Protein AF-A0A7S3FBJ7-F1 (afdb_monomer_lite)

Sequence (408 aa):
ERVADISAACEVALVHDFVSVDNVGPLLFAAGAPRIDCVVECVDDYRVKAAIIARCRREGVDVVTTGGAAGADNAAAVTAEDLARATQNNLLSRTRKELRKKHGFPAARGGGKTPKKWGVPCVYPPQDSNEVARTTKEAREGGGGMACDALGGSLCFVTGAQGFVAAGQAVNRIVARANAGRANAEGGDSGDGEAHQAADQPAATGGAEDVSGSLAEGLASSGGSAAGERGNNSGGSGDSRGVQPPPQQPRADDSSALVADSALVALAVDAHCHAHLDTSTEGRESMVAVFGRVRGMAIMSTGEGDWDAAQAAAAAAGNVRCLLGVHPWFAHHYAGTGGAWLKELRARLQAAPGTAVGEIGLDKQWVTPDTGRVEYEAQLEVFKAQLALAAELGLPVSVHCVRAQGDL

Organism: NCBI:txid676789

Secondary structure (DSSP, 8-state):
-HHHHH-TT-------S---TTTHHHHHS-TTPPPPSEEEE--S-HHHHHHHHHHHHHHT-EEEEE---TT---GGG-EEEETTT--S-HHHHHHHHHHHHHS-PPPPPSSSPPPPP-S-EEEE--GGG-HHHHH-HHHHHTT---STTSTT---HHHHHHHHHHHHHHHHHHHHHHHHHHHHHHHTT---S---------------------------------------------------PPPP-PPPP--HHHHHHHHHHHTT-EEEEE-GGG--SHHHHHHHHHHHTTSSEEEEE--STTTHHHHHHHHHHSTTEEEEE---GGGGGGTTTS-SHHHHHHHHHHHHSTT-EEEEEEEESS--BTTTTB--HHHHHHHHHHHHHHHHHHT--EEEEEES-GGG-

Radius of gyration: 29.36 Å; chains: 1; bounding box: 93×57×87 Å

InterPro domains:
  IPR001130 3'-5' ssDNA/RNA exonuclease TatD-like [PF01026] (269-407)
  IPR032466 Metal-dependent hydrolase [SSF51556] (269-407)

Foldseek 3Di:
DVVCVVPVPDDDDDDPDDQDLPCLCVRQPNVPHPDAQEAEAEDQQLLSSLSNVLVCVVVVHHYEYEFQQQLADDLVQWDKDALQQDDQTPSSVSNVVNCVVPRVDDDADPDPDGRDGPNYMYIYHHNVNNPVLVPDPCSVVVPVDSDLPGDRRRFCSNVVSSVVVSVVVSVVSSVVVVVVVVVVVVVPPDDDDDDDDDDDDDDDDDDDDDDDDDDDDDDDDDDDDDDDDDDDDDDDDDDDDDDDDPDDDDDPDCVVVVVVSLVVQQADEREEDQLLVPPDPVSLVVLVVSLVRHQAYEHFDAFPVRQVSQVVSCVSHVRYAYADFHALLCLVVPAPPPCPRVVVSLVVCVVDPRYAHDDAEAACPRQRPVPRHNPGVSSVRRRVSSVVSRVVVVGDYRYDDHPCVVVD

pLDDT: mean 75.08, std 24.27, range [25.31, 98.5]

Structure (mmCIF, N/CA/C/O backbone):
data_AF-A0A7S3FBJ7-F1
#
_entry.id   AF-A0A7S3FBJ7-F1
#
loop_
_atom_site.group_PDB
_atom_site.id
_atom_site.type_symbol
_atom_site.label_atom_id
_atom_site.label_alt_id
_atom_site.label_comp_id
_atom_site.label_asym_id
_atom_site.label_entity_id
_atom_site.label_seq_id
_atom_site.pdbx_PDB_ins_code
_atom_site.Cartn_x
_atom_site.Cartn_y
_atom_site.Cartn_z
_atom_site.occupancy
_atom_site.B_iso_or_equiv
_atom_site.auth_seq_id
_atom_site.auth_comp_id
_atom_site.auth_asym_id
_atom_site.auth_atom_id
_atom_site.pdbx_PDB_model_num
ATOM 1 N N . GLU A 1 1 ? -15.351 -7.210 -7.567 1.00 59.78 1 GLU A N 1
ATOM 2 C CA . GLU A 1 1 ? -15.023 -8.560 -8.077 1.00 59.78 1 GLU A CA 1
ATOM 3 C C . GLU A 1 1 ? -14.499 -9.461 -6.962 1.00 59.78 1 GLU A C 1
ATOM 5 O O . GLU A 1 1 ? -15.307 -10.198 -6.424 1.00 59.78 1 GLU A O 1
ATOM 10 N N . ARG A 1 2 ? -13.262 -9.302 -6.463 1.00 72.25 2 ARG A N 1
ATOM 11 C CA . ARG A 1 2 ? -12.679 -10.179 -5.414 1.00 72.25 2 ARG A CA 1
ATOM 12 C C . ARG A 1 2 ? -13.534 -10.431 -4.156 1.00 72.25 2 ARG A C 1
ATOM 14 O O . ARG A 1 2 ? -13.488 -11.518 -3.597 1.00 72.25 2 ARG A O 1
ATOM 21 N N . VAL A 1 3 ? -14.296 -9.443 -3.676 1.00 73.44 3 VAL A N 1
ATOM 22 C CA . VAL A 1 3 ? -15.189 -9.631 -2.510 1.00 73.44 3 VAL A CA 1
ATOM 23 C C . VAL A 1 3 ? -16.339 -10.596 -2.828 1.00 73.44 3 VAL A C 1
ATOM 25 O O . VAL A 1 3 ? -16.693 -11.413 -1.983 1.00 73.44 3 VAL A O 1
ATOM 28 N N . ALA A 1 4 ? -16.875 -10.547 -4.050 1.00 79.25 4 ALA A N 1
ATOM 29 C CA . ALA A 1 4 ? -17.946 -11.438 -4.488 1.00 79.25 4 ALA A CA 1
ATOM 30 C C . ALA A 1 4 ? -17.456 -12.890 -4.626 1.00 79.25 4 ALA A C 1
ATOM 32 O O . ALA A 1 4 ? -18.210 -13.807 -4.313 1.00 79.25 4 ALA A O 1
ATOM 33 N N . ASP A 1 5 ? -16.184 -13.091 -4.995 1.00 73.69 5 ASP A N 1
ATOM 34 C CA . ASP A 1 5 ? -15.556 -14.421 -5.025 1.00 73.69 5 ASP A CA 1
ATOM 35 C C . ASP A 1 5 ? -15.468 -15.056 -3.626 1.00 73.69 5 ASP A C 1
ATOM 37 O O . ASP A 1 5 ? -15.498 -16.277 -3.490 1.00 73.69 5 ASP A O 1
ATOM 41 N N . ILE A 1 6 ? -15.358 -14.231 -2.575 1.00 66.56 6 ILE A N 1
ATOM 42 C CA . ILE A 1 6 ? -15.325 -14.684 -1.176 1.00 66.56 6 ILE A CA 1
ATOM 43 C C . ILE A 1 6 ? -16.745 -14.939 -0.661 1.00 66.56 6 ILE A C 1
ATOM 45 O O . ILE A 1 6 ? -16.997 -15.941 0.006 1.00 66.56 6 ILE A O 1
ATOM 49 N N . SER A 1 7 ? -17.673 -14.019 -0.933 1.00 79.12 7 SER A N 1
ATOM 50 C CA . SER A 1 7 ? -19.073 -14.152 -0.540 1.00 79.12 7 SER A CA 1
ATOM 51 C C . SER A 1 7 ? -19.979 -13.406 -1.510 1.00 79.12 7 SER A C 1
ATOM 53 O O . SER A 1 7 ? -20.064 -12.179 -1.486 1.00 79.12 7 SER A O 1
ATOM 55 N N . ALA A 1 8 ? -20.734 -14.162 -2.306 1.00 85.06 8 ALA A N 1
ATOM 56 C CA . ALA A 1 8 ? -21.725 -13.612 -3.228 1.00 85.06 8 ALA A CA 1
ATOM 57 C C . ALA A 1 8 ? -22.884 -12.882 -2.517 1.00 85.06 8 ALA A C 1
ATOM 59 O O . ALA A 1 8 ? -23.583 -12.093 -3.143 1.00 85.06 8 ALA A O 1
ATOM 60 N N . ALA A 1 9 ? -23.088 -13.130 -1.218 1.00 88.69 9 ALA A N 1
ATOM 61 C CA . ALA A 1 9 ? -24.091 -12.442 -0.404 1.00 88.69 9 ALA A CA 1
ATOM 62 C C . ALA A 1 9 ? -23.603 -11.087 0.143 1.00 88.69 9 ALA A C 1
ATOM 64 O O . ALA A 1 9 ? -24.385 -10.352 0.741 1.00 88.69 9 ALA A O 1
ATOM 65 N N . CYS A 1 10 ? -22.314 -10.762 -0.004 1.00 85.69 10 CYS A N 1
ATOM 66 C CA . CYS A 1 10 ? -21.781 -9.480 0.436 1.00 85.69 10 CYS A CA 1
ATOM 67 C C . CYS A 1 10 ? -22.179 -8.381 -0.556 1.00 85.69 10 CYS A C 1
ATOM 69 O O . CYS A 1 10 ? -21.717 -8.358 -1.697 1.00 85.69 10 CYS A O 1
ATOM 71 N N . GLU A 1 11 ? -23.021 -7.453 -0.107 1.00 90.62 11 GLU A N 1
ATOM 72 C CA . GLU A 1 11 ? -23.356 -6.257 -0.875 1.00 90.62 11 GLU A CA 1
ATOM 73 C C . GLU A 1 11 ? -22.174 -5.281 -0.864 1.00 90.62 11 GLU A C 1
ATOM 75 O O . GLU A 1 11 ? -21.737 -4.812 0.188 1.00 90.62 11 GLU A O 1
ATOM 80 N N . VAL A 1 12 ? -21.648 -4.969 -2.050 1.00 89.62 12 VAL A N 1
ATOM 81 C CA . VAL A 1 12 ? -20.507 -4.064 -2.216 1.00 89.62 12 VAL A CA 1
ATOM 82 C C . VAL A 1 12 ? -20.953 -2.821 -2.969 1.00 89.62 12 VAL A C 1
ATOM 84 O O . VAL A 1 12 ? -21.286 -2.887 -4.151 1.00 89.62 12 VAL A O 1
ATOM 87 N N . ALA A 1 13 ? -20.902 -1.673 -2.296 1.00 88.94 13 ALA A N 1
ATOM 88 C CA . ALA A 1 13 ? -21.065 -0.368 -2.922 1.00 88.94 13 ALA A CA 1
ATOM 89 C C . ALA A 1 13 ? -19.685 0.220 -3.242 1.00 88.94 13 ALA A C 1
ATOM 91 O O . ALA A 1 13 ? -18.889 0.484 -2.339 1.00 88.94 13 ALA A O 1
ATOM 92 N N . LEU A 1 14 ? -19.393 0.418 -4.529 1.00 87.62 14 LEU A N 1
ATOM 93 C CA . LEU A 1 14 ? -18.156 1.053 -4.976 1.00 87.62 14 LEU A CA 1
ATOM 94 C C . LEU A 1 14 ? -18.356 2.561 -5.100 1.00 87.62 14 LEU A C 1
ATOM 96 O O . LEU A 1 14 ? -19.276 3.023 -5.772 1.00 87.62 14 LEU A O 1
ATOM 100 N N . VAL A 1 15 ? -17.451 3.321 -4.490 1.00 86.31 15 VAL A N 1
ATOM 101 C CA . VAL A 1 15 ? -17.359 4.771 -4.658 1.00 86.31 15 VAL A CA 1
ATOM 102 C C . VAL A 1 15 ? -16.073 5.057 -5.419 1.00 86.31 15 VAL A C 1
ATOM 104 O O . VAL A 1 15 ? -14.983 4.974 -4.859 1.00 86.31 15 VAL A O 1
ATOM 107 N N . HIS A 1 16 ? -16.197 5.343 -6.715 1.00 86.81 16 HIS A N 1
ATOM 108 C CA . HIS A 1 16 ? -15.059 5.629 -7.588 1.00 86.81 16 HIS A CA 1
ATOM 109 C C . HIS A 1 16 ? -14.693 7.122 -7.538 1.00 86.81 16 HIS A C 1
ATOM 111 O O . HIS A 1 16 ? -14.891 7.862 -8.501 1.00 86.81 16 HIS A O 1
ATOM 117 N N . ASP A 1 17 ? -14.216 7.566 -6.375 1.00 85.56 17 ASP A N 1
ATOM 118 C CA . ASP A 1 17 ? -13.774 8.940 -6.114 1.00 85.56 17 ASP A CA 1
ATOM 119 C C . ASP A 1 17 ? -12.691 8.952 -5.021 1.00 85.56 17 ASP A C 1
ATOM 121 O O . ASP A 1 17 ? -12.585 8.025 -4.214 1.00 85.56 17 ASP A O 1
ATOM 125 N N . PHE A 1 18 ? -11.893 10.016 -4.965 1.00 87.00 18 PHE A N 1
ATOM 126 C CA . PHE A 1 18 ? -10.952 10.233 -3.873 1.00 87.00 18 PHE A CA 1
ATOM 127 C C . PHE A 1 18 ? -11.623 10.989 -2.736 1.00 87.00 18 PHE A C 1
ATOM 129 O O . PHE A 1 18 ? -12.191 12.063 -2.929 1.00 87.00 18 PHE A O 1
ATOM 136 N N . VAL A 1 19 ? -11.468 10.493 -1.509 1.00 90.88 19 VAL A N 1
ATOM 137 C CA . VAL A 1 19 ? -11.816 11.294 -0.336 1.00 90.88 19 VAL A CA 1
ATOM 138 C C . VAL A 1 19 ? -10.849 12.475 -0.242 1.00 90.88 19 VAL A C 1
ATOM 140 O O . VAL A 1 19 ? -9.631 12.325 -0.310 1.00 90.88 19 VAL A O 1
ATOM 143 N N . SER A 1 20 ? -11.392 13.664 -0.045 1.00 92.81 20 SER A N 1
ATOM 144 C CA . SER A 1 20 ? -10.680 14.909 0.195 1.00 92.81 20 SER A CA 1
ATOM 145 C C . SER A 1 20 ? -11.200 15.562 1.474 1.00 92.81 20 SER A C 1
ATOM 147 O O . SER A 1 20 ? -12.201 15.145 2.064 1.00 92.81 20 SER A O 1
ATOM 149 N N . VAL A 1 21 ? -10.516 16.617 1.914 1.00 94.19 21 VAL A N 1
ATOM 150 C CA . VAL A 1 21 ? -10.944 17.398 3.084 1.00 94.19 21 VAL A CA 1
ATOM 151 C C . VAL A 1 21 ? -12.350 17.978 2.884 1.00 94.19 21 VAL A C 1
ATOM 153 O O . VAL A 1 21 ? -13.116 18.055 3.845 1.00 94.19 21 VAL A O 1
ATOM 156 N N . ASP A 1 22 ? -12.699 18.325 1.644 1.00 92.44 22 ASP A N 1
ATOM 157 C CA . ASP A 1 22 ? -13.933 19.036 1.315 1.00 92.44 22 ASP A CA 1
ATOM 158 C C . ASP A 1 22 ? -15.096 18.088 0.983 1.00 9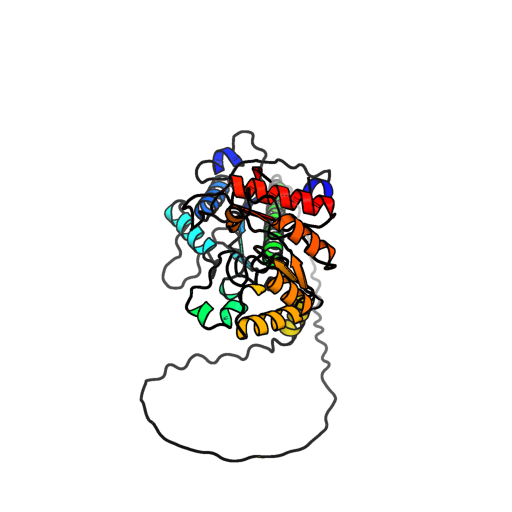2.44 22 ASP A C 1
ATOM 160 O O . ASP A 1 22 ? -16.246 18.391 1.310 1.00 92.44 22 ASP A O 1
ATOM 164 N N . ASN A 1 23 ? -14.826 16.913 0.399 1.00 93.69 23 ASN A N 1
ATOM 165 C CA . ASN A 1 23 ? -15.886 15.988 -0.020 1.00 93.69 23 ASN A CA 1
ATOM 166 C C . ASN A 1 23 ? -16.212 14.882 0.998 1.00 93.69 23 ASN A C 1
ATOM 168 O O . ASN A 1 23 ? -17.232 14.228 0.830 1.00 93.69 23 ASN A O 1
ATOM 172 N N . VAL A 1 24 ? -15.442 14.689 2.079 1.00 93.25 24 VAL A N 1
ATOM 173 C CA . VAL A 1 24 ? -15.670 13.567 3.018 1.00 93.25 24 VAL A CA 1
ATOM 174 C C . VAL A 1 24 ? -17.094 13.504 3.582 1.00 93.25 24 VAL A C 1
ATOM 176 O O . VAL A 1 24 ? -17.638 12.431 3.817 1.00 93.25 24 VAL A O 1
ATOM 179 N N . GLY A 1 25 ? -17.713 14.666 3.795 1.00 92.38 25 GLY A N 1
ATOM 180 C CA . GLY A 1 25 ? -19.100 14.766 4.232 1.00 92.38 25 GLY A CA 1
ATOM 181 C C . GLY A 1 25 ? -20.088 14.308 3.166 1.00 92.38 25 GLY A C 1
ATOM 182 O O . GLY A 1 25 ? -20.775 13.318 3.390 1.00 92.38 25 GLY A O 1
ATOM 183 N N . PRO A 1 26 ? -20.162 15.017 2.027 1.00 91.69 26 PRO A N 1
ATOM 184 C CA . PRO A 1 26 ? -21.009 14.624 0.903 1.00 91.69 26 PRO A CA 1
ATOM 185 C C . PRO A 1 26 ? -20.771 13.193 0.404 1.00 91.69 26 PRO A C 1
ATOM 187 O O . PRO A 1 26 ? -21.709 12.550 -0.044 1.00 91.69 26 PRO A O 1
ATOM 190 N N . LEU A 1 27 ? -19.542 12.686 0.491 1.00 90.56 27 LEU A N 1
ATOM 191 C CA . LEU A 1 27 ? -19.179 11.382 -0.052 1.00 90.56 27 LEU A CA 1
ATOM 192 C C . LEU A 1 27 ? -19.609 10.221 0.853 1.00 90.56 27 LEU A C 1
ATOM 194 O O . LEU A 1 27 ? -20.112 9.219 0.360 1.00 90.56 27 LEU A O 1
ATOM 198 N N . LEU A 1 28 ? -19.416 10.347 2.171 1.00 87.81 28 LEU A N 1
ATOM 199 C CA . LEU A 1 28 ? -19.677 9.254 3.120 1.00 87.81 28 LEU A CA 1
ATOM 200 C C . LEU A 1 28 ? -20.989 9.416 3.899 1.00 87.81 28 LEU A C 1
ATOM 202 O O . LEU A 1 28 ? -21.529 8.436 4.399 1.00 87.81 28 LEU A O 1
ATOM 206 N N . PHE A 1 29 ? -21.492 10.645 4.034 1.00 90.62 29 PHE A N 1
ATOM 207 C CA . PHE A 1 29 ? -22.581 10.993 4.955 1.00 90.62 29 PHE A CA 1
ATOM 208 C C . PHE A 1 29 ? -23.632 11.912 4.310 1.00 90.62 29 PHE A C 1
ATOM 210 O O . PHE A 1 29 ? -24.245 12.738 4.991 1.00 90.62 29 PHE A O 1
ATOM 217 N N . ALA A 1 30 ? -23.828 11.824 2.990 1.00 88.88 30 ALA A N 1
ATOM 218 C CA . ALA A 1 30 ? -24.927 12.520 2.321 1.00 88.88 30 ALA A CA 1
ATOM 219 C C . ALA A 1 30 ? -26.299 12.043 2.823 1.00 88.88 30 ALA A C 1
ATOM 221 O O . ALA A 1 30 ? -26.468 10.916 3.292 1.00 88.88 30 ALA A O 1
ATOM 222 N N . ALA A 1 31 ? -27.310 12.901 2.682 1.00 83.94 31 ALA A N 1
ATOM 223 C CA . ALA A 1 31 ? -28.689 12.524 2.967 1.00 83.94 31 ALA A CA 1
ATOM 224 C C . ALA A 1 31 ? -29.113 11.351 2.064 1.00 83.94 31 ALA A C 1
ATOM 226 O O . ALA A 1 31 ? -28.984 11.429 0.844 1.00 83.94 31 ALA A O 1
ATOM 227 N N . GLY A 1 32 ? -29.608 10.270 2.670 1.00 83.56 32 GLY A N 1
ATOM 228 C CA . GLY A 1 32 ? -29.981 9.041 1.961 1.00 83.56 32 GLY A CA 1
ATOM 229 C C . GLY A 1 32 ? -28.827 8.064 1.709 1.00 83.56 32 GLY A C 1
ATOM 230 O O . GLY A 1 32 ? -29.070 6.997 1.151 1.00 83.56 32 GLY A O 1
ATOM 231 N N . ALA A 1 33 ? -27.598 8.384 2.133 1.00 83.00 33 ALA A N 1
ATOM 232 C CA . ALA A 1 33 ? -26.499 7.424 2.113 1.00 83.00 33 ALA A CA 1
ATOM 233 C C . ALA A 1 33 ? -26.808 6.222 3.030 1.00 83.00 33 ALA A C 1
ATOM 235 O O . ALA A 1 33 ? -27.461 6.391 4.070 1.00 83.00 33 ALA A O 1
ATOM 236 N N . PRO A 1 34 ? -26.342 5.010 2.674 1.00 83.75 34 PRO A N 1
ATOM 237 C CA . PRO A 1 34 ? -26.485 3.849 3.539 1.00 83.75 34 PRO A CA 1
ATOM 238 C C . PRO A 1 34 ? -25.820 4.111 4.891 1.00 83.75 34 PRO A C 1
ATOM 240 O O . PRO A 1 34 ? -24.794 4.786 4.994 1.00 83.75 34 PRO A O 1
ATOM 243 N N . ARG A 1 35 ? -26.419 3.568 5.951 1.00 87.81 35 ARG A N 1
ATOM 244 C CA . ARG A 1 35 ? -25.886 3.709 7.305 1.00 87.81 35 ARG A CA 1
ATOM 245 C C . ARG A 1 35 ? -24.517 3.033 7.392 1.00 87.81 35 ARG A C 1
ATOM 247 O O . ARG A 1 35 ? -24.402 1.838 7.144 1.00 87.81 35 ARG A O 1
ATOM 254 N N . ILE A 1 36 ? -23.511 3.793 7.815 1.00 92.31 36 ILE A N 1
ATOM 255 C CA . ILE A 1 36 ? -22.162 3.286 8.076 1.00 92.31 36 ILE A CA 1
ATOM 256 C C . ILE A 1 36 ? -22.027 2.997 9.571 1.00 92.31 36 ILE A C 1
ATOM 258 O O . ILE A 1 36 ? -22.146 3.898 10.401 1.00 92.31 36 ILE A O 1
ATOM 262 N N . ASP A 1 37 ? -21.768 1.737 9.917 1.00 90.12 37 ASP A N 1
ATOM 263 C CA . ASP A 1 37 ? -21.511 1.325 11.301 1.00 90.12 37 ASP A CA 1
ATOM 264 C C . ASP A 1 37 ? -20.100 1.677 11.765 1.00 90.12 37 ASP A C 1
ATOM 266 O O . ASP A 1 37 ? -19.903 2.136 12.890 1.00 90.12 37 ASP A O 1
ATOM 270 N N . CYS A 1 38 ? -19.117 1.464 10.892 1.00 94.38 38 CYS A N 1
ATOM 271 C CA . CYS A 1 38 ? -17.722 1.741 11.176 1.00 94.38 38 CYS A CA 1
ATOM 272 C C . CYS A 1 38 ? -16.971 2.108 9.895 1.00 94.38 38 CYS A C 1
ATOM 274 O O . CYS A 1 38 ? -17.184 1.500 8.847 1.00 94.38 38 CYS A O 1
ATOM 276 N N . VAL A 1 39 ? -16.067 3.080 9.995 1.00 97.44 39 VAL A N 1
ATOM 277 C CA . VAL A 1 39 ? -15.109 3.428 8.944 1.00 97.44 39 VAL A CA 1
ATOM 278 C C . VAL A 1 39 ? -13.745 2.838 9.291 1.00 97.44 39 VAL A C 1
ATOM 280 O O . VAL A 1 39 ? -13.200 3.105 10.364 1.00 97.44 39 VAL A O 1
ATOM 283 N N . VAL A 1 40 ? -13.166 2.078 8.361 1.00 97.81 40 VAL A N 1
ATOM 284 C CA . VAL A 1 40 ? -11.748 1.700 8.400 1.00 97.81 40 VAL A CA 1
ATOM 285 C C . VAL A 1 40 ? -10.988 2.668 7.502 1.00 97.81 40 VAL A C 1
ATOM 287 O O . VAL A 1 40 ? -11.119 2.644 6.282 1.00 97.81 40 VAL A O 1
ATOM 290 N N . GLU A 1 41 ? -10.244 3.577 8.116 1.00 97.69 41 GLU A N 1
ATOM 291 C CA . GLU A 1 41 ? -9.553 4.658 7.432 1.00 97.69 41 GLU A CA 1
ATOM 292 C C . GLU A 1 41 ? -8.089 4.265 7.161 1.00 97.69 41 GLU A C 1
ATOM 294 O O . GLU A 1 41 ? -7.279 4.128 8.082 1.00 97.69 41 GLU A O 1
ATOM 299 N N . CYS A 1 42 ? -7.770 4.098 5.874 1.00 96.19 42 CYS A N 1
ATOM 300 C CA . CYS A 1 42 ? -6.476 3.618 5.380 1.00 96.19 42 CYS A CA 1
ATOM 301 C C . CYS A 1 42 ? -5.799 4.579 4.386 1.00 96.19 42 CYS A C 1
ATOM 303 O O . CYS A 1 42 ? -5.044 4.136 3.527 1.00 96.19 42 CYS A O 1
ATOM 305 N N . VAL A 1 43 ? -6.072 5.884 4.474 1.00 93.94 43 VAL A N 1
ATOM 306 C CA . VAL A 1 43 ? -5.472 6.905 3.601 1.00 93.94 43 VAL A CA 1
ATOM 307 C C . VAL A 1 43 ? -4.056 7.248 4.080 1.00 93.94 43 VAL A C 1
ATOM 309 O O . VAL A 1 43 ? -3.760 7.210 5.275 1.00 93.94 43 VAL A O 1
ATOM 312 N N . ASP A 1 44 ? -3.171 7.596 3.154 1.00 90.88 44 ASP A N 1
ATOM 313 C CA . ASP A 1 44 ? -1.768 7.957 3.391 1.00 90.88 44 ASP A CA 1
ATOM 314 C C . ASP A 1 44 ? -1.540 9.477 3.544 1.00 90.88 44 ASP A C 1
ATOM 316 O O . ASP A 1 44 ? -0.578 9.910 4.184 1.00 90.88 44 ASP A O 1
ATOM 320 N N . ASP A 1 45 ? -2.452 10.316 3.046 1.00 93.06 45 ASP A N 1
ATOM 321 C CA . ASP A 1 45 ? -2.458 11.756 3.307 1.00 93.06 45 ASP A CA 1
ATOM 322 C C . ASP A 1 45 ? -3.020 12.086 4.705 1.00 93.06 45 ASP A C 1
ATOM 324 O O . ASP A 1 45 ? -4.203 11.919 5.012 1.00 93.06 45 ASP A O 1
ATOM 328 N N . TYR A 1 46 ? -2.160 12.645 5.560 1.00 96.25 46 TYR A N 1
ATOM 329 C CA . TYR A 1 46 ? -2.495 12.988 6.947 1.00 96.25 46 TYR A CA 1
ATOM 330 C C . TYR A 1 46 ? -3.628 14.023 7.103 1.00 96.25 46 TYR A C 1
ATOM 332 O O . TYR A 1 46 ? -4.266 14.064 8.159 1.00 96.25 46 TYR A O 1
ATOM 340 N N . ARG A 1 47 ? -3.860 14.899 6.112 1.00 96.94 47 ARG A N 1
ATOM 341 C CA . ARG A 1 47 ? -4.924 15.918 6.158 1.00 96.94 47 ARG A CA 1
ATOM 342 C C . ARG A 1 47 ? -6.269 15.284 5.841 1.00 96.94 47 ARG A C 1
ATOM 344 O O . ARG A 1 47 ? -7.230 15.531 6.567 1.00 96.94 47 ARG A O 1
ATOM 351 N N . VAL A 1 48 ? -6.323 14.448 4.806 1.00 97.00 48 VAL A N 1
ATOM 352 C CA . VAL A 1 48 ? -7.529 13.687 4.449 1.00 97.00 48 VAL A CA 1
ATOM 353 C C . VAL A 1 48 ? -7.886 12.712 5.570 1.00 97.00 48 VAL A C 1
ATOM 355 O O . VAL A 1 48 ? -9.020 12.720 6.048 1.00 97.00 48 VAL A O 1
ATOM 358 N N . LYS A 1 49 ? -6.900 11.970 6.089 1.00 97.81 49 LYS A N 1
ATOM 359 C CA . LYS A 1 49 ? -7.049 11.101 7.266 1.00 97.81 49 LYS A CA 1
ATOM 360 C C . LYS A 1 49 ? -7.661 11.846 8.458 1.00 97.81 49 LYS A C 1
ATOM 362 O O . LYS A 1 49 ? -8.650 11.401 9.043 1.00 97.81 49 LYS A O 1
ATOM 367 N N . ALA A 1 50 ? -7.126 13.022 8.798 1.00 98.31 50 ALA A N 1
ATOM 368 C CA . ALA A 1 50 ? -7.675 13.853 9.868 1.00 98.31 50 ALA A CA 1
ATOM 369 C C . ALA A 1 50 ? -9.121 14.307 9.586 1.00 98.31 50 ALA A C 1
ATOM 371 O O . ALA A 1 50 ? -9.948 14.300 10.500 1.00 98.31 50 ALA A O 1
ATOM 372 N N . ALA A 1 51 ? -9.444 14.663 8.339 1.00 98.00 51 ALA A N 1
ATOM 373 C CA . ALA A 1 51 ? -10.792 15.063 7.944 1.00 98.00 51 ALA A CA 1
ATOM 374 C C . ALA A 1 51 ? -11.809 13.916 8.092 1.00 98.00 51 ALA A C 1
ATOM 376 O O . ALA A 1 51 ? -12.888 14.144 8.645 1.00 98.00 51 ALA A O 1
ATOM 377 N N . ILE A 1 52 ? -11.447 12.689 7.693 1.00 98.38 52 ILE A N 1
ATOM 378 C CA . ILE A 1 52 ? -12.265 11.475 7.871 1.00 98.38 52 ILE A CA 1
ATOM 379 C C . ILE A 1 52 ? -12.535 11.219 9.349 1.00 98.38 52 ILE A C 1
ATOM 381 O O . ILE A 1 52 ? -13.696 11.163 9.757 1.00 98.38 52 ILE A O 1
ATOM 385 N N . ILE A 1 53 ? -11.487 11.149 10.172 1.00 98.38 53 ILE A N 1
ATOM 386 C CA . ILE A 1 53 ? -11.614 10.903 11.617 1.00 98.38 53 ILE A CA 1
ATOM 387 C C . ILE A 1 53 ? -12.497 11.973 12.273 1.00 98.38 53 ILE A C 1
ATOM 389 O O . ILE A 1 53 ? -13.394 11.667 13.062 1.00 98.38 53 ILE A O 1
ATOM 393 N N . ALA A 1 54 ? -12.268 13.245 11.938 1.00 97.88 54 ALA A N 1
ATOM 394 C CA . ALA A 1 54 ? -13.048 14.348 12.475 1.00 97.88 54 ALA A CA 1
ATOM 395 C C . ALA A 1 54 ? -14.512 14.302 12.025 1.00 97.88 54 ALA A C 1
ATOM 397 O O . ALA A 1 54 ? -15.385 14.685 12.806 1.00 97.88 54 ALA A O 1
ATOM 398 N N . ARG A 1 55 ? -14.794 13.875 10.786 1.00 97.00 55 ARG A N 1
ATOM 399 C CA . ARG A 1 55 ? -16.165 13.742 10.286 1.00 97.00 55 ARG A CA 1
ATOM 400 C C . ARG A 1 55 ? -16.885 12.585 10.969 1.00 97.00 55 ARG A C 1
ATOM 402 O O . ARG A 1 55 ? -17.947 12.834 11.524 1.00 97.00 55 ARG A O 1
ATOM 409 N N . CYS A 1 56 ? -16.278 11.401 11.042 1.00 97.06 56 CYS A N 1
ATOM 410 C CA . CYS A 1 56 ? -16.854 10.241 11.734 1.00 97.06 56 CYS A CA 1
ATOM 411 C C . CYS A 1 56 ? -17.239 10.590 13.178 1.00 97.06 56 CYS A C 1
ATOM 413 O O . CYS A 1 56 ? -18.357 10.331 13.615 1.00 97.06 56 CYS A O 1
ATOM 415 N N . ARG A 1 57 ? -16.356 11.307 13.889 1.00 95.50 57 ARG A N 1
ATOM 416 C CA . ARG A 1 57 ? -16.631 11.778 15.252 1.00 95.50 57 ARG A CA 1
ATOM 417 C C . ARG A 1 57 ? -17.823 12.737 15.345 1.00 95.50 57 ARG A C 1
ATOM 419 O O . ARG A 1 57 ? -18.539 12.688 16.339 1.00 95.50 57 ARG A O 1
ATOM 426 N N . ARG A 1 58 ? -18.021 13.626 14.363 1.00 94.88 58 ARG A N 1
ATOM 427 C CA . ARG A 1 58 ? -19.183 14.537 14.336 1.00 94.88 58 ARG A CA 1
ATOM 428 C C . ARG A 1 58 ? -20.488 13.793 14.066 1.00 94.88 58 ARG A C 1
ATOM 430 O O . ARG A 1 58 ? -21.497 14.158 14.651 1.00 94.88 58 ARG A O 1
ATOM 437 N N . GLU A 1 59 ? -20.441 12.764 13.227 1.00 94.44 59 GLU A N 1
ATOM 438 C CA . GLU A 1 59 ? -21.608 11.955 12.847 1.00 94.44 59 GLU A CA 1
ATOM 439 C C . GLU A 1 59 ? -21.922 10.826 13.845 1.00 94.44 59 GLU A C 1
ATOM 441 O O . GLU A 1 59 ? -22.899 10.103 13.679 1.00 94.44 59 GLU A O 1
ATOM 446 N N . GLY A 1 60 ? -21.097 10.632 14.882 1.00 93.00 60 GLY A N 1
ATOM 447 C CA . GLY A 1 60 ? -21.271 9.522 15.828 1.00 93.00 60 GLY A CA 1
ATOM 448 C C . GLY A 1 60 ? -21.024 8.140 15.204 1.00 93.00 60 GLY A C 1
ATOM 449 O O . GLY A 1 60 ? -21.604 7.141 15.643 1.00 93.00 60 GLY A O 1
ATOM 450 N N . VAL A 1 61 ? -20.176 8.087 14.174 1.00 94.69 61 VAL A N 1
ATOM 451 C CA . VAL A 1 61 ? -19.763 6.858 13.487 1.00 94.69 61 VAL A CA 1
ATOM 452 C C . VAL A 1 61 ? -18.406 6.415 14.017 1.00 94.69 61 VAL A C 1
ATOM 454 O O . VAL A 1 61 ? -17.482 7.223 14.158 1.00 94.69 61 VAL A O 1
ATOM 457 N N . ASP A 1 62 ? -18.290 5.124 14.325 1.00 93.50 62 ASP A N 1
ATOM 458 C CA . ASP A 1 62 ? -17.045 4.549 14.817 1.00 93.50 62 ASP A CA 1
ATOM 459 C C . ASP A 1 62 ? -15.978 4.572 13.720 1.00 93.50 62 ASP A C 1
ATOM 461 O O . ASP A 1 62 ? -16.259 4.323 12.549 1.00 93.50 62 ASP A O 1
ATOM 465 N N . VAL A 1 63 ? -14.730 4.850 14.089 1.00 97.69 63 VAL A N 1
ATOM 466 C CA . VAL A 1 63 ? -13.616 4.903 13.137 1.00 97.69 63 VAL A CA 1
ATOM 467 C C . VAL A 1 63 ? -12.386 4.214 13.704 1.00 97.69 63 VAL A C 1
ATOM 469 O O . VAL A 1 63 ? -11.987 4.480 14.838 1.00 97.69 63 VAL A O 1
ATOM 472 N N . VAL A 1 64 ? -11.782 3.344 12.899 1.00 98.31 64 VAL A N 1
ATOM 473 C CA . VAL A 1 64 ? -10.456 2.756 13.115 1.00 98.31 64 VAL A CA 1
ATOM 474 C C . VAL A 1 64 ? -9.530 3.343 12.059 1.00 98.31 64 VAL A C 1
ATOM 476 O O . VAL A 1 64 ? -9.864 3.321 10.881 1.00 98.31 64 VAL A O 1
ATOM 479 N N . THR A 1 65 ? -8.381 3.878 12.461 1.00 98.50 65 THR A N 1
ATOM 480 C CA . THR A 1 65 ? -7.390 4.444 11.529 1.00 98.50 65 THR A CA 1
ATOM 481 C C . THR A 1 65 ? -6.140 3.574 11.460 1.00 98.50 65 THR A C 1
ATOM 483 O O . THR A 1 65 ? -5.819 2.848 12.403 1.00 98.50 65 THR A O 1
ATOM 486 N N . THR A 1 66 ? -5.394 3.663 10.367 1.00 98.06 66 THR A N 1
ATOM 487 C CA . THR A 1 66 ? -4.068 3.050 10.239 1.00 98.06 66 THR A CA 1
ATOM 488 C C . THR A 1 66 ? -2.947 4.096 10.210 1.00 98.06 66 THR A C 1
ATOM 490 O O . THR A 1 66 ? -3.142 5.238 9.790 1.00 98.06 66 THR A O 1
ATOM 493 N N . GLY A 1 67 ? -1.761 3.742 10.708 1.00 95.00 67 GLY A N 1
ATOM 494 C CA . GLY A 1 67 ? -0.531 4.521 10.514 1.00 95.00 67 GLY A CA 1
ATOM 495 C C . GLY A 1 67 ? 0.203 4.162 9.226 1.00 95.00 67 GLY A C 1
ATOM 496 O O . GLY A 1 67 ? -0.223 3.283 8.485 1.00 95.00 67 GLY A O 1
ATOM 497 N N . GLY A 1 68 ? 1.328 4.832 8.966 1.00 90.25 68 GLY A N 1
ATOM 498 C CA . GLY A 1 68 ? 2.199 4.448 7.851 1.00 90.25 68 GLY A CA 1
ATOM 499 C C . GLY A 1 68 ? 2.930 3.144 8.170 1.00 90.25 68 GLY A C 1
ATOM 500 O O . GLY A 1 68 ? 3.371 2.983 9.306 1.00 90.25 68 GLY A O 1
ATOM 501 N N . ALA A 1 69 ? 3.056 2.252 7.189 1.00 86.62 69 ALA A N 1
ATOM 502 C CA . ALA A 1 69 ? 3.782 0.982 7.312 1.00 86.62 69 ALA A CA 1
ATOM 503 C C . ALA A 1 69 ? 4.980 0.852 6.362 1.00 86.62 69 ALA A C 1
ATOM 505 O O . ALA A 1 69 ? 5.684 -0.152 6.402 1.00 86.62 69 ALA A O 1
ATOM 506 N N . ALA A 1 70 ? 5.232 1.870 5.536 1.00 74.94 70 ALA A N 1
ATOM 507 C CA . ALA A 1 70 ? 6.430 1.924 4.713 1.00 74.94 70 ALA A CA 1
ATOM 508 C C . ALA A 1 70 ? 7.688 1.933 5.595 1.00 74.94 70 ALA A C 1
ATOM 510 O O . ALA A 1 70 ? 7.745 2.644 6.603 1.00 74.94 70 ALA A O 1
ATOM 511 N N . GLY A 1 71 ? 8.678 1.139 5.204 1.00 71.38 71 GLY A N 1
ATOM 512 C CA . GLY A 1 71 ? 9.923 0.946 5.926 1.00 71.38 71 GLY A CA 1
ATOM 513 C C . GLY A 1 71 ? 9.761 0.180 7.236 1.00 71.38 71 GLY A C 1
ATOM 514 O O . GLY A 1 71 ? 10.624 0.322 8.088 1.00 71.38 71 GLY A O 1
ATOM 515 N N . ALA A 1 72 ? 8.682 -0.575 7.451 1.00 77.75 72 ALA A N 1
ATOM 516 C CA . ALA A 1 72 ? 8.579 -1.512 8.569 1.00 77.75 72 ALA A CA 1
ATOM 517 C C . ALA A 1 72 ? 8.774 -2.946 8.062 1.00 77.75 72 ALA A C 1
ATOM 519 O O . ALA A 1 72 ? 8.167 -3.334 7.065 1.00 77.75 72 ALA A O 1
ATOM 520 N N . ASP A 1 73 ? 9.595 -3.727 8.765 1.00 74.19 73 ASP A N 1
ATOM 521 C CA . ASP A 1 73 ? 10.014 -5.085 8.385 1.00 74.19 73 ASP A CA 1
ATOM 522 C C . ASP A 1 73 ? 9.581 -6.173 9.377 1.00 74.19 73 ASP A C 1
ATOM 524 O O . ASP A 1 73 ? 9.762 -7.359 9.109 1.00 74.19 73 ASP A O 1
ATOM 528 N N . ASN A 1 74 ? 8.932 -5.792 10.479 1.00 80.31 74 ASN A N 1
ATOM 529 C CA . ASN A 1 74 ? 8.449 -6.714 11.498 1.00 80.31 74 ASN A CA 1
ATOM 530 C C . ASN A 1 74 ? 6.919 -6.627 11.651 1.00 80.31 74 ASN A C 1
ATOM 532 O O . ASN A 1 74 ? 6.383 -5.684 12.239 1.00 80.31 74 ASN A O 1
ATOM 536 N N . ALA A 1 75 ? 6.196 -7.642 11.167 1.00 83.44 75 ALA A N 1
ATOM 537 C CA . ALA A 1 75 ? 4.740 -7.705 11.321 1.00 83.44 75 ALA A CA 1
ATOM 538 C C . ALA A 1 75 ? 4.287 -7.918 12.773 1.00 83.44 75 ALA A C 1
ATOM 540 O O . ALA A 1 75 ? 3.207 -7.453 13.135 1.00 83.44 75 ALA A O 1
ATOM 541 N N . ALA A 1 76 ? 5.094 -8.560 13.622 1.00 84.88 76 ALA A N 1
ATOM 542 C CA . ALA A 1 76 ? 4.781 -8.723 15.042 1.00 84.88 76 ALA A CA 1
ATOM 543 C C . ALA A 1 76 ? 4.831 -7.387 15.806 1.00 84.88 76 ALA A C 1
ATOM 545 O O . ALA A 1 76 ? 4.195 -7.243 16.849 1.00 84.88 76 ALA A O 1
ATOM 546 N N . ALA A 1 77 ? 5.526 -6.381 15.265 1.00 85.81 77 ALA A N 1
ATOM 547 C CA . ALA A 1 77 ? 5.542 -5.032 15.821 1.00 85.81 77 ALA A CA 1
ATOM 548 C C . ALA A 1 77 ? 4.263 -4.228 15.517 1.00 85.81 77 ALA A C 1
ATOM 550 O O . ALA A 1 77 ? 4.071 -3.150 16.088 1.00 85.81 77 ALA A O 1
ATOM 551 N N . VAL A 1 78 ? 3.377 -4.718 14.638 1.00 90.94 78 VAL A N 1
ATOM 552 C CA . VAL A 1 78 ? 2.081 -4.079 14.380 1.00 90.94 78 VAL A CA 1
ATOM 553 C C . VAL A 1 78 ? 1.267 -4.070 15.668 1.00 90.94 78 VAL A C 1
ATOM 555 O O . VAL A 1 78 ? 0.899 -5.106 16.215 1.00 90.94 78 VAL A O 1
ATOM 558 N N . THR A 1 79 ? 0.946 -2.870 16.138 1.00 92.88 79 THR A N 1
ATOM 559 C CA . THR A 1 79 ? 0.215 -2.670 17.387 1.00 92.88 79 THR A CA 1
ATOM 560 C C . THR A 1 79 ? -1.070 -1.887 17.159 1.00 92.88 79 THR A C 1
ATOM 562 O O . THR A 1 79 ? -1.248 -1.238 16.126 1.00 92.88 79 THR A O 1
ATOM 565 N N . ALA A 1 80 ? -1.973 -1.943 18.139 1.00 95.06 80 ALA A N 1
ATOM 566 C CA . ALA A 1 80 ? -3.204 -1.169 18.176 1.00 95.06 80 ALA A CA 1
ATOM 567 C C . ALA A 1 80 ? -3.281 -0.353 19.475 1.00 95.06 80 ALA A C 1
ATOM 569 O O . ALA A 1 80 ? -3.293 -0.907 20.572 1.00 95.06 80 ALA A O 1
ATOM 570 N N . GLU A 1 81 ? -3.386 0.969 19.364 1.00 95.12 81 GLU A N 1
ATOM 571 C CA . GLU A 1 81 ? -3.548 1.880 20.506 1.00 95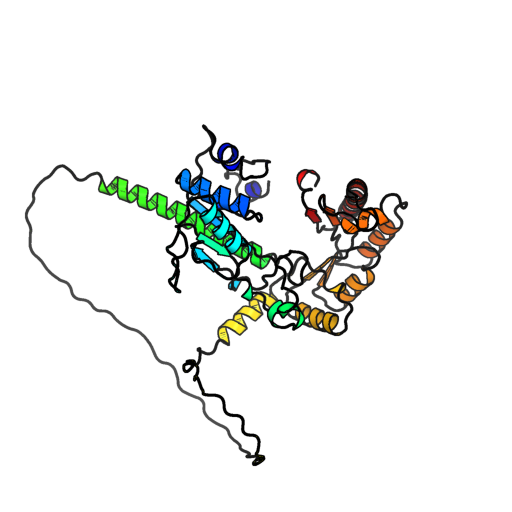.12 81 GLU A CA 1
ATOM 572 C C . GLU A 1 81 ? -4.432 3.069 20.110 1.00 95.12 81 GLU A C 1
ATOM 574 O O . GLU A 1 81 ? -4.676 3.331 18.936 1.00 95.12 81 GLU A O 1
ATOM 579 N N . ASP A 1 82 ? -4.949 3.811 21.083 1.00 96.69 82 ASP A N 1
ATOM 580 C CA . ASP A 1 82 ? -5.622 5.076 20.838 1.00 96.69 82 ASP A CA 1
ATOM 581 C C . ASP A 1 82 ? -4.704 6.071 20.109 1.00 96.69 82 ASP A C 1
ATOM 583 O O . ASP A 1 82 ? -3.575 6.344 20.527 1.00 96.69 82 ASP A O 1
ATOM 587 N N . LEU A 1 83 ? -5.223 6.682 19.048 1.00 97.38 83 LEU A N 1
ATOM 588 C CA . LEU A 1 83 ? -4.527 7.634 18.198 1.00 97.38 83 LEU A CA 1
ATOM 589 C C . LEU A 1 83 ? -3.879 8.762 18.999 1.00 97.38 83 LEU A C 1
ATOM 591 O O . LEU A 1 83 ? -2.807 9.220 18.609 1.00 97.38 83 LEU A O 1
ATOM 595 N N . ALA A 1 84 ? -4.473 9.199 20.119 1.00 95.44 84 ALA A N 1
ATOM 596 C CA . ALA A 1 84 ? -3.906 10.238 20.977 1.00 95.44 84 ALA A CA 1
ATOM 597 C C . ALA A 1 84 ? -2.562 9.838 21.603 1.00 95.44 84 ALA A C 1
ATOM 599 O O . ALA A 1 84 ? -1.772 10.722 21.950 1.00 95.44 84 ALA A O 1
ATOM 600 N N . ARG A 1 85 ? -2.335 8.530 21.767 1.00 93.38 85 ARG A N 1
ATOM 601 C CA . ARG A 1 85 ? -1.187 7.909 22.436 1.00 93.38 85 ARG A CA 1
ATOM 602 C C . ARG A 1 85 ? -0.213 7.231 21.481 1.00 93.38 85 ARG A C 1
ATOM 604 O O . ARG A 1 85 ? 0.901 6.967 21.908 1.00 93.38 85 ARG A O 1
ATOM 611 N N . ALA A 1 86 ? -0.592 7.004 20.224 1.00 92.62 86 ALA A N 1
ATOM 612 C CA . ALA A 1 86 ? 0.294 6.402 19.234 1.00 92.62 86 ALA A CA 1
ATOM 613 C C . ALA A 1 86 ? 1.638 7.156 19.131 1.00 92.62 86 ALA A C 1
ATOM 615 O O . ALA A 1 86 ? 1.674 8.376 18.946 1.00 92.62 86 ALA A O 1
ATOM 616 N N . THR A 1 87 ? 2.754 6.449 19.228 1.00 88.38 87 THR A N 1
ATOM 617 C CA . THR A 1 87 ? 4.125 6.989 19.156 1.00 88.38 87 THR A CA 1
ATOM 618 C C . THR A 1 87 ? 4.872 6.412 17.956 1.00 88.38 87 THR A C 1
ATOM 620 O O . THR A 1 87 ? 4.349 5.531 17.290 1.00 88.38 87 THR A O 1
ATOM 623 N N . GLN A 1 88 ? 6.065 6.938 17.649 1.00 86.25 88 GLN A N 1
ATOM 624 C CA . GLN A 1 88 ? 6.956 6.378 16.619 1.00 86.25 88 GLN A CA 1
ATOM 625 C C . GLN A 1 88 ? 6.270 6.159 15.257 1.00 86.25 88 GLN A C 1
ATOM 627 O O . GLN A 1 88 ? 6.391 5.110 14.650 1.00 86.25 88 GLN A O 1
ATOM 632 N N . ASN A 1 89 ? 5.479 7.116 14.768 1.00 91.12 89 ASN A N 1
ATOM 633 C CA . ASN A 1 89 ? 4.900 7.029 13.426 1.00 91.12 89 ASN A CA 1
ATOM 634 C C . ASN A 1 89 ? 4.613 8.435 12.883 1.00 91.12 89 ASN A C 1
ATOM 636 O O . ASN A 1 89 ? 3.785 9.173 13.434 1.00 91.12 89 ASN A O 1
ATOM 640 N N . ASN A 1 90 ? 5.311 8.833 11.816 1.00 89.50 90 ASN A N 1
ATOM 641 C CA . ASN A 1 90 ? 5.258 10.197 11.280 1.00 89.50 90 ASN A CA 1
ATOM 642 C C . ASN A 1 90 ? 3.880 10.562 10.729 1.00 89.50 90 ASN A C 1
ATOM 644 O O . ASN A 1 90 ? 3.405 11.674 10.987 1.00 89.50 90 ASN A O 1
ATOM 648 N N . LEU A 1 91 ? 3.220 9.641 10.018 1.00 92.31 91 LEU A N 1
ATOM 649 C CA . LEU A 1 91 ? 1.878 9.866 9.479 1.00 92.31 91 LEU A CA 1
ATOM 650 C C . LEU A 1 91 ? 0.898 10.191 10.612 1.00 92.31 91 LEU A C 1
ATOM 652 O O . LEU A 1 91 ? 0.198 11.208 10.575 1.00 92.31 91 LEU A O 1
ATOM 656 N N . LEU A 1 92 ? 0.919 9.397 11.681 1.00 95.31 92 LEU A N 1
ATOM 657 C CA . LEU A 1 92 ? 0.060 9.611 12.847 1.00 95.31 92 LEU A CA 1
ATOM 658 C C . LEU A 1 92 ? 0.429 10.869 13.632 1.00 95.31 92 LEU A C 1
ATOM 660 O O . LEU A 1 92 ? -0.453 11.581 14.112 1.00 95.31 92 LEU A O 1
ATOM 664 N N . SER A 1 93 ? 1.720 11.189 13.736 1.00 94.06 93 SER A N 1
ATOM 665 C CA . SER A 1 93 ? 2.190 12.425 14.368 1.00 94.06 93 SER A CA 1
ATOM 666 C C . SER A 1 93 ? 1.629 13.664 13.665 1.00 94.06 93 SER A C 1
ATOM 668 O O . SER A 1 93 ? 1.043 14.543 14.313 1.00 94.06 93 SER A O 1
ATOM 670 N N . ARG A 1 94 ? 1.715 13.703 12.329 1.00 95.56 94 ARG A N 1
ATOM 671 C CA . ARG A 1 94 ? 1.150 14.781 11.501 1.00 95.56 94 ARG A CA 1
ATOM 672 C C . ARG A 1 94 ? -0.375 14.818 11.596 1.00 95.56 94 ARG A C 1
ATOM 674 O O . ARG A 1 94 ? -0.937 15.893 11.803 1.00 95.56 94 ARG A O 1
ATOM 681 N N . THR A 1 95 ? -1.027 13.658 11.552 1.00 97.69 95 THR A N 1
ATOM 682 C CA . THR A 1 95 ? -2.486 13.516 11.693 1.00 97.69 95 THR A CA 1
ATOM 683 C C . THR A 1 95 ? -2.979 14.074 13.027 1.00 97.69 95 THR A C 1
ATOM 685 O O . THR A 1 95 ? -3.873 14.917 13.062 1.00 97.69 95 THR A O 1
ATOM 688 N N . ARG A 1 96 ? -2.353 13.694 14.150 1.00 97.06 96 ARG A N 1
ATOM 689 C CA . ARG A 1 96 ? -2.692 14.235 15.476 1.00 97.06 96 ARG A CA 1
ATOM 690 C C . ARG A 1 96 ? -2.527 15.749 15.546 1.00 97.06 96 ARG A C 1
ATOM 692 O O . ARG A 1 96 ? -3.331 16.423 16.190 1.00 97.06 96 ARG A O 1
ATOM 699 N N . LYS A 1 97 ? -1.458 16.287 14.949 1.00 96.00 97 LYS A N 1
ATOM 700 C CA . LYS A 1 97 ? -1.211 17.735 14.909 1.00 96.00 97 LYS A CA 1
ATOM 701 C C . LYS A 1 97 ? -2.327 18.448 14.144 1.00 96.00 97 LYS A C 1
ATOM 703 O O . LYS A 1 97 ? -2.824 19.461 14.631 1.00 96.00 97 LYS A O 1
ATOM 708 N N . GLU A 1 98 ? -2.753 17.892 13.014 1.00 97.44 98 GLU A N 1
ATOM 709 C CA . GLU A 1 98 ? -3.852 18.429 12.208 1.00 97.44 98 GLU A CA 1
ATOM 710 C C . GLU A 1 98 ? -5.195 18.370 12.955 1.00 97.44 98 GLU A C 1
ATOM 712 O O . GLU A 1 98 ? -5.876 19.389 13.069 1.00 97.44 98 GLU A O 1
ATOM 717 N N . LEU A 1 99 ? -5.530 17.229 13.572 1.00 97.62 99 LEU A N 1
ATOM 718 C CA . LEU A 1 99 ? -6.746 17.045 14.377 1.00 97.62 99 LEU A CA 1
ATOM 719 C C . LEU A 1 99 ? -6.858 18.059 15.525 1.00 97.62 99 LEU A C 1
ATOM 721 O O . LEU A 1 99 ? -7.930 18.618 15.767 1.00 97.62 99 LEU A O 1
ATOM 725 N N . ARG A 1 100 ? -5.749 18.337 16.219 1.00 95.69 100 ARG A N 1
ATOM 726 C CA . ARG A 1 100 ? -5.706 19.356 17.280 1.00 95.69 100 ARG A CA 1
ATOM 727 C C . ARG A 1 100 ? -5.860 20.765 16.719 1.00 95.69 100 ARG A C 1
ATOM 729 O O . ARG A 1 100 ? -6.612 21.558 17.272 1.00 95.69 100 ARG A O 1
ATOM 736 N N . LYS A 1 101 ? -5.145 21.075 15.633 1.00 95.69 101 LYS A N 1
ATOM 737 C CA . LYS A 1 101 ? -5.092 22.427 15.062 1.00 95.69 101 LYS A CA 1
ATOM 738 C C . LYS A 1 101 ? -6.404 22.833 14.388 1.00 95.69 101 LYS A C 1
ATOM 740 O O . LYS A 1 101 ? -6.787 23.991 14.497 1.00 95.69 101 LYS A O 1
ATOM 745 N N . LYS A 1 102 ? -7.056 21.914 13.670 1.00 96.38 102 LYS A N 1
ATOM 746 C CA . LYS A 1 102 ? -8.193 22.231 12.789 1.00 96.38 102 LYS A CA 1
ATOM 747 C C . LYS A 1 102 ? -9.525 21.609 13.193 1.00 96.38 102 LYS A C 1
ATOM 749 O O . LYS A 1 102 ? -10.558 22.071 12.725 1.00 96.38 102 LYS A O 1
ATOM 754 N N . HIS A 1 103 ? -9.525 20.582 14.042 1.00 94.75 103 HIS A N 1
ATOM 755 C CA . HIS A 1 103 ? -10.730 19.790 14.320 1.00 94.75 103 HIS A CA 1
ATOM 756 C C . HIS A 1 103 ? -11.086 19.696 15.811 1.00 94.75 103 HIS A C 1
ATOM 758 O O . HIS A 1 103 ? -11.914 18.874 16.196 1.00 94.75 103 HIS A O 1
ATOM 764 N N . GLY A 1 104 ? -10.474 20.529 16.662 1.00 92.44 104 GLY A N 1
ATOM 765 C CA . GLY A 1 104 ? -10.848 20.657 18.075 1.00 92.44 104 GLY A CA 1
ATOM 766 C C . GLY A 1 104 ? -10.511 19.441 18.944 1.00 92.44 104 GLY A C 1
ATOM 767 O O . GLY A 1 104 ? -11.084 19.271 20.021 1.00 92.44 104 GLY A O 1
ATOM 768 N N . PHE A 1 105 ? -9.597 18.567 18.507 1.00 94.19 105 PHE A N 1
ATOM 769 C CA . PHE A 1 105 ? -9.174 17.439 19.337 1.00 94.19 105 PHE A CA 1
ATOM 770 C C . PHE A 1 105 ? -8.317 17.913 20.524 1.00 94.19 105 PHE A C 1
ATOM 772 O O . PHE A 1 105 ? -7.467 18.790 20.349 1.00 94.19 105 PHE A O 1
ATOM 779 N N . PRO A 1 106 ? -8.486 17.327 21.730 1.00 90.19 106 PRO A N 1
ATOM 780 C CA . PRO A 1 106 ? -7.754 17.756 22.919 1.00 90.19 106 PRO A CA 1
ATOM 781 C C . PRO A 1 106 ? -6.230 17.728 22.735 1.00 90.19 106 PRO A C 1
ATOM 783 O O . PRO A 1 106 ? -5.661 16.753 22.230 1.00 90.19 106 PRO A O 1
ATOM 786 N N . ALA A 1 107 ? -5.555 18.782 23.195 1.00 82.69 107 ALA A N 1
ATOM 787 C CA . ALA A 1 107 ? -4.098 18.829 23.214 1.00 82.69 107 ALA A CA 1
ATOM 788 C C . ALA A 1 107 ? -3.515 17.772 24.169 1.00 82.69 107 ALA A C 1
ATOM 790 O O . ALA A 1 107 ? -4.139 17.391 25.164 1.00 82.69 107 ALA A O 1
ATOM 791 N N . ALA A 1 108 ? -2.290 17.321 23.888 1.00 71.00 108 ALA A N 1
ATOM 792 C CA . ALA A 1 108 ? -1.514 16.601 24.891 1.00 71.00 108 ALA A CA 1
ATOM 793 C C . ALA A 1 108 ? -1.213 17.579 26.040 1.00 71.00 108 ALA A C 1
ATOM 795 O O . ALA A 1 108 ? -0.739 18.688 25.795 1.00 71.00 108 ALA A O 1
ATOM 796 N N . ARG A 1 109 ? -1.532 17.210 27.285 1.00 66.81 109 ARG A N 1
ATOM 797 C CA . ARG A 1 109 ? -1.172 18.037 28.446 1.00 66.81 109 ARG A CA 1
ATOM 798 C C . ARG A 1 109 ? 0.357 18.067 28.559 1.00 66.81 109 ARG A C 1
ATOM 800 O O . ARG A 1 109 ? 0.991 17.025 28.424 1.00 66.81 109 ARG A O 1
ATOM 807 N N . GLY A 1 110 ? 0.943 19.244 28.787 1.00 59.81 110 GLY A N 1
ATOM 808 C CA . GLY A 1 110 ? 2.390 19.378 28.991 1.00 59.81 110 GLY A CA 1
ATOM 809 C C . GLY A 1 110 ? 2.889 18.612 30.227 1.00 59.81 110 GLY A C 1
ATOM 810 O O . GLY A 1 110 ? 2.104 18.277 31.117 1.00 59.81 110 GLY A O 1
ATOM 811 N N . GLY A 1 111 ? 4.200 18.351 30.282 1.00 59.41 111 GLY A N 1
ATOM 812 C CA . GLY A 1 111 ? 4.874 17.810 31.472 1.00 59.41 111 GLY A CA 1
ATOM 813 C C . GLY A 1 111 ? 4.877 16.283 31.614 1.00 59.41 111 GLY A C 1
ATOM 814 O O . GLY A 1 111 ? 4.681 15.785 32.716 1.00 59.41 111 GLY A O 1
ATOM 815 N N . GLY A 1 112 ? 5.060 15.530 30.522 1.00 61.69 112 GLY A N 1
ATOM 816 C CA . GLY A 1 112 ? 5.294 14.074 30.578 1.00 61.69 112 GLY A CA 1
ATOM 817 C C . GLY A 1 112 ? 4.073 13.207 30.920 1.00 61.69 112 GLY A C 1
ATOM 818 O O . GLY A 1 112 ? 4.216 12.013 31.157 1.00 61.69 112 GLY A O 1
ATOM 819 N N . LYS A 1 113 ? 2.863 13.778 30.947 1.00 72.25 113 LYS A N 1
ATOM 820 C CA . LYS A 1 113 ? 1.631 13.036 31.256 1.00 72.25 113 LYS A CA 1
ATOM 821 C C . LYS A 1 113 ? 1.092 12.312 30.022 1.00 72.25 113 LYS A C 1
ATOM 823 O O . LYS A 1 113 ? 0.977 12.907 28.951 1.00 72.25 113 LYS A O 1
ATOM 828 N N . THR A 1 114 ? 0.671 11.059 30.195 1.00 79.06 114 THR A N 1
ATOM 829 C CA . THR A 1 114 ? 0.032 10.260 29.140 1.00 79.06 114 THR A CA 1
ATOM 830 C C . THR A 1 114 ? -1.213 10.973 28.591 1.00 79.06 114 THR A C 1
ATOM 832 O O . THR A 1 114 ? -2.099 11.339 29.375 1.00 79.06 114 THR A O 1
ATOM 835 N N . PRO A 1 115 ? -1.335 11.167 27.263 1.00 84.62 115 PRO A N 1
ATOM 83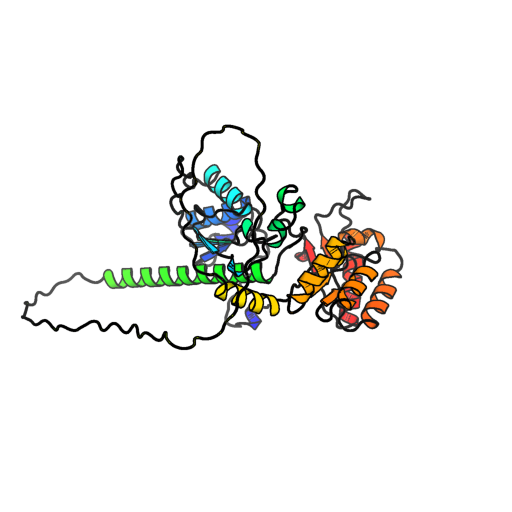6 C CA . PRO A 1 115 ? -2.508 11.794 26.665 1.00 84.62 115 PRO A CA 1
ATOM 837 C C . PRO A 1 115 ? -3.818 11.074 27.021 1.00 84.62 115 PRO A C 1
ATOM 839 O O . PRO A 1 115 ? -3.879 9.839 27.113 1.00 84.62 115 PRO A O 1
ATOM 842 N N . LYS A 1 116 ? -4.897 11.850 27.198 1.00 89.44 116 LYS A N 1
ATOM 843 C CA . LYS A 1 116 ? -6.253 11.296 27.325 1.00 89.44 116 LYS A CA 1
ATOM 844 C C . LYS A 1 116 ? -6.647 10.660 25.991 1.00 89.44 116 LYS A C 1
ATOM 846 O O . LYS A 1 116 ? -6.442 11.277 24.948 1.00 89.44 116 LYS A O 1
ATOM 851 N N . LYS A 1 117 ? -7.219 9.456 26.056 1.00 93.50 117 LYS A N 1
ATOM 852 C CA . LYS A 1 117 ? -7.713 8.728 24.884 1.00 93.50 117 LYS A CA 1
ATOM 853 C C . LYS A 1 117 ? -8.772 9.548 24.142 1.00 93.50 117 LYS A C 1
ATOM 855 O O . LYS A 1 117 ? -9.601 10.207 24.777 1.00 93.50 117 LYS A O 1
ATOM 860 N N . TRP A 1 118 ? -8.720 9.521 22.816 1.00 95.38 118 TRP A N 1
ATOM 861 C CA . TRP A 1 118 ? -9.708 10.146 21.936 1.00 95.38 118 TRP A CA 1
ATOM 862 C C . TRP A 1 118 ? -10.855 9.206 21.564 1.00 95.38 118 TRP A C 1
ATOM 864 O O . TRP A 1 118 ? -11.861 9.682 21.049 1.00 95.38 118 TRP A O 1
ATOM 874 N N . GLY A 1 119 ? -10.721 7.908 21.842 1.00 94.00 119 GLY A N 1
ATOM 875 C CA . GLY A 1 119 ? -11.666 6.882 21.411 1.00 94.00 119 GLY A CA 1
ATOM 876 C C . GLY A 1 119 ? -11.469 6.467 19.953 1.00 94.00 119 GLY A C 1
ATOM 877 O O . GLY A 1 119 ? -12.364 5.864 19.377 1.00 94.00 119 GLY A O 1
ATOM 878 N N . VAL A 1 120 ? -10.315 6.786 19.357 1.00 97.25 120 VAL A N 1
ATOM 879 C CA . VAL A 1 120 ? -9.987 6.472 17.959 1.00 97.25 120 VAL A CA 1
ATOM 880 C C . VAL A 1 120 ? -8.828 5.484 17.965 1.00 97.25 120 VAL A C 1
ATOM 882 O O . VAL A 1 120 ? -7.698 5.908 18.187 1.00 97.25 120 VAL A O 1
ATOM 885 N N . PRO A 1 121 ? -9.052 4.181 17.774 1.00 97.00 121 PRO A N 1
ATOM 886 C CA . PRO A 1 121 ? -7.975 3.214 17.625 1.00 97.00 121 PRO A CA 1
ATOM 887 C C . PRO A 1 121 ? -7.193 3.478 16.374 1.00 97.00 121 PRO A C 1
ATOM 889 O O . PRO A 1 121 ? -7.737 3.828 15.328 1.00 97.00 121 PRO A O 1
ATOM 892 N N . CYS A 1 122 ? -5.920 3.190 16.500 1.00 97.31 122 CYS A N 1
ATOM 893 C CA . CYS A 1 122 ? -4.962 3.302 15.456 1.00 97.31 122 CYS A CA 1
ATOM 894 C C . CYS A 1 122 ? -4.123 2.031 15.408 1.00 97.31 122 CYS A C 1
ATOM 896 O O . CYS A 1 122 ? -3.542 1.652 16.424 1.00 97.31 122 CYS A O 1
ATOM 898 N N . VAL A 1 123 ? -4.058 1.407 14.234 1.00 97.94 123 VAL A N 1
ATOM 899 C CA . VAL A 1 123 ? -3.216 0.237 13.980 1.00 97.94 123 VAL A CA 1
ATOM 900 C C . VAL A 1 123 ? -1.993 0.656 13.181 1.00 97.94 123 VAL A C 1
ATOM 902 O O . VAL A 1 123 ? -2.134 1.242 12.107 1.00 97.94 123 VAL A O 1
ATOM 905 N N . TYR A 1 124 ? -0.790 0.396 13.683 1.00 94.75 124 TYR A N 1
ATOM 906 C CA . TYR A 1 124 ? 0.441 0.836 13.028 1.00 94.75 124 TYR A CA 1
ATOM 907 C C . TYR A 1 124 ? 1.669 0.043 13.494 1.00 94.75 124 TYR A C 1
ATOM 909 O O . TYR A 1 124 ? 1.704 -0.390 14.647 1.00 94.75 124 TYR A O 1
ATOM 917 N N . PRO A 1 125 ? 2.694 -0.110 12.641 1.00 89.75 125 PRO A N 1
ATOM 918 C CA . PRO A 1 125 ? 4.032 -0.468 13.087 1.00 89.75 125 PRO A CA 1
ATOM 919 C C . PRO A 1 125 ? 4.782 0.788 13.593 1.00 89.75 125 PRO A C 1
ATOM 921 O O . PRO A 1 125 ? 4.755 1.841 12.937 1.00 89.75 125 PRO A O 1
ATOM 924 N N . PRO A 1 126 ? 5.432 0.731 14.767 1.00 85.12 126 PRO A N 1
ATOM 925 C CA . PRO A 1 126 ? 6.375 1.754 15.222 1.00 85.12 126 PRO A CA 1
ATOM 926 C C . PRO A 1 126 ? 7.567 1.918 14.256 1.00 85.12 126 PRO A C 1
ATOM 928 O O . PRO A 1 126 ? 8.033 0.949 13.675 1.00 85.12 126 PRO A O 1
ATOM 931 N N . GLN A 1 127 ? 8.100 3.124 14.077 1.00 69.88 127 GLN A N 1
ATOM 932 C CA . GLN A 1 127 ? 9.230 3.436 13.182 1.00 69.88 127 GLN A CA 1
ATOM 933 C C . GLN A 1 127 ? 10.527 2.736 13.575 1.00 69.88 127 GLN A C 1
ATOM 935 O O . GLN A 1 127 ? 11.350 2.433 12.722 1.00 69.88 127 GLN A O 1
ATOM 940 N N . ASP A 1 128 ? 10.712 2.488 14.866 1.00 69.00 128 ASP A N 1
ATOM 941 C CA . ASP A 1 128 ? 11.830 1.730 15.413 1.00 69.00 128 ASP A CA 1
ATOM 942 C C . ASP A 1 128 ? 11.688 0.216 15.204 1.00 69.00 128 ASP A C 1
ATOM 944 O O . ASP A 1 128 ? 12.612 -0.524 15.539 1.00 69.00 128 ASP A O 1
ATOM 948 N N . SER A 1 129 ? 10.579 -0.248 14.611 1.00 61.34 129 SER A N 1
ATOM 949 C CA . SER A 1 129 ? 10.427 -1.651 14.219 1.00 61.34 129 SER A CA 1
ATOM 950 C C . SER A 1 129 ? 11.349 -2.060 13.074 1.00 61.34 129 SER A C 1
ATOM 952 O O . SER A 1 129 ? 11.657 -3.239 13.013 1.00 61.34 129 SER A O 1
ATOM 954 N N . ASN A 1 130 ? 11.849 -1.115 12.260 1.00 65.25 130 ASN A N 1
ATOM 955 C CA . ASN A 1 130 ? 12.786 -1.393 11.168 1.00 65.25 130 ASN A CA 1
ATOM 956 C C . ASN A 1 130 ? 14.137 -1.879 11.718 1.00 65.25 130 ASN A C 1
ATOM 958 O O . ASN A 1 130 ? 14.951 -1.089 12.211 1.00 65.25 130 ASN A O 1
ATOM 962 N N . GLU A 1 131 ? 14.367 -3.188 11.686 1.00 61.62 131 GLU A N 1
ATOM 963 C CA . GLU A 1 131 ? 15.618 -3.807 12.126 1.00 61.62 131 GLU A CA 1
ATOM 964 C C . GLU A 1 131 ? 16.762 -3.462 11.169 1.00 61.62 131 GLU A C 1
ATOM 966 O O . GLU A 1 131 ? 17.864 -3.123 11.610 1.00 61.62 131 GLU A O 1
ATOM 971 N N . VAL A 1 132 ? 16.488 -3.467 9.863 1.00 56.62 132 VAL A N 1
ATOM 972 C CA . VAL A 1 132 ? 17.482 -3.191 8.816 1.00 56.62 132 VAL A CA 1
ATOM 973 C C . VAL A 1 132 ? 18.068 -1.780 8.974 1.00 56.62 132 VAL A C 1
ATOM 975 O O . VAL A 1 132 ? 19.287 -1.614 9.041 1.00 56.62 132 VAL A O 1
ATOM 978 N N . ALA A 1 133 ? 17.224 -0.768 9.183 1.00 55.00 133 ALA A N 1
ATOM 979 C CA . ALA A 1 133 ? 17.627 0.619 9.425 1.00 55.00 133 ALA A CA 1
ATOM 980 C C . ALA A 1 133 ? 18.357 0.829 10.767 1.00 55.00 133 ALA A C 1
ATOM 982 O O . ALA A 1 133 ? 19.046 1.833 10.952 1.00 55.00 133 ALA A O 1
ATOM 983 N N . ARG A 1 134 ? 18.239 -0.099 11.728 1.00 54.84 134 ARG A N 1
ATOM 984 C CA . ARG A 1 134 ? 18.976 -0.029 13.003 1.00 54.84 134 ARG A CA 1
ATOM 985 C C . ARG A 1 134 ? 20.424 -0.510 12.888 1.00 54.84 134 ARG A C 1
ATOM 987 O O . ARG A 1 134 ? 21.227 -0.158 13.760 1.00 54.84 134 ARG A O 1
ATOM 994 N N . THR A 1 135 ? 20.752 -1.288 11.855 1.00 52.44 135 THR A N 1
ATOM 995 C CA . THR A 1 135 ? 22.060 -1.952 11.706 1.00 52.44 135 THR A CA 1
ATOM 996 C C . THR A 1 135 ? 23.073 -1.182 10.859 1.00 52.44 135 THR A C 1
ATOM 998 O O . THR A 1 135 ? 24.272 -1.364 11.062 1.00 52.44 135 THR A O 1
ATOM 1001 N N . THR A 1 136 ? 22.641 -0.265 9.989 1.00 50.53 136 THR A N 1
ATOM 1002 C CA . THR A 1 136 ? 23.548 0.513 9.130 1.00 50.53 136 THR A CA 1
ATOM 1003 C C . THR A 1 136 ? 23.750 1.942 9.646 1.00 50.53 136 THR A C 1
ATOM 1005 O O . THR A 1 136 ? 22.834 2.610 10.131 1.00 50.53 136 THR A O 1
ATOM 1008 N N . LYS A 1 137 ? 24.999 2.426 9.583 1.00 42.41 137 LYS A N 1
ATOM 1009 C CA . LYS A 1 137 ? 25.397 3.755 10.086 1.00 42.41 137 LYS A CA 1
ATOM 1010 C C . LYS A 1 137 ? 24.720 4.890 9.300 1.00 42.41 137 LYS A C 1
ATOM 1012 O O . LYS A 1 137 ? 24.363 5.908 9.881 1.00 42.41 137 LYS A O 1
ATOM 1017 N N . GLU A 1 138 ? 24.466 4.665 8.014 1.00 42.91 138 GLU A N 1
ATOM 1018 C CA . GLU A 1 138 ? 23.839 5.618 7.092 1.00 42.91 138 GLU A CA 1
ATOM 1019 C C . GLU A 1 138 ? 22.324 5.749 7.302 1.00 42.91 138 GLU A C 1
ATOM 1021 O O . GLU A 1 138 ? 21.804 6.849 7.164 1.00 42.91 138 GLU A O 1
ATOM 1026 N N . ALA A 1 139 ? 21.615 4.707 7.755 1.00 46.25 139 ALA A N 1
ATOM 1027 C CA . ALA A 1 139 ? 20.184 4.796 8.082 1.00 46.25 139 ALA A CA 1
ATOM 1028 C C . ALA A 1 139 ? 19.896 5.600 9.370 1.00 46.25 139 ALA A C 1
ATOM 1030 O O . ALA A 1 139 ? 18.787 6.107 9.570 1.00 46.25 139 ALA A O 1
ATOM 1031 N N . ARG A 1 140 ? 20.908 5.755 10.238 1.00 44.00 140 ARG A N 1
ATOM 1032 C CA . ARG A 1 140 ? 20.851 6.602 11.443 1.00 44.00 140 ARG A CA 1
ATOM 1033 C C . ARG A 1 140 ? 21.050 8.091 11.143 1.00 44.00 140 ARG A C 1
ATOM 1035 O O . ARG A 1 140 ? 20.523 8.918 11.883 1.00 44.00 140 ARG A O 1
ATOM 1042 N N . GLU A 1 141 ? 21.806 8.424 10.095 1.00 38.00 141 GLU A N 1
ATOM 1043 C CA . GLU A 1 141 ? 22.208 9.801 9.755 1.00 38.00 141 GLU A CA 1
ATOM 1044 C C . GLU A 1 141 ? 21.467 10.353 8.519 1.00 38.00 141 GLU A C 1
ATOM 1046 O O . GLU A 1 141 ? 21.098 11.528 8.491 1.00 38.00 141 GLU A O 1
ATOM 1051 N N . GLY A 1 142 ? 21.163 9.507 7.533 1.00 36.62 142 GLY A N 1
ATOM 1052 C CA . GLY A 1 142 ? 20.292 9.786 6.395 1.00 36.62 142 GLY A CA 1
ATOM 1053 C C . GLY A 1 142 ? 18.882 9.314 6.713 1.00 36.62 142 GLY A C 1
ATOM 1054 O O . GLY A 1 142 ? 18.577 8.141 6.538 1.00 36.62 142 GLY A O 1
ATOM 1055 N N . GLY A 1 143 ? 18.053 10.220 7.245 1.00 39.31 143 GLY A N 1
ATOM 1056 C CA . GLY A 1 143 ? 16.742 9.921 7.827 1.00 39.31 143 GLY A CA 1
ATOM 1057 C C . GLY A 1 143 ? 15.993 8.783 7.133 1.00 39.31 143 GLY A C 1
ATOM 1058 O O . GLY A 1 143 ? 15.411 9.011 6.077 1.00 39.31 143 GLY A O 1
ATOM 1059 N N . GLY A 1 144 ? 16.010 7.596 7.760 1.00 37.12 144 GLY A N 1
ATOM 1060 C CA . GLY A 1 144 ? 15.375 6.362 7.292 1.00 37.12 144 GLY A CA 1
ATOM 1061 C C . GLY A 1 144 ? 13.935 6.606 6.852 1.00 37.12 144 GLY A C 1
ATOM 1062 O O . GLY A 1 144 ? 13.008 6.677 7.666 1.00 37.12 144 GLY A O 1
ATOM 1063 N N . GLY A 1 145 ? 13.774 6.849 5.555 1.00 40.97 145 GLY A N 1
ATOM 1064 C CA . GLY A 1 145 ? 12.545 7.356 4.979 1.00 40.97 145 GLY A CA 1
ATOM 1065 C C . GLY A 1 145 ? 11.493 6.260 4.936 1.00 40.97 145 GLY A C 1
ATOM 1066 O O . GLY A 1 145 ? 11.693 5.244 4.289 1.00 40.97 145 GLY A O 1
ATOM 1067 N N . MET A 1 146 ? 10.332 6.502 5.551 1.00 47.47 146 MET A N 1
ATOM 1068 C CA . MET A 1 146 ? 9.069 5.781 5.291 1.00 47.47 146 MET A CA 1
ATOM 1069 C C . MET A 1 146 ? 8.519 6.091 3.887 1.00 47.47 146 MET A C 1
ATOM 1071 O O . MET A 1 146 ? 7.318 6.307 3.712 1.00 47.47 146 MET A O 1
ATOM 1075 N N . ALA A 1 147 ? 9.390 6.236 2.902 1.00 50.19 147 ALA A N 1
ATOM 1076 C CA . ALA A 1 147 ? 8.989 6.341 1.520 1.00 50.19 147 ALA A CA 1
ATOM 1077 C C . ALA A 1 147 ? 9.121 4.931 0.928 1.00 50.19 147 ALA A C 1
ATOM 1079 O O . ALA A 1 147 ? 10.036 4.184 1.277 1.00 50.19 147 ALA A O 1
ATOM 1080 N N . CYS A 1 148 ? 8.133 4.518 0.132 1.00 47.88 148 CYS A N 1
ATOM 1081 C CA . CYS A 1 148 ? 8.037 3.150 -0.392 1.00 47.88 148 CYS A CA 1
ATOM 1082 C C . CYS A 1 148 ? 9.231 2.752 -1.286 1.00 47.88 148 CYS A C 1
ATOM 1084 O O . CYS A 1 148 ? 9.337 1.590 -1.659 1.00 47.88 148 CYS A O 1
ATOM 1086 N N . ASP A 1 149 ? 10.094 3.709 -1.620 1.00 44.69 149 ASP A N 1
ATOM 1087 C CA . ASP A 1 149 ? 11.294 3.628 -2.453 1.00 44.69 149 ASP A CA 1
ATOM 1088 C C . ASP A 1 149 ? 12.603 3.422 -1.657 1.00 44.69 149 ASP A C 1
ATOM 1090 O O . ASP A 1 149 ? 13.655 3.222 -2.261 1.00 44.69 149 ASP A O 1
ATOM 1094 N N . ALA A 1 150 ? 12.575 3.442 -0.318 1.00 48.97 150 ALA A N 1
ATOM 1095 C CA . ALA A 1 150 ? 13.755 3.187 0.515 1.00 48.97 150 ALA A CA 1
ATOM 1096 C C . ALA A 1 150 ? 14.012 1.683 0.750 1.00 48.97 150 ALA A C 1
ATOM 1098 O O . ALA A 1 150 ? 13.138 0.839 0.548 1.00 48.97 150 ALA A O 1
ATOM 1099 N N . LEU A 1 151 ? 15.211 1.335 1.241 1.00 42.22 151 LEU A N 1
ATOM 1100 C CA . LEU A 1 151 ? 15.553 -0.021 1.691 1.00 42.22 151 LEU A CA 1
ATOM 1101 C C . LEU A 1 151 ? 14.529 -0.489 2.754 1.00 42.22 151 LEU A C 1
ATOM 1103 O O . LEU A 1 151 ? 14.433 0.105 3.829 1.00 42.22 151 LEU A O 1
ATOM 1107 N N . GLY A 1 152 ? 13.733 -1.517 2.438 1.00 47.72 152 GLY A N 1
ATOM 1108 C CA . GLY A 1 152 ? 12.596 -1.970 3.260 1.00 47.72 152 GLY A CA 1
ATOM 1109 C C . GLY A 1 152 ? 11.204 -1.503 2.796 1.00 47.72 152 GLY A C 1
ATOM 1110 O O . GLY A 1 152 ? 10.222 -1.870 3.435 1.00 47.72 152 GLY A O 1
ATOM 1111 N N . GLY A 1 153 ? 11.114 -0.736 1.699 1.00 61.66 153 GLY A N 1
ATOM 1112 C CA . GLY A 1 153 ? 9.921 -0.428 0.894 1.00 61.66 153 GLY A CA 1
ATOM 1113 C C . GLY A 1 153 ? 8.565 -0.467 1.609 1.00 61.66 153 GLY A C 1
ATOM 1114 O O . GLY A 1 153 ? 8.367 0.165 2.644 1.00 61.66 153 GLY A O 1
ATOM 1115 N N . SER A 1 154 ? 7.597 -1.191 1.046 1.00 68.62 154 SER A N 1
ATOM 1116 C CA . SER A 1 154 ? 6.349 -1.558 1.727 1.00 68.62 154 SER A CA 1
ATOM 1117 C C . SER A 1 154 ? 6.215 -3.075 1.719 1.00 68.62 154 SER A C 1
ATOM 1119 O O . SER A 1 154 ? 5.858 -3.675 0.706 1.00 68.62 154 SER A O 1
ATOM 1121 N N . LEU A 1 155 ? 6.516 -3.709 2.850 1.00 75.25 155 LEU A N 1
ATOM 1122 C CA . LEU A 1 155 ? 6.481 -5.162 2.959 1.00 75.25 155 LEU A CA 1
ATOM 1123 C C . LEU A 1 155 ? 5.034 -5.646 3.120 1.00 75.25 155 LEU A C 1
ATOM 1125 O O . LEU A 1 155 ? 4.309 -5.262 4.046 1.00 75.25 155 LEU A O 1
ATOM 1129 N N . CYS A 1 156 ? 4.589 -6.493 2.187 1.00 79.19 156 CYS A N 1
ATOM 1130 C CA . CYS A 1 156 ? 3.190 -6.920 2.076 1.00 79.19 156 CYS A CA 1
ATOM 1131 C C . CYS A 1 156 ? 2.684 -7.648 3.330 1.00 79.19 156 CYS A C 1
ATOM 1133 O O . CYS A 1 156 ? 1.515 -7.532 3.687 1.00 79.19 156 CYS A O 1
ATOM 1135 N N . PHE A 1 157 ? 3.562 -8.360 4.039 1.00 77.50 157 PHE A N 1
ATOM 1136 C CA . PHE A 1 157 ? 3.202 -9.053 5.272 1.00 77.50 157 PHE A CA 1
ATOM 1137 C C . PHE A 1 157 ? 2.973 -8.081 6.441 1.00 77.50 157 PHE A C 1
ATOM 1139 O O . PHE A 1 157 ? 2.113 -8.344 7.279 1.00 77.50 157 PHE A O 1
ATOM 1146 N N . VAL A 1 158 ? 3.653 -6.927 6.474 1.00 84.12 158 VAL A N 1
ATOM 1147 C CA . VAL A 1 158 ? 3.419 -5.885 7.489 1.00 84.12 158 VAL A CA 1
ATOM 1148 C C . VAL A 1 158 ? 2.131 -5.123 7.199 1.00 84.12 158 VAL A C 1
ATOM 1150 O O . VAL A 1 158 ? 1.281 -4.986 8.080 1.00 84.12 158 VAL A O 1
ATOM 1153 N N . THR A 1 159 ? 1.939 -4.671 5.958 1.00 88.38 159 THR A N 1
ATOM 1154 C CA . THR A 1 159 ? 0.704 -3.975 5.549 1.00 88.38 159 THR A CA 1
ATOM 1155 C C . THR A 1 159 ? -0.521 -4.891 5.609 1.00 88.38 159 THR A C 1
ATOM 1157 O O . THR A 1 159 ? -1.588 -4.469 6.054 1.00 88.38 159 THR A O 1
ATOM 1160 N N . GLY A 1 160 ? -0.364 -6.169 5.255 1.00 85.31 160 GLY A N 1
ATOM 1161 C CA . GLY A 1 160 ? -1.382 -7.204 5.421 1.00 85.31 160 GLY A CA 1
ATOM 1162 C C . GLY A 1 160 ? -1.744 -7.434 6.890 1.00 85.31 160 GLY A C 1
ATOM 1163 O O . GLY A 1 160 ? -2.924 -7.386 7.239 1.00 85.31 160 GLY A O 1
ATOM 1164 N N . ALA A 1 161 ? -0.751 -7.602 7.773 1.00 88.06 161 ALA A N 1
ATOM 1165 C CA . ALA A 1 161 ? -0.981 -7.725 9.216 1.00 88.06 161 ALA A CA 1
ATOM 1166 C C . ALA A 1 161 ? -1.695 -6.490 9.788 1.00 88.06 161 ALA A C 1
ATOM 1168 O O . ALA A 1 161 ? -2.675 -6.620 10.523 1.00 88.06 161 ALA A O 1
ATOM 1169 N N . GLN A 1 162 ? -1.270 -5.288 9.391 1.00 94.94 162 GLN A N 1
ATOM 1170 C CA . GLN A 1 162 ? -1.928 -4.035 9.757 1.00 94.94 162 GLN A CA 1
ATOM 1171 C C . GLN A 1 162 ? -3.398 -4.005 9.315 1.00 94.94 162 GLN A C 1
ATOM 1173 O O . GLN A 1 162 ? -4.266 -3.633 10.108 1.00 94.94 162 GLN A O 1
ATOM 1178 N N . GLY A 1 163 ? -3.689 -4.437 8.085 1.00 94.19 163 GLY A N 1
ATOM 1179 C CA . GLY A 1 163 ? -5.051 -4.561 7.566 1.00 94.19 163 GLY A CA 1
ATOM 1180 C C . GLY A 1 163 ? -5.908 -5.538 8.375 1.00 94.19 163 GLY A C 1
ATOM 1181 O O . GLY A 1 163 ? -7.024 -5.193 8.771 1.00 94.19 163 GLY A O 1
ATOM 1182 N N . PHE A 1 164 ? -5.384 -6.725 8.695 1.00 87.31 164 PHE A N 1
ATOM 1183 C CA . PHE A 1 164 ? -6.106 -7.721 9.495 1.00 87.31 164 PHE A CA 1
ATOM 1184 C C . PHE A 1 164 ? -6.387 -7.243 10.923 1.00 87.31 164 PHE A C 1
ATOM 1186 O O . PHE A 1 164 ? -7.507 -7.396 11.417 1.00 87.31 164 PHE A O 1
ATOM 1193 N N . VAL A 1 165 ? -5.413 -6.607 11.578 1.00 93.19 165 VAL A N 1
ATOM 1194 C CA . VAL A 1 165 ? -5.609 -6.046 12.922 1.00 93.19 165 VAL A CA 1
ATOM 1195 C C . VAL A 1 165 ? -6.630 -4.900 12.885 1.00 93.19 165 VAL A C 1
ATOM 1197 O O . VAL A 1 165 ? -7.489 -4.823 13.766 1.00 93.19 165 VAL A O 1
ATOM 1200 N N . ALA A 1 166 ? -6.611 -4.046 11.855 1.00 96.12 166 ALA A N 1
ATOM 1201 C CA . ALA A 1 166 ? -7.606 -2.983 11.681 1.00 96.12 166 ALA A CA 1
ATOM 1202 C C . ALA A 1 166 ? -9.026 -3.537 11.477 1.00 96.12 166 ALA A C 1
ATOM 1204 O O . ALA A 1 166 ? -9.964 -3.060 12.121 1.00 96.12 166 ALA A O 1
ATOM 1205 N N . ALA A 1 167 ? -9.184 -4.585 10.662 1.00 87.75 167 ALA A N 1
ATOM 1206 C CA . ALA A 1 167 ? -10.462 -5.271 10.482 1.00 87.75 167 ALA A CA 1
ATOM 1207 C C . ALA A 1 167 ? -10.984 -5.859 11.806 1.00 87.75 167 ALA A C 1
ATOM 1209 O O . ALA A 1 167 ? -12.144 -5.643 12.162 1.00 87.75 167 ALA A O 1
ATOM 1210 N N . GLY A 1 168 ? -10.120 -6.510 12.595 1.00 80.38 168 GLY A N 1
ATOM 1211 C CA . GLY A 1 168 ? -10.480 -7.018 13.924 1.00 80.38 168 GLY A CA 1
ATOM 1212 C C . GLY A 1 168 ? -10.930 -5.913 14.890 1.00 80.38 168 GLY A C 1
ATOM 1213 O O . GLY A 1 168 ? -11.929 -6.061 15.596 1.00 80.38 168 GLY A O 1
ATOM 1214 N N . GLN A 1 169 ? -10.250 -4.760 14.882 1.00 92.38 169 GLN A N 1
ATOM 1215 C CA . GLN A 1 169 ? -10.643 -3.589 15.679 1.00 92.38 169 GLN A CA 1
ATOM 1216 C C . GLN A 1 169 ? -12.013 -3.023 15.282 1.00 92.38 169 GLN A C 1
ATOM 1218 O O . GLN A 1 169 ? -12.726 -2.513 16.154 1.00 92.38 169 GLN A O 1
ATOM 1223 N N . ALA A 1 170 ? -12.374 -3.086 13.998 1.00 90.50 170 ALA A N 1
ATOM 1224 C CA . ALA A 1 170 ? -13.669 -2.635 13.499 1.00 90.50 170 ALA A CA 1
ATOM 1225 C C . ALA A 1 170 ? -14.790 -3.606 13.898 1.00 90.50 170 ALA A C 1
ATOM 1227 O O . ALA A 1 170 ? -15.782 -3.183 14.493 1.00 90.50 170 ALA A O 1
ATOM 1228 N N . VAL A 1 171 ? -14.600 -4.912 13.676 1.00 83.56 171 VAL A N 1
ATOM 1229 C CA . VAL A 1 171 ? -15.575 -5.951 14.057 1.00 83.56 171 VAL A CA 1
ATOM 1230 C C . VAL A 1 171 ? -15.880 -5.896 15.554 1.00 83.56 171 VAL A C 1
ATOM 1232 O O . VAL A 1 171 ? -17.046 -5.832 15.944 1.00 83.56 171 VAL A O 1
ATOM 1235 N N . ASN A 1 172 ? -14.849 -5.823 16.402 1.00 83.50 172 ASN A N 1
ATOM 1236 C CA . ASN A 1 172 ? -15.028 -5.763 17.855 1.00 83.50 172 ASN A CA 1
ATOM 1237 C C . ASN A 1 172 ? -15.860 -4.551 18.305 1.00 83.50 172 ASN A C 1
ATOM 1239 O O . ASN A 1 172 ? -16.609 -4.647 19.276 1.00 83.50 172 ASN A O 1
ATOM 1243 N N . ARG A 1 173 ? -15.774 -3.418 17.597 1.00 87.38 173 ARG A N 1
ATOM 1244 C CA . ARG A 1 173 ? -16.594 -2.228 17.883 1.00 87.38 173 ARG A CA 1
ATOM 1245 C C . ARG A 1 173 ? -18.043 -2.413 17.506 1.00 87.38 173 ARG A C 1
ATOM 1247 O O . ARG A 1 173 ? -18.913 -2.115 18.319 1.00 87.38 173 ARG A O 1
ATOM 1254 N N . ILE A 1 174 ? -18.283 -2.922 16.301 1.00 83.56 174 ILE A N 1
ATOM 1255 C CA . ILE A 1 174 ? -19.633 -3.191 15.805 1.00 83.56 174 ILE A CA 1
ATOM 1256 C C . ILE A 1 174 ? -20.350 -4.135 16.780 1.00 83.56 174 ILE A C 1
ATOM 1258 O O . ILE A 1 174 ? -21.462 -3.844 17.220 1.00 83.56 174 ILE A O 1
ATOM 1262 N N . VAL A 1 175 ? -19.673 -5.208 17.203 1.00 79.75 175 VAL A N 1
ATOM 1263 C CA . VAL A 1 175 ? -20.200 -6.168 18.185 1.00 79.75 175 VAL A CA 1
ATOM 1264 C C . VAL A 1 175 ? -20.438 -5.512 19.549 1.00 79.75 175 VAL A C 1
ATOM 1266 O O . VAL A 1 175 ? -21.518 -5.664 20.118 1.00 79.75 175 VAL A O 1
ATOM 1269 N N . ALA A 1 176 ? -19.477 -4.745 20.074 1.00 79.00 176 ALA A N 1
ATOM 1270 C CA . AL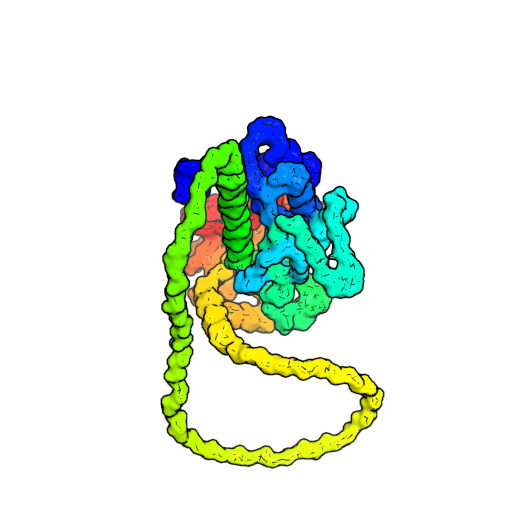A A 1 176 ? -19.630 -4.075 21.367 1.00 79.00 176 ALA A CA 1
ATOM 1271 C C . ALA A 1 176 ? -20.811 -3.089 21.381 1.00 79.00 176 ALA A C 1
ATOM 1273 O O . ALA A 1 176 ? -21.580 -3.056 22.344 1.00 79.00 176 ALA A O 1
ATOM 1274 N N . ARG A 1 177 ? -20.998 -2.324 20.299 1.00 82.00 177 ARG A N 1
ATOM 1275 C CA . ARG A 1 177 ? -22.125 -1.399 20.132 1.00 82.00 177 ARG A CA 1
ATOM 1276 C C . ARG A 1 177 ? -23.460 -2.138 20.060 1.00 82.00 177 ARG A C 1
ATOM 1278 O O . ARG A 1 177 ? -24.417 -1.714 20.705 1.00 82.00 177 ARG A O 1
ATOM 1285 N N . ALA A 1 178 ? -23.523 -3.244 19.317 1.00 75.56 178 ALA A N 1
ATOM 1286 C CA . ALA A 1 178 ? -24.721 -4.077 19.235 1.00 75.56 178 ALA A CA 1
ATOM 1287 C C . ALA A 1 178 ? -25.111 -4.651 20.609 1.00 75.56 178 ALA A C 1
ATOM 1289 O O . ALA A 1 178 ? -26.279 -4.590 20.992 1.00 75.56 178 ALA A O 1
ATOM 1290 N N . ASN A 1 179 ? -24.133 -5.131 21.383 1.00 75.44 179 ASN A N 1
ATOM 1291 C CA . ASN A 1 179 ? -24.362 -5.660 22.729 1.00 75.44 179 ASN A CA 1
ATOM 1292 C C . ASN A 1 179 ? -24.831 -4.575 23.711 1.00 75.44 179 ASN A C 1
ATOM 1294 O O . ASN A 1 179 ? -25.778 -4.801 24.460 1.00 75.44 179 ASN A O 1
ATOM 1298 N N . ALA A 1 180 ? -24.228 -3.382 23.676 1.00 79.62 180 ALA A N 1
ATOM 1299 C CA . ALA A 1 180 ? -24.661 -2.257 24.508 1.00 79.62 180 ALA A CA 1
ATOM 1300 C C . ALA A 1 180 ? -26.094 -1.801 24.176 1.00 79.62 180 ALA A C 1
ATOM 1302 O O . ALA A 1 180 ? -26.866 -1.474 25.074 1.00 79.62 180 ALA A O 1
ATOM 1303 N N . GLY A 1 181 ? -26.470 -1.816 22.892 1.00 79.50 181 GLY A N 1
ATOM 1304 C CA . GLY A 1 181 ? -27.838 -1.526 22.459 1.00 79.50 181 GLY A CA 1
ATOM 1305 C C . GLY A 1 181 ? -28.865 -2.521 23.007 1.00 79.50 181 GLY A C 1
ATOM 1306 O O . GLY A 1 181 ? -29.929 -2.100 23.451 1.00 79.50 181 GLY A O 1
ATOM 1307 N N . ARG A 1 182 ? -28.534 -3.821 23.030 1.00 71.25 182 ARG A N 1
ATOM 1308 C CA . ARG A 1 182 ? -29.397 -4.876 23.596 1.00 71.25 182 ARG A CA 1
ATOM 1309 C C . ARG A 1 182 ? -29.570 -4.736 25.107 1.00 71.25 182 ARG A C 1
ATOM 1311 O O . ARG A 1 182 ? -30.698 -4.729 25.580 1.00 71.25 182 ARG A O 1
ATOM 1318 N N . ALA A 1 183 ? -28.478 -4.518 25.842 1.00 69.88 183 ALA A N 1
ATOM 1319 C CA . ALA A 1 183 ? -28.528 -4.333 27.294 1.00 69.88 183 ALA A CA 1
ATOM 1320 C C . ALA A 1 183 ? -29.378 -3.116 27.710 1.00 69.88 183 ALA A C 1
ATOM 1322 O O . ALA A 1 183 ? -30.125 -3.180 28.683 1.00 69.88 183 ALA A O 1
ATOM 1323 N N . ASN A 1 184 ? -29.315 -2.017 26.949 1.00 73.44 184 ASN A N 1
ATOM 1324 C CA . ASN A 1 184 ? -30.148 -0.837 27.200 1.00 73.44 184 ASN A CA 1
ATOM 1325 C C . ASN A 1 184 ? -31.635 -1.062 26.869 1.00 73.44 184 ASN A C 1
ATOM 1327 O O . ASN A 1 184 ? -32.483 -0.402 27.462 1.00 73.44 184 ASN A O 1
ATOM 1331 N N . ALA A 1 185 ? -31.956 -1.959 25.930 1.00 68.06 185 ALA A N 1
ATOM 1332 C CA . ALA A 1 185 ? -33.335 -2.322 25.604 1.00 68.06 185 ALA A CA 1
ATOM 1333 C C . ALA A 1 185 ? -33.943 -3.272 26.653 1.00 68.06 185 ALA A C 1
ATOM 1335 O O . ALA A 1 185 ? -35.111 -3.128 26.994 1.00 68.06 185 ALA A O 1
ATOM 1336 N N . GLU A 1 186 ? -33.146 -4.194 27.199 1.00 65.31 186 GLU A N 1
ATOM 1337 C CA . GLU A 1 186 ? -33.567 -5.143 28.241 1.00 65.31 186 GLU A CA 1
ATOM 1338 C C . GLU A 1 186 ? -33.651 -4.498 29.640 1.00 65.31 186 GLU A C 1
ATOM 1340 O O . GLU A 1 186 ? -34.488 -4.886 30.446 1.00 65.31 186 GLU A O 1
ATOM 1345 N N . GLY A 1 187 ? -32.839 -3.475 29.934 1.00 56.44 187 GLY A N 1
ATOM 1346 C CA . GLY A 1 187 ? -32.886 -2.729 31.203 1.00 56.44 187 GLY A CA 1
ATOM 1347 C C . GLY A 1 187 ? -33.942 -1.615 31.276 1.00 56.44 187 GLY A C 1
ATOM 1348 O O . GLY A 1 187 ? -34.016 -0.920 32.288 1.00 56.44 187 GLY A O 1
ATOM 1349 N N . GLY A 1 188 ? -34.716 -1.402 30.205 1.00 49.28 188 GLY A N 1
ATOM 1350 C CA . GLY A 1 188 ? -35.759 -0.372 30.114 1.00 49.28 188 GLY A CA 1
ATOM 1351 C C . GLY A 1 188 ? -37.170 -0.846 30.482 1.00 49.28 188 GLY A C 1
ATOM 1352 O O . GLY A 1 188 ? -38.071 -0.013 30.550 1.00 49.28 188 GLY A O 1
ATOM 1353 N N . ASP A 1 189 ? -37.359 -2.145 30.732 1.00 47.38 189 ASP A N 1
ATOM 1354 C CA . ASP A 1 189 ? -38.652 -2.761 31.057 1.00 47.38 189 ASP A CA 1
ATOM 1355 C C . ASP A 1 189 ? -38.669 -3.299 32.497 1.00 47.38 189 ASP A C 1
ATOM 1357 O O . ASP A 1 189 ? -38.718 -4.499 32.756 1.00 47.38 189 ASP A O 1
ATOM 1361 N N . SER A 1 190 ? -38.572 -2.398 33.474 1.00 43.50 190 SER A N 1
ATOM 1362 C CA . SER A 1 190 ? -38.923 -2.731 34.856 1.00 43.50 190 SER A CA 1
ATOM 1363 C C . SER A 1 190 ? -39.584 -1.538 35.537 1.00 43.50 190 SER A C 1
ATOM 1365 O O . SER A 1 190 ? -38.940 -0.736 36.217 1.00 43.50 190 SER A O 1
ATOM 1367 N N . GLY A 1 191 ? -40.892 -1.435 35.336 1.00 41.28 191 GLY A N 1
ATOM 1368 C CA . GLY A 1 191 ? -41.762 -0.524 36.057 1.00 41.28 191 GLY A CA 1
ATOM 1369 C C . GLY A 1 191 ? -43.207 -0.980 35.952 1.00 41.28 191 GLY A C 1
ATOM 1370 O O . GLY A 1 191 ? -43.943 -0.409 35.167 1.00 41.28 191 GLY A O 1
ATOM 1371 N N . ASP A 1 192 ? -43.567 -2.026 36.699 1.00 38.31 192 ASP A N 1
ATOM 1372 C CA . ASP A 1 192 ? -44.763 -2.044 37.549 1.00 38.31 192 ASP A CA 1
ATOM 1373 C C . ASP A 1 192 ? -44.700 -3.252 38.495 1.00 38.31 192 ASP A C 1
ATOM 1375 O O . ASP A 1 192 ? -44.303 -4.356 38.126 1.00 38.31 192 ASP A O 1
ATOM 1379 N N . GLY A 1 193 ? -44.935 -2.972 39.775 1.00 36.81 193 GLY A N 1
ATOM 1380 C CA . GLY A 1 193 ? -44.493 -3.808 40.879 1.00 36.81 193 GLY A CA 1
ATOM 1381 C C . GLY A 1 193 ? -45.417 -4.963 41.231 1.00 36.81 193 GLY A C 1
ATOM 1382 O O . GLY A 1 193 ? -46.626 -4.884 41.075 1.00 36.81 193 GLY A O 1
ATOM 1383 N N . GLU A 1 194 ? -44.828 -5.967 41.872 1.00 31.58 194 GLU A N 1
ATOM 1384 C CA . GLU A 1 194 ? -45.515 -6.774 42.870 1.00 31.58 194 GLU A CA 1
ATOM 1385 C C . GLU A 1 194 ? -44.507 -7.214 43.935 1.00 31.58 194 GLU A C 1
ATOM 1387 O O . GLU A 1 194 ? -43.450 -7.783 43.660 1.00 31.58 194 GLU A O 1
ATOM 1392 N N . ALA A 1 195 ? -44.813 -6.856 45.179 1.00 36.34 195 ALA A N 1
ATOM 1393 C CA . ALA A 1 195 ? -44.027 -7.203 46.343 1.00 36.34 195 ALA A CA 1
ATOM 1394 C C . ALA A 1 195 ? -44.272 -8.671 46.705 1.00 36.34 195 ALA A C 1
ATOM 1396 O O . ALA A 1 195 ? -45.387 -9.021 47.081 1.00 36.34 195 ALA A O 1
ATOM 1397 N N . HIS A 1 196 ? -43.227 -9.502 46.719 1.00 35.03 196 HIS A N 1
ATOM 1398 C CA . HIS A 1 196 ? -43.262 -10.744 47.486 1.00 35.03 196 HIS A CA 1
ATOM 1399 C C . HIS A 1 196 ? -41.945 -11.032 48.217 1.00 35.03 196 HIS A C 1
ATOM 1401 O O . HIS A 1 196 ? -40.922 -11.370 47.636 1.00 35.03 196 HIS A O 1
ATOM 1407 N N . GLN A 1 197 ? -42.040 -10.802 49.529 1.00 32.22 197 GLN A N 1
ATOM 1408 C CA . GLN A 1 197 ? -41.512 -11.559 50.667 1.00 32.22 197 GLN A CA 1
ATOM 1409 C C . GLN A 1 197 ? -40.219 -12.369 50.479 1.00 32.22 197 GLN A C 1
ATOM 1411 O O . GLN A 1 197 ? -40.158 -13.371 49.775 1.00 32.22 197 GLN A O 1
ATOM 1416 N N . ALA A 1 198 ? -39.225 -11.958 51.267 1.00 31.06 198 ALA A N 1
ATOM 1417 C CA . ALA A 1 198 ? -38.005 -12.688 51.559 1.00 31.06 198 ALA A CA 1
ATOM 1418 C C . ALA A 1 198 ? -38.289 -14.044 52.230 1.00 31.06 198 ALA A C 1
ATOM 1420 O O . ALA A 1 198 ? -39.046 -14.117 53.200 1.00 31.06 198 ALA A O 1
ATOM 1421 N N . ALA A 1 199 ? -37.599 -15.082 51.760 1.00 30.66 199 ALA A N 1
ATOM 1422 C CA . ALA A 1 199 ? -37.388 -16.325 52.487 1.00 30.66 199 ALA A CA 1
ATOM 1423 C C . ALA A 1 199 ? -35.900 -16.707 52.453 1.00 30.66 199 ALA A C 1
ATOM 1425 O O . ALA A 1 199 ? -35.163 -16.385 51.523 1.00 30.66 199 ALA A O 1
ATOM 1426 N N . ASP A 1 200 ? -35.504 -17.342 53.544 1.00 30.14 200 ASP A N 1
ATOM 1427 C CA . ASP A 1 200 ? -34.174 -17.547 54.108 1.00 30.14 200 ASP A CA 1
ATOM 1428 C C . ASP A 1 200 ? -33.345 -18.647 53.397 1.00 30.14 200 ASP A C 1
ATOM 1430 O O . ASP A 1 200 ? -33.876 -19.726 53.155 1.00 30.14 200 ASP A O 1
ATOM 1434 N N . GLN A 1 201 ? -32.042 -18.371 53.183 1.00 28.11 201 GLN A N 1
ATOM 1435 C CA . GLN A 1 201 ? -30.849 -19.262 53.267 1.00 28.11 201 GLN A CA 1
ATOM 1436 C C . GLN A 1 201 ? -30.730 -20.597 52.462 1.00 28.11 201 GLN A C 1
ATOM 1438 O O . GLN A 1 201 ? -31.725 -21.109 51.962 1.00 28.11 201 GLN A O 1
ATOM 1443 N N . PRO A 1 202 ? -29.529 -21.247 52.367 1.00 38.03 202 PRO A N 1
ATOM 1444 C CA . PRO A 1 202 ? -28.199 -20.890 52.898 1.00 38.03 202 PRO A CA 1
ATOM 1445 C C . PRO A 1 202 ? -27.018 -20.943 51.893 1.00 38.03 202 PRO A C 1
ATOM 1447 O O . PRO A 1 202 ? -27.111 -21.396 50.755 1.00 38.03 202 PRO A O 1
ATOM 1450 N N . ALA A 1 203 ? -25.869 -20.483 52.396 1.00 30.22 203 ALA A N 1
ATOM 1451 C CA . ALA A 1 203 ? -24.543 -20.492 51.791 1.00 30.22 203 ALA A CA 1
ATOM 1452 C C . ALA A 1 203 ? -23.999 -21.897 51.463 1.00 30.22 203 ALA A C 1
ATOM 1454 O O . ALA A 1 203 ? -24.144 -22.829 52.254 1.00 30.22 203 ALA A O 1
ATOM 1455 N N . ALA A 1 204 ? -23.262 -22.000 50.353 1.00 30.02 204 ALA A N 1
ATOM 1456 C CA . ALA A 1 204 ? -22.397 -23.134 50.049 1.00 30.02 204 ALA A CA 1
ATOM 1457 C C . ALA A 1 204 ? -20.982 -22.647 49.705 1.00 30.02 204 ALA A C 1
ATOM 1459 O O . ALA A 1 204 ? -20.761 -21.847 48.798 1.00 30.02 204 ALA A O 1
ATOM 1460 N N . THR A 1 205 ? -20.041 -23.137 50.500 1.00 32.09 205 THR A N 1
ATOM 1461 C CA . THR A 1 205 ? -18.589 -23.005 50.408 1.00 32.09 205 THR A CA 1
ATOM 1462 C C . THR A 1 205 ? -17.998 -23.981 49.389 1.00 32.09 205 THR A C 1
ATOM 1464 O O . THR A 1 205 ? -18.383 -25.146 49.368 1.00 32.09 205 THR A O 1
ATOM 1467 N N . GLY A 1 206 ? -16.984 -23.540 48.647 1.00 29.22 206 GLY A N 1
ATOM 1468 C CA . GLY A 1 206 ? -16.070 -24.373 47.853 1.00 29.22 206 GLY A CA 1
ATOM 1469 C C . GLY A 1 206 ? -15.331 -23.454 46.880 1.00 29.22 206 GLY A C 1
ATOM 1470 O O . GLY A 1 206 ? -15.966 -22.808 46.062 1.00 29.22 206 GLY A O 1
ATOM 1471 N N . GLY A 1 207 ? -14.034 -23.190 46.996 1.00 28.52 207 GLY A N 1
ATOM 1472 C CA . GLY A 1 207 ? -12.942 -24.126 47.233 1.00 28.52 207 GLY A CA 1
ATOM 1473 C C . GLY A 1 207 ? -12.080 -24.064 45.975 1.00 28.52 207 GLY A C 1
ATOM 1474 O O . GLY A 1 207 ? -12.347 -24.776 45.016 1.00 28.52 207 GLY A O 1
ATOM 1475 N N . ALA A 1 208 ? -11.147 -23.112 45.942 1.00 29.12 208 ALA A N 1
ATOM 1476 C CA . ALA A 1 208 ? -10.193 -22.942 44.856 1.00 29.12 208 ALA A CA 1
ATOM 1477 C C . ALA A 1 208 ? -9.114 -24.023 44.974 1.00 29.12 208 ALA A C 1
ATOM 1479 O O . ALA A 1 208 ? -8.487 -24.127 46.028 1.00 29.12 208 ALA A O 1
ATOM 1480 N N . GLU A 1 209 ? -8.895 -24.793 43.910 1.00 31.38 209 GLU A N 1
ATOM 1481 C CA . GLU A 1 209 ? -7.725 -25.658 43.798 1.00 31.38 209 GLU A CA 1
ATOM 1482 C C . GLU A 1 209 ? -6.781 -25.135 42.717 1.00 31.38 209 GLU A C 1
ATOM 1484 O O . GLU A 1 209 ? -7.138 -24.919 41.558 1.00 31.38 209 GLU A O 1
ATOM 1489 N N . ASP A 1 210 ? -5.575 -24.892 43.206 1.00 29.95 210 ASP A N 1
ATOM 1490 C CA . ASP A 1 210 ? -4.358 -24.442 42.567 1.00 29.95 210 ASP A CA 1
ATOM 1491 C C . ASP A 1 210 ? -3.587 -25.695 42.124 1.00 29.95 210 ASP A C 1
ATOM 1493 O O . ASP A 1 210 ? -3.367 -26.600 42.932 1.00 29.95 210 ASP A O 1
ATOM 1497 N N . VAL A 1 211 ? -3.199 -25.791 40.851 1.00 30.20 211 VAL A N 1
ATOM 1498 C CA . VAL A 1 211 ? -2.377 -26.907 40.355 1.00 30.20 211 VAL A CA 1
ATOM 1499 C C . VAL A 1 211 ? -1.219 -26.355 39.531 1.00 30.20 211 VAL A C 1
ATOM 1501 O O . VAL A 1 211 ? -1.209 -26.400 38.303 1.00 30.20 211 VAL A O 1
ATOM 1504 N N . SER A 1 212 ? -0.206 -25.846 40.231 1.00 27.56 212 SER A N 1
ATOM 1505 C CA . SER A 1 212 ? 1.151 -25.689 39.706 1.00 27.56 212 SER A CA 1
ATOM 1506 C C . SER A 1 212 ? 2.000 -26.890 40.143 1.00 27.56 212 SER A C 1
ATOM 1508 O O . SER A 1 212 ? 2.486 -26.951 41.273 1.00 27.56 212 SER A O 1
ATOM 1510 N N . GLY A 1 213 ? 2.151 -27.871 39.251 1.00 28.02 213 GLY A N 1
ATOM 1511 C CA . GLY A 1 213 ? 2.988 -29.055 39.447 1.00 28.02 213 GLY A CA 1
ATOM 1512 C C . GLY A 1 213 ? 4.391 -28.869 38.870 1.00 28.02 213 GLY A C 1
ATOM 1513 O O . GLY A 1 213 ? 4.568 -28.803 37.658 1.00 28.02 213 GLY A O 1
ATOM 1514 N N . SER A 1 214 ? 5.364 -28.798 39.776 1.00 28.39 214 SER A N 1
ATOM 1515 C CA . SER A 1 214 ? 6.815 -28.891 39.579 1.00 28.39 214 SER A CA 1
ATOM 1516 C C . SER A 1 214 ? 7.247 -30.107 38.749 1.00 28.39 214 SER A C 1
ATOM 1518 O O . SER A 1 214 ? 6.821 -31.218 39.050 1.00 28.39 214 SER A O 1
ATOM 1520 N N . LEU A 1 215 ? 8.168 -29.908 37.798 1.00 27.20 215 LEU A N 1
ATOM 1521 C CA . LEU A 1 215 ? 9.113 -30.926 37.323 1.00 27.20 215 LEU A CA 1
ATOM 1522 C C . LEU A 1 215 ? 10.424 -30.239 36.904 1.00 27.20 215 LEU A C 1
ATOM 1524 O O . LEU A 1 215 ? 10.615 -29.853 35.753 1.00 27.20 215 LEU A O 1
ATOM 1528 N N . ALA A 1 216 ? 11.331 -30.087 37.864 1.00 26.91 216 ALA A N 1
ATOM 1529 C CA . ALA A 1 216 ? 12.747 -29.860 37.620 1.00 26.91 216 ALA A CA 1
ATOM 1530 C C . ALA A 1 216 ? 13.526 -30.825 38.511 1.00 26.91 216 ALA A C 1
ATOM 1532 O O . ALA A 1 216 ? 13.510 -30.659 39.723 1.00 26.91 216 ALA A O 1
ATOM 1533 N N . GLU A 1 217 ? 14.168 -31.829 37.911 1.00 28.80 217 GLU A N 1
ATOM 1534 C CA . GLU A 1 217 ? 15.425 -32.415 38.384 1.00 28.80 217 GLU A CA 1
ATOM 1535 C C . GLU A 1 217 ? 15.947 -33.468 37.396 1.00 28.80 217 GLU A C 1
ATOM 1537 O O . GLU A 1 217 ? 15.193 -34.289 36.876 1.00 28.80 217 GLU A O 1
ATOM 1542 N N . GLY A 1 218 ? 17.268 -33.459 37.199 1.00 25.31 218 GLY A N 1
ATOM 1543 C CA . GLY A 1 218 ? 18.022 -34.608 36.707 1.00 25.31 218 GLY A CA 1
ATOM 1544 C C . GLY A 1 218 ? 18.703 -34.413 35.356 1.00 25.31 218 GLY A C 1
ATOM 1545 O O . GLY A 1 218 ? 18.153 -34.800 34.334 1.00 25.31 218 GLY A O 1
ATOM 1546 N N . LEU A 1 219 ? 19.937 -33.895 35.367 1.00 26.22 219 LEU A N 1
ATOM 1547 C CA . LEU A 1 219 ? 21.129 -34.604 34.869 1.00 26.22 219 LEU A CA 1
ATOM 1548 C C . LEU A 1 219 ? 22.376 -33.724 35.053 1.00 26.22 219 LEU A C 1
ATOM 1550 O O . LEU A 1 219 ? 22.495 -32.632 34.506 1.00 26.22 219 LEU A O 1
ATOM 1554 N N . ALA A 1 220 ? 23.298 -34.231 35.868 1.00 27.81 220 ALA A N 1
ATOM 1555 C CA . ALA A 1 220 ? 24.621 -33.684 36.131 1.00 27.81 220 ALA A CA 1
ATOM 1556 C C . ALA A 1 220 ? 25.708 -34.509 35.412 1.00 27.81 220 ALA A C 1
ATOM 1558 O O . ALA A 1 220 ? 25.459 -35.634 34.979 1.00 27.81 220 ALA A O 1
ATOM 1559 N N . SER A 1 221 ? 26.935 -33.966 35.437 1.00 29.19 221 SER A N 1
ATOM 1560 C CA . SER A 1 221 ? 28.227 -34.450 34.893 1.00 29.19 221 SER A CA 1
ATOM 1561 C C . SER A 1 221 ? 28.459 -34.075 33.424 1.00 29.19 221 SER A C 1
ATOM 1563 O O . SER A 1 221 ? 27.553 -34.188 32.615 1.00 29.19 221 SER A O 1
ATOM 1565 N N . SER A 1 222 ? 29.602 -33.544 32.982 1.00 30.30 222 SER A N 1
ATOM 1566 C CA . SER A 1 222 ? 31.015 -33.500 33.427 1.00 30.30 222 SER A CA 1
ATOM 1567 C C . SER A 1 222 ? 31.673 -32.300 32.694 1.00 30.30 222 SER A C 1
ATOM 1569 O O . SER A 1 222 ? 31.254 -32.023 31.579 1.00 30.30 222 SER A O 1
ATOM 1571 N N . GLY A 1 223 ? 32.622 -31.486 33.171 1.00 26.52 223 GLY A N 1
ATOM 1572 C CA . GLY A 1 223 ? 33.923 -31.755 33.793 1.00 26.52 223 GLY A CA 1
ATOM 1573 C C . GLY A 1 223 ? 35.041 -31.047 32.978 1.00 26.52 223 GLY A C 1
ATOM 1574 O O . GLY A 1 223 ? 35.105 -31.242 31.772 1.00 26.52 223 GLY A O 1
ATOM 1575 N N . GLY A 1 224 ? 35.916 -30.260 33.636 1.00 25.91 224 GLY A N 1
ATOM 1576 C CA . GLY A 1 224 ? 37.223 -29.762 33.126 1.00 25.91 224 GLY A CA 1
ATOM 1577 C C . GLY A 1 224 ? 37.228 -28.321 32.570 1.00 25.91 224 GLY A C 1
ATOM 1578 O O . GLY A 1 224 ? 36.715 -28.085 31.490 1.00 25.91 224 GLY A O 1
ATOM 1579 N N . SER A 1 225 ? 37.638 -27.278 33.309 1.00 26.23 225 SER A N 1
ATOM 1580 C CA . SER A 1 225 ? 39.002 -26.867 33.724 1.00 26.23 225 SER A CA 1
ATOM 1581 C C . SER A 1 225 ? 39.857 -26.241 32.611 1.00 26.23 225 SER A C 1
ATOM 1583 O O . SER A 1 225 ? 40.359 -26.966 31.762 1.00 26.23 225 SER A O 1
ATOM 1585 N N . ALA A 1 226 ? 40.121 -24.928 32.693 1.00 29.20 226 ALA A N 1
ATOM 1586 C CA . ALA A 1 226 ? 41.479 -24.358 32.772 1.00 29.20 226 ALA A CA 1
ATOM 1587 C C . ALA A 1 226 ? 41.449 -22.819 32.844 1.00 29.20 226 ALA A C 1
ATOM 1589 O O . ALA A 1 226 ? 40.746 -22.147 32.096 1.00 29.20 226 ALA A O 1
ATOM 1590 N N . ALA A 1 227 ? 42.244 -22.292 33.773 1.00 27.31 227 ALA A N 1
ATOM 1591 C CA . ALA A 1 227 ? 42.492 -20.883 34.031 1.00 27.31 227 ALA A CA 1
ATOM 1592 C C . ALA A 1 227 ? 43.435 -20.244 32.994 1.00 27.31 227 ALA A C 1
ATOM 1594 O O . ALA A 1 227 ? 44.278 -20.919 32.407 1.00 27.31 227 ALA A O 1
ATOM 1595 N N . GLY A 1 228 ? 43.346 -18.919 32.856 1.00 27.77 228 GLY A N 1
ATOM 1596 C CA . GLY A 1 228 ? 44.307 -18.085 32.136 1.00 27.77 228 GLY A CA 1
ATOM 1597 C C . GLY A 1 228 ? 44.307 -16.668 32.704 1.00 27.77 228 GLY A C 1
ATOM 1598 O O . GLY A 1 228 ? 43.370 -15.904 32.511 1.00 27.77 228 GLY A O 1
ATOM 1599 N N . GLU A 1 229 ? 45.345 -16.373 33.472 1.00 28.53 229 GLU A N 1
ATOM 1600 C CA . GLU A 1 229 ? 45.602 -15.159 34.243 1.00 28.53 229 GLU A CA 1
ATOM 1601 C C . GLU A 1 229 ? 46.140 -13.972 33.409 1.00 28.53 229 GLU A C 1
ATOM 1603 O O . GLU A 1 229 ? 46.893 -14.163 32.460 1.00 28.53 229 GLU A O 1
ATOM 1608 N N . ARG A 1 230 ? 45.896 -12.763 33.952 1.00 28.81 230 ARG A N 1
ATOM 1609 C CA . ARG A 1 230 ? 46.722 -11.525 33.945 1.00 28.81 230 ARG A CA 1
ATOM 1610 C C . ARG A 1 230 ? 46.755 -10.610 32.713 1.00 28.81 230 ARG A C 1
ATOM 1612 O O . ARG A 1 230 ? 47.100 -10.994 31.606 1.00 28.81 230 ARG A O 1
ATOM 1619 N N . GLY A 1 231 ? 46.585 -9.315 33.008 1.00 27.62 231 GLY A N 1
ATOM 1620 C CA . GLY A 1 231 ? 46.966 -8.208 32.129 1.00 27.62 231 GLY A CA 1
ATOM 1621 C C . GLY A 1 231 ? 46.478 -6.839 32.607 1.00 27.62 231 GLY A C 1
ATOM 1622 O O . GLY A 1 231 ? 45.635 -6.230 31.966 1.00 27.62 231 GLY A O 1
ATOM 1623 N N . ASN A 1 232 ? 46.984 -6.372 33.749 1.00 28.67 232 ASN A N 1
ATOM 1624 C CA . ASN A 1 232 ? 46.770 -5.023 34.278 1.00 28.67 232 ASN A CA 1
ATOM 1625 C C . ASN A 1 232 ? 47.529 -3.988 33.420 1.00 28.67 232 ASN A C 1
ATOM 1627 O O . ASN A 1 232 ? 48.727 -4.176 33.209 1.00 28.67 232 ASN A O 1
ATOM 1631 N N . ASN A 1 233 ? 46.902 -2.882 33.000 1.00 31.03 233 ASN A N 1
ATOM 1632 C CA . ASN A 1 233 ? 47.637 -1.628 32.816 1.00 31.03 233 ASN A CA 1
ATOM 1633 C C . ASN A 1 233 ? 46.761 -0.385 33.029 1.00 31.03 233 ASN A C 1
ATOM 1635 O O . ASN A 1 233 ? 45.619 -0.290 32.587 1.00 31.03 233 ASN A O 1
ATOM 1639 N N . SER A 1 234 ? 47.360 0.546 33.752 1.00 29.72 234 SER A N 1
ATOM 1640 C CA . SER A 1 234 ? 46.827 1.749 34.375 1.00 29.72 234 SER A CA 1
ATOM 1641 C C . SER A 1 234 ? 46.960 3.003 33.508 1.00 29.72 234 SER A C 1
ATOM 1643 O O . SER A 1 234 ? 47.961 3.155 32.813 1.00 29.72 234 SER A O 1
ATOM 1645 N N . GLY A 1 235 ? 46.066 3.975 33.729 1.00 27.50 235 GLY A N 1
ATOM 1646 C CA . GLY A 1 235 ? 46.416 5.403 33.708 1.00 27.50 235 GLY A CA 1
ATOM 1647 C C . GLY A 1 235 ? 45.520 6.297 32.847 1.00 27.50 235 GLY A C 1
ATOM 1648 O O . GLY A 1 235 ? 45.478 6.142 31.634 1.00 27.50 235 GLY A O 1
ATOM 1649 N N . GLY A 1 236 ? 44.874 7.291 33.472 1.00 27.59 236 GLY A N 1
ATOM 1650 C CA . GLY A 1 236 ? 44.310 8.445 32.757 1.00 27.59 236 GLY A CA 1
ATOM 1651 C C . GLY A 1 236 ? 43.023 9.014 33.352 1.00 27.59 236 GLY A C 1
ATOM 1652 O O . GLY A 1 236 ? 41.938 8.755 32.853 1.00 27.59 236 GLY A O 1
ATOM 1653 N N . SER A 1 237 ? 43.158 9.796 34.419 1.00 28.08 237 SER A N 1
ATOM 1654 C CA . SER A 1 237 ? 42.113 10.545 35.126 1.00 28.08 237 SER A CA 1
ATOM 1655 C C . SER A 1 237 ? 41.385 11.597 34.274 1.00 28.08 237 SER A C 1
ATOM 1657 O O . SER A 1 237 ? 42.036 12.420 33.631 1.00 28.08 237 SER A O 1
ATOM 1659 N N . GLY A 1 238 ? 40.056 11.664 34.400 1.00 30.75 238 GLY A N 1
ATOM 1660 C CA . GLY A 1 238 ? 39.219 12.782 33.955 1.00 30.75 238 GLY A CA 1
ATOM 1661 C C . GLY A 1 238 ? 37.880 12.789 34.698 1.00 30.75 238 GLY A C 1
ATOM 1662 O O . GLY A 1 238 ? 37.010 11.966 34.435 1.00 30.75 238 GLY A O 1
ATOM 1663 N N . ASP A 1 239 ? 37.757 13.692 35.665 1.00 33.84 239 ASP A N 1
ATOM 1664 C CA . ASP A 1 239 ? 36.604 13.913 36.541 1.00 33.84 239 ASP A CA 1
ATOM 1665 C C . ASP A 1 239 ? 35.341 14.339 35.763 1.00 33.84 239 ASP A C 1
ATOM 1667 O O . ASP A 1 239 ? 35.328 15.371 35.092 1.00 33.84 239 ASP A O 1
ATOM 1671 N N . SER A 1 240 ? 34.256 13.564 35.875 1.00 32.78 240 SER A N 1
ATOM 1672 C CA . SER A 1 240 ? 32.894 14.066 35.657 1.00 32.78 240 SER A CA 1
ATOM 1673 C C . SER A 1 240 ? 31.871 13.266 36.475 1.00 32.78 240 SER A C 1
ATOM 1675 O O . SER A 1 240 ? 31.505 12.138 36.165 1.00 32.78 240 SER A O 1
ATOM 1677 N N . ARG A 1 241 ? 31.448 13.892 37.578 1.00 31.75 241 ARG A N 1
ATOM 1678 C CA . ARG A 1 241 ? 30.237 13.659 38.389 1.00 31.75 241 ARG A CA 1
ATOM 1679 C C . ARG A 1 241 ? 29.223 12.666 37.793 1.00 31.75 241 ARG A C 1
ATOM 1681 O O . ARG A 1 241 ? 28.503 12.978 36.847 1.00 31.75 241 ARG A O 1
ATOM 1688 N N . GLY A 1 242 ? 29.137 11.498 38.429 1.00 27.44 242 GLY A N 1
ATOM 1689 C CA . GLY A 1 242 ? 28.232 10.412 38.074 1.00 27.44 242 GLY A CA 1
ATOM 1690 C C . GLY A 1 242 ? 26.760 10.694 38.383 1.00 27.44 242 GLY A C 1
ATOM 1691 O O . GLY A 1 242 ? 26.393 11.068 39.495 1.00 27.44 242 GLY A O 1
ATOM 1692 N N . VAL A 1 243 ? 25.915 10.414 37.395 1.00 34.47 243 VAL A N 1
ATOM 1693 C CA . VAL A 1 243 ? 24.517 10.020 37.587 1.00 34.47 243 VAL A CA 1
ATOM 1694 C C . VAL A 1 243 ? 24.470 8.542 37.209 1.00 34.47 243 VAL A C 1
ATOM 1696 O O . VAL A 1 243 ? 24.623 8.206 36.036 1.00 34.47 243 VAL A O 1
ATOM 1699 N N . GLN A 1 244 ? 24.341 7.646 38.191 1.00 30.50 244 GLN A N 1
ATOM 1700 C CA . GLN A 1 244 ? 24.151 6.222 37.905 1.00 30.50 244 GLN A CA 1
ATOM 1701 C C . GLN A 1 244 ? 22.767 6.023 37.265 1.00 30.50 244 GLN A C 1
ATOM 1703 O O . GLN A 1 244 ? 21.770 6.448 37.857 1.00 30.50 244 GLN A O 1
ATOM 1708 N N . PRO A 1 245 ? 22.666 5.390 36.081 1.00 31.48 245 PRO A N 1
ATOM 1709 C CA . PRO A 1 245 ? 21.379 4.936 35.579 1.00 31.48 245 PRO A CA 1
ATOM 1710 C C . PRO A 1 245 ? 20.807 3.880 36.540 1.00 31.48 245 PRO A C 1
ATOM 1712 O O . PRO A 1 245 ? 21.574 3.127 37.148 1.00 31.48 245 PRO A O 1
ATOM 1715 N N . PRO A 1 246 ? 19.474 3.823 36.713 1.00 31.45 246 PRO A N 1
ATOM 1716 C CA . PRO A 1 246 ? 18.853 2.853 37.604 1.00 31.45 246 PRO A CA 1
ATOM 1717 C C . PRO A 1 246 ? 19.216 1.423 37.171 1.00 31.45 246 PRO A C 1
ATOM 1719 O O . PRO A 1 246 ? 19.371 1.174 35.970 1.00 31.45 246 PRO A O 1
ATOM 1722 N N . PRO A 1 247 ? 19.350 0.482 38.124 1.00 29.52 247 PRO A N 1
ATOM 1723 C CA . PRO A 1 247 ? 19.711 -0.894 37.822 1.00 29.52 247 PRO A CA 1
ATOM 1724 C C . PRO A 1 247 ? 18.673 -1.490 36.868 1.00 29.52 247 PRO A C 1
ATOM 1726 O O . PRO A 1 247 ? 17.489 -1.588 37.195 1.00 29.52 247 PRO A O 1
ATOM 1729 N N . GLN A 1 248 ? 19.120 -1.854 35.667 1.00 33.69 248 GLN A N 1
ATOM 1730 C CA . GLN A 1 248 ? 18.300 -2.601 34.726 1.00 33.69 248 GLN A CA 1
ATOM 1731 C C . GLN A 1 248 ? 18.086 -3.996 35.311 1.00 33.69 248 GLN A C 1
ATOM 1733 O O . GLN A 1 248 ? 19.039 -4.751 35.497 1.00 33.69 248 GLN A O 1
ATOM 1738 N N . GLN A 1 249 ? 16.837 -4.327 35.634 1.00 30.62 249 GLN A N 1
ATOM 1739 C CA . GLN A 1 249 ? 16.469 -5.711 35.908 1.00 30.62 249 GLN A CA 1
ATOM 1740 C C . GLN A 1 249 ? 16.779 -6.550 34.659 1.00 30.62 249 GLN A C 1
ATOM 1742 O O . GLN A 1 249 ? 16.432 -6.115 33.555 1.00 30.62 249 GLN A O 1
ATOM 1747 N N . PRO A 1 250 ? 17.419 -7.725 34.795 1.00 29.83 250 PRO A N 1
ATOM 1748 C CA . PRO A 1 250 ? 17.624 -8.615 33.664 1.00 29.83 250 PRO A CA 1
ATOM 1749 C C . PRO A 1 250 ? 16.250 -9.019 33.123 1.00 29.83 250 PRO A C 1
ATOM 1751 O O . PRO A 1 250 ? 15.440 -9.611 33.838 1.00 29.83 250 PRO A O 1
ATOM 1754 N N . ARG A 1 251 ? 15.961 -8.637 31.873 1.00 37.22 251 ARG A N 1
ATOM 1755 C CA . ARG A 1 251 ? 14.791 -9.149 31.158 1.00 37.22 251 ARG A CA 1
ATOM 1756 C C . ARG A 1 251 ? 14.973 -10.654 31.007 1.00 37.22 251 ARG A C 1
ATOM 1758 O O . ARG A 1 251 ? 16.078 -11.106 30.709 1.00 37.22 251 ARG A O 1
ATOM 1765 N N . ALA A 1 252 ? 13.900 -11.394 31.266 1.00 35.50 252 ALA A N 1
ATOM 1766 C CA . ALA A 1 252 ? 13.854 -12.825 31.031 1.00 35.50 252 ALA A CA 1
ATOM 1767 C C . ALA A 1 252 ? 14.336 -13.123 29.604 1.00 35.50 252 ALA A C 1
ATOM 1769 O O . ALA A 1 252 ? 13.982 -12.412 28.666 1.00 35.50 252 ALA A O 1
ATOM 1770 N N . ASP A 1 253 ? 15.185 -14.137 29.509 1.00 36.44 253 ASP A N 1
ATOM 1771 C CA . ASP A 1 253 ? 15.690 -14.765 28.296 1.00 36.44 253 ASP A CA 1
ATOM 1772 C C . ASP A 1 253 ? 14.625 -14.829 27.175 1.00 36.44 253 ASP A C 1
ATOM 1774 O O . ASP A 1 253 ? 13.624 -15.537 27.279 1.00 36.44 253 ASP A O 1
ATOM 1778 N N . ASP A 1 254 ? 14.867 -14.054 26.113 1.00 40.25 254 ASP A N 1
ATOM 1779 C CA . ASP A 1 254 ? 14.021 -13.875 24.922 1.00 40.25 254 ASP A CA 1
ATOM 1780 C C . ASP A 1 254 ? 14.315 -14.926 23.824 1.00 40.25 254 ASP A C 1
ATOM 1782 O O . ASP A 1 254 ? 13.856 -14.819 22.686 1.00 40.25 254 ASP A O 1
ATOM 1786 N N . SER A 1 255 ? 15.113 -15.961 24.125 1.00 34.44 255 SER A N 1
ATOM 1787 C CA . SER A 1 255 ? 15.553 -16.950 23.127 1.00 34.44 255 SER A CA 1
ATOM 1788 C C . SER A 1 255 ? 14.400 -17.768 22.542 1.00 34.44 255 SER A C 1
ATOM 1790 O O . SER A 1 255 ? 14.463 -18.173 21.384 1.00 34.44 255 SER A O 1
ATOM 1792 N N . SER A 1 256 ? 13.309 -17.959 23.288 1.00 32.06 256 SER A N 1
ATOM 1793 C CA . SER A 1 256 ? 12.126 -18.680 22.796 1.00 32.06 256 SER A CA 1
ATOM 1794 C C . SER A 1 256 ? 11.277 -17.869 21.803 1.00 32.06 256 SER A C 1
ATOM 1796 O O . SER A 1 256 ? 10.700 -18.458 20.888 1.00 32.06 256 SER A O 1
ATOM 1798 N N . ALA A 1 257 ? 11.253 -16.534 21.912 1.00 35.03 257 ALA A N 1
ATOM 1799 C CA . ALA A 1 257 ? 10.593 -15.658 20.941 1.00 35.03 257 ALA A CA 1
ATOM 1800 C C . ALA A 1 257 ? 11.455 -15.464 19.681 1.00 35.03 257 ALA A C 1
ATOM 1802 O O . ALA A 1 257 ? 10.935 -15.510 18.568 1.00 35.03 257 ALA A O 1
ATOM 1803 N N . LEU A 1 258 ? 12.782 -15.375 19.846 1.00 30.62 258 LEU A N 1
ATOM 1804 C CA . LEU A 1 258 ? 13.766 -15.330 18.752 1.00 30.62 258 LEU A CA 1
ATOM 1805 C C . LEU A 1 258 ? 13.713 -16.570 17.839 1.00 30.62 258 LEU A C 1
ATOM 1807 O O . LEU A 1 258 ? 13.876 -16.459 16.623 1.00 30.62 258 LEU A O 1
ATOM 1811 N N . VAL A 1 259 ? 13.460 -17.757 18.401 1.00 33.72 259 VAL A N 1
ATOM 1812 C CA . VAL A 1 259 ? 13.329 -19.007 17.626 1.00 33.72 259 VAL A CA 1
ATOM 1813 C C . VAL A 1 259 ? 11.992 -19.072 16.871 1.00 33.72 259 VAL A C 1
ATOM 1815 O O . VAL A 1 259 ? 11.944 -19.605 15.761 1.00 33.72 259 VAL A O 1
ATOM 1818 N N . ALA A 1 260 ? 10.920 -18.492 17.420 1.00 36.28 260 ALA A N 1
ATOM 1819 C CA . ALA A 1 260 ? 9.618 -18.418 16.754 1.00 36.28 260 ALA A CA 1
ATOM 1820 C C . ALA A 1 260 ? 9.605 -17.412 15.583 1.00 36.28 260 ALA A C 1
ATOM 1822 O O . ALA A 1 260 ? 8.994 -17.690 14.549 1.00 36.28 260 ALA A O 1
ATOM 1823 N N . ASP A 1 261 ? 10.327 -16.292 15.707 1.00 50.72 261 ASP A N 1
ATOM 1824 C CA . ASP A 1 261 ? 10.434 -15.255 14.667 1.00 50.72 261 ASP A CA 1
ATOM 1825 C C . ASP A 1 261 ? 11.253 -15.744 13.455 1.00 50.72 261 ASP A C 1
ATOM 1827 O O . ASP A 1 261 ? 10.862 -15.561 12.301 1.00 50.72 261 ASP A O 1
ATOM 1831 N N . SER A 1 262 ? 12.335 -16.500 13.697 1.00 53.53 262 SER A N 1
ATOM 1832 C CA . SER A 1 262 ? 13.124 -17.122 12.623 1.00 53.53 262 SER A CA 1
ATOM 1833 C C . SER A 1 262 ? 12.317 -18.130 11.798 1.00 53.53 262 SER A C 1
ATOM 1835 O O . SER A 1 262 ? 12.586 -18.287 10.606 1.00 53.53 262 SER A O 1
ATOM 1837 N N . ALA A 1 263 ? 11.346 -18.820 12.403 1.00 55.75 263 ALA A N 1
ATOM 1838 C CA . ALA A 1 263 ? 10.502 -19.778 11.695 1.00 55.75 263 ALA A CA 1
ATOM 1839 C C . ALA A 1 263 ? 9.471 -19.083 10.789 1.00 55.75 263 ALA A C 1
ATOM 1841 O O . ALA A 1 263 ? 9.210 -19.561 9.687 1.00 55.75 263 ALA A O 1
ATOM 1842 N N . LEU A 1 264 ? 8.911 -17.945 11.218 1.00 55.28 264 LEU A N 1
ATOM 1843 C CA . LEU A 1 264 ? 7.974 -17.156 10.409 1.00 55.28 264 LEU A CA 1
ATOM 1844 C C . LEU A 1 264 ? 8.675 -16.434 9.256 1.00 55.28 264 LEU A C 1
ATOM 1846 O O . LEU A 1 264 ? 8.180 -16.469 8.129 1.00 55.28 264 LEU A O 1
ATOM 1850 N N . VAL A 1 265 ? 9.848 -15.844 9.501 1.00 59.75 265 VAL A N 1
ATOM 1851 C CA . VAL A 1 265 ? 10.658 -15.212 8.446 1.00 59.75 265 VAL A CA 1
ATOM 1852 C C . VAL A 1 265 ? 11.085 -16.247 7.398 1.00 59.75 265 VAL A C 1
ATOM 1854 O O . VAL A 1 265 ? 10.963 -15.983 6.203 1.00 59.75 265 VAL A O 1
ATOM 1857 N N . ALA A 1 266 ? 11.432 -17.471 7.814 1.00 66.88 266 ALA A N 1
ATOM 1858 C CA . ALA A 1 266 ? 11.721 -18.584 6.903 1.00 66.88 266 ALA A CA 1
ATOM 1859 C C . ALA A 1 266 ? 10.527 -19.023 6.033 1.00 66.88 266 ALA A C 1
ATOM 1861 O O . ALA A 1 266 ? 10.725 -19.728 5.042 1.00 66.88 266 ALA A O 1
ATOM 1862 N N . LEU A 1 267 ? 9.300 -18.609 6.371 1.00 64.81 267 LEU A N 1
ATOM 1863 C CA . LEU A 1 267 ? 8.088 -18.817 5.570 1.00 64.81 267 LEU A CA 1
ATOM 1864 C C . LEU A 1 267 ? 7.705 -17.591 4.722 1.00 64.81 267 LEU A C 1
ATOM 1866 O O . LEU A 1 267 ? 6.851 -17.713 3.841 1.00 64.81 267 LEU A O 1
ATOM 1870 N N . ALA A 1 268 ? 8.324 -16.431 4.948 1.00 63.44 268 ALA A N 1
ATOM 1871 C CA . ALA A 1 268 ? 7.974 -15.184 4.277 1.00 63.44 268 ALA A CA 1
ATOM 1872 C C . ALA A 1 268 ? 8.428 -15.165 2.812 1.00 63.44 268 ALA A C 1
ATOM 1874 O O . ALA A 1 268 ? 9.508 -15.647 2.474 1.00 63.44 268 ALA A O 1
ATOM 1875 N N . VAL A 1 269 ? 7.612 -14.567 1.942 1.00 78.06 269 VAL A N 1
ATOM 1876 C CA . VAL A 1 269 ? 8.002 -14.239 0.568 1.00 78.06 269 VAL A CA 1
ATOM 1877 C C . VAL A 1 269 ? 8.011 -12.727 0.433 1.00 78.06 269 VAL A C 1
ATOM 1879 O O . VAL A 1 269 ? 6.957 -12.101 0.545 1.00 78.06 269 VAL A O 1
ATOM 1882 N N . ASP A 1 270 ? 9.182 -12.144 0.202 1.00 76.44 270 ASP A N 1
ATOM 1883 C CA . ASP A 1 270 ? 9.271 -10.727 -0.138 1.00 76.44 270 ASP A CA 1
ATOM 1884 C C . ASP A 1 270 ? 8.927 -10.554 -1.624 1.00 76.44 270 ASP A C 1
ATOM 1886 O O . ASP A 1 270 ? 9.603 -11.053 -2.522 1.00 76.44 270 ASP A O 1
ATOM 1890 N N . ALA A 1 271 ? 7.788 -9.916 -1.871 1.00 80.56 271 ALA A N 1
ATOM 1891 C CA . ALA A 1 271 ? 7.191 -9.829 -3.191 1.00 80.56 271 ALA A CA 1
ATOM 1892 C C . ALA A 1 271 ? 7.781 -8.709 -4.056 1.00 80.56 271 ALA A C 1
ATOM 1894 O O . ALA A 1 271 ? 7.414 -8.643 -5.228 1.00 80.56 271 ALA A O 1
ATOM 1895 N N . HIS A 1 272 ? 8.634 -7.831 -3.513 1.00 84.56 272 HIS A N 1
ATOM 1896 C CA . HIS A 1 272 ? 9.140 -6.678 -4.255 1.00 84.56 272 HIS A CA 1
ATOM 1897 C C . HIS A 1 272 ? 10.395 -6.079 -3.627 1.00 84.56 272 HIS A C 1
ATOM 1899 O O . HIS A 1 272 ? 10.320 -5.373 -2.622 1.00 84.56 272 HIS A O 1
ATOM 1905 N N . CYS A 1 273 ? 11.536 -6.237 -4.291 1.00 81.50 273 CYS A N 1
ATOM 1906 C CA . CYS A 1 273 ? 12.742 -5.509 -3.921 1.00 81.50 273 CYS A CA 1
ATOM 1907 C C . CYS A 1 273 ? 13.599 -5.130 -5.135 1.00 81.50 273 CYS A C 1
ATOM 1909 O O . CYS A 1 273 ? 13.499 -5.716 -6.212 1.00 81.50 273 CYS A O 1
ATOM 1911 N N . HIS A 1 274 ? 14.481 -4.156 -4.914 1.00 85.75 274 HIS A N 1
ATOM 1912 C CA . HIS A 1 274 ? 15.443 -3.633 -5.889 1.00 85.75 274 HIS A CA 1
ATOM 1913 C C . HIS A 1 274 ? 16.891 -3.887 -5.442 1.00 85.75 274 HIS A C 1
ATOM 1915 O O . HIS A 1 274 ? 17.796 -3.108 -5.729 1.00 85.75 274 HIS A O 1
ATOM 1921 N N . ALA A 1 275 ? 17.116 -4.956 -4.669 1.00 79.19 275 ALA A N 1
ATOM 1922 C CA . ALA A 1 275 ? 18.398 -5.199 -4.005 1.00 79.19 275 ALA A CA 1
ATOM 1923 C C . ALA A 1 275 ? 19.579 -5.275 -4.990 1.00 79.19 275 ALA A C 1
ATOM 1925 O O . ALA A 1 275 ? 20.698 -4.923 -4.632 1.00 79.19 275 ALA A O 1
ATOM 1926 N N . HIS A 1 276 ? 19.342 -5.728 -6.228 1.00 86.31 276 HIS A N 1
ATOM 1927 C CA . HIS A 1 276 ? 20.353 -5.870 -7.288 1.00 86.31 276 HIS A CA 1
ATOM 1928 C C . HIS A 1 276 ? 20.959 -4.540 -7.739 1.00 86.31 276 HIS A C 1
ATOM 1930 O O . HIS A 1 276 ? 22.034 -4.549 -8.337 1.00 86.31 276 HIS A O 1
ATOM 1936 N N . LEU A 1 277 ? 20.300 -3.416 -7.446 1.00 85.19 277 LEU A N 1
ATOM 1937 C CA . LEU A 1 277 ? 20.810 -2.082 -7.755 1.00 85.19 277 LEU A CA 1
ATOM 1938 C C . LEU A 1 277 ? 21.955 -1.658 -6.826 1.00 85.19 277 LEU A C 1
ATOM 1940 O O . LEU A 1 277 ? 22.759 -0.806 -7.205 1.00 85.19 277 LEU A O 1
ATOM 1944 N N . ASP A 1 278 ? 22.075 -2.260 -5.639 1.00 79.81 278 ASP A N 1
ATOM 1945 C CA . ASP A 1 278 ? 23.244 -2.065 -4.784 1.00 79.81 278 ASP A CA 1
ATOM 1946 C C . ASP A 1 278 ? 24.375 -3.011 -5.209 1.00 79.81 278 ASP A C 1
ATOM 1948 O O . ASP A 1 278 ? 24.486 -4.163 -4.784 1.00 79.81 278 ASP A O 1
ATOM 1952 N N . THR A 1 279 ? 25.244 -2.504 -6.082 1.00 76.31 279 THR A N 1
ATOM 1953 C CA . THR A 1 279 ? 26.378 -3.262 -6.619 1.00 76.31 279 THR A CA 1
ATOM 1954 C C . THR A 1 279 ? 27.593 -3.294 -5.687 1.00 76.31 279 THR A C 1
ATOM 1956 O O . THR A 1 279 ? 28.620 -3.890 -6.036 1.00 76.31 279 THR A O 1
ATOM 1959 N N . SER A 1 280 ? 27.531 -2.637 -4.522 1.00 77.50 280 SER A N 1
ATOM 1960 C CA . SER A 1 280 ? 28.638 -2.627 -3.564 1.00 77.50 280 SER A CA 1
ATOM 1961 C C . SER A 1 280 ? 28.921 -4.039 -3.030 1.00 77.50 280 SER A C 1
ATOM 1963 O O . SER A 1 280 ? 28.084 -4.941 -3.084 1.00 77.50 280 SER A O 1
ATOM 1965 N N . THR A 1 281 ? 30.140 -4.283 -2.541 1.00 73.75 281 THR A N 1
ATOM 1966 C CA . THR A 1 281 ? 30.471 -5.582 -1.929 1.00 73.75 281 THR A CA 1
ATOM 1967 C C . THR A 1 281 ? 29.603 -5.849 -0.700 1.00 73.75 281 THR A C 1
ATOM 1969 O O . THR A 1 281 ? 29.062 -6.943 -0.573 1.00 73.75 281 THR A O 1
ATOM 1972 N N . GLU A 1 282 ? 29.400 -4.833 0.138 1.00 70.62 282 GLU A N 1
ATOM 1973 C CA . GLU A 1 282 ? 28.565 -4.913 1.342 1.00 70.62 282 GLU A CA 1
ATOM 1974 C C . GLU A 1 282 ? 27.082 -5.130 1.001 1.00 70.62 282 GLU A C 1
ATOM 1976 O O . GLU A 1 282 ? 26.420 -5.958 1.630 1.00 70.62 282 GLU A O 1
ATOM 1981 N N . GLY A 1 283 ? 26.572 -4.458 -0.036 1.00 70.69 283 GLY A N 1
ATOM 1982 C CA . GLY A 1 283 ? 25.216 -4.642 -0.555 1.00 70.69 283 GLY A CA 1
ATOM 1983 C C . GLY A 1 283 ? 24.966 -6.061 -1.054 1.00 70.69 283 GLY A C 1
ATOM 1984 O O . GLY A 1 283 ? 23.986 -6.698 -0.665 1.00 70.69 283 GLY A O 1
ATOM 1985 N N . ARG A 1 284 ? 25.903 -6.617 -1.834 1.00 70.19 284 ARG A N 1
ATOM 1986 C CA . ARG A 1 284 ? 25.831 -8.006 -2.322 1.00 70.19 284 ARG A CA 1
ATOM 1987 C C . ARG A 1 284 ? 25.891 -9.035 -1.191 1.00 70.19 284 ARG A C 1
ATOM 1989 O O . ARG A 1 284 ? 25.148 -10.014 -1.222 1.00 70.19 284 ARG A O 1
ATOM 1996 N N . GLU A 1 285 ? 26.743 -8.832 -0.189 1.00 70.75 285 GLU A N 1
ATOM 1997 C CA . GLU A 1 285 ? 26.816 -9.719 0.982 1.00 70.75 285 GLU A CA 1
ATOM 1998 C C . GLU A 1 285 ? 25.533 -9.658 1.822 1.00 70.75 285 GLU A C 1
ATOM 2000 O O . GLU A 1 285 ? 24.985 -10.697 2.202 1.00 70.75 285 GLU A O 1
ATOM 2005 N N . SER A 1 286 ? 25.010 -8.451 2.048 1.00 67.81 286 SER A N 1
ATOM 2006 C CA . SER A 1 286 ? 23.762 -8.223 2.787 1.00 67.81 286 SER A CA 1
ATOM 2007 C C . SER A 1 286 ? 22.564 -8.846 2.075 1.00 67.81 286 SER A C 1
ATOM 2009 O O . SER A 1 286 ? 21.735 -9.507 2.697 1.00 67.81 286 SER A O 1
ATOM 2011 N N . MET A 1 287 ? 22.511 -8.701 0.754 1.00 70.94 287 MET A N 1
ATOM 2012 C CA . MET A 1 287 ? 21.509 -9.309 -0.109 1.00 70.94 287 MET A CA 1
ATOM 2013 C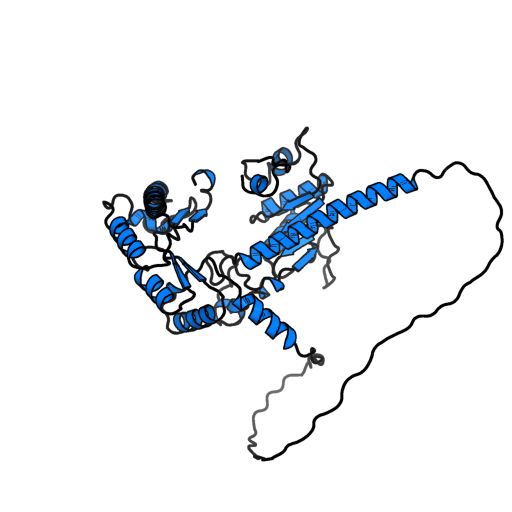 C . MET A 1 287 ? 21.488 -10.838 0.040 1.00 70.94 287 MET A C 1
ATOM 2015 O O . MET A 1 287 ? 20.445 -11.411 0.351 1.00 70.94 287 MET A O 1
ATOM 2019 N N . VAL A 1 288 ? 22.639 -11.505 -0.102 1.00 71.12 288 VAL A N 1
ATOM 2020 C CA . VAL A 1 288 ? 22.738 -12.969 0.057 1.00 71.12 288 VAL A CA 1
ATOM 2021 C C . VAL A 1 288 ? 22.325 -13.404 1.467 1.00 71.12 288 VAL A C 1
ATOM 2023 O O . VAL A 1 288 ? 21.622 -14.406 1.628 1.00 71.12 288 VAL A O 1
ATOM 2026 N N . ALA A 1 289 ? 22.706 -12.637 2.493 1.00 69.75 289 ALA A N 1
ATOM 2027 C CA . ALA A 1 289 ? 22.328 -12.917 3.874 1.00 69.75 289 ALA A CA 1
ATOM 2028 C C . ALA A 1 289 ? 20.808 -12.829 4.107 1.00 69.75 289 ALA A C 1
ATOM 2030 O O . ALA A 1 289 ? 20.267 -13.641 4.859 1.00 69.75 289 ALA A O 1
ATOM 2031 N N . VAL A 1 290 ? 20.114 -11.884 3.461 1.00 68.44 290 VAL A N 1
ATOM 2032 C CA . VAL A 1 290 ? 18.646 -11.767 3.510 1.00 68.44 290 VAL A CA 1
ATOM 2033 C C . VAL A 1 290 ? 17.983 -12.898 2.727 1.00 68.44 290 VAL A C 1
ATOM 2035 O O . VAL A 1 290 ? 17.046 -13.520 3.229 1.00 68.44 290 VAL A O 1
ATOM 2038 N N . PHE A 1 291 ? 18.499 -13.235 1.540 1.00 72.69 291 PHE A N 1
ATOM 2039 C CA . PHE A 1 291 ? 17.934 -14.297 0.700 1.00 72.69 291 PHE A CA 1
ATOM 2040 C C . PHE A 1 291 ? 17.945 -15.642 1.420 1.00 72.69 291 PHE A C 1
ATOM 2042 O O . PHE A 1 291 ? 16.972 -16.383 1.345 1.00 72.69 291 PHE A O 1
ATOM 2049 N N . GLY A 1 292 ? 18.997 -15.935 2.187 1.00 73.44 292 GLY A N 1
ATOM 2050 C CA . GLY A 1 292 ? 19.088 -17.164 2.976 1.00 73.44 292 GLY A CA 1
ATOM 2051 C C . GLY A 1 292 ? 18.079 -17.277 4.127 1.00 73.44 292 GLY A C 1
ATOM 2052 O O . GLY A 1 292 ? 17.965 -18.351 4.714 1.00 73.44 292 GLY A O 1
ATOM 2053 N N . ARG A 1 293 ? 17.359 -16.200 4.473 1.00 75.75 293 ARG A N 1
ATOM 2054 C CA . ARG A 1 293 ? 16.439 -16.159 5.623 1.00 75.75 293 ARG A CA 1
ATOM 2055 C C . ARG A 1 293 ? 14.966 -16.269 5.251 1.00 75.75 293 ARG A C 1
ATOM 2057 O O . ARG A 1 293 ? 14.179 -16.610 6.124 1.00 75.75 293 ARG A O 1
ATOM 2064 N N . VAL A 1 294 ? 14.591 -15.984 4.005 1.00 73.19 294 VAL A N 1
ATOM 2065 C CA . VAL A 1 294 ? 13.188 -15.943 3.556 1.00 73.19 294 VAL A CA 1
ATOM 2066 C C . VAL A 1 294 ? 12.816 -17.159 2.707 1.00 73.19 294 VAL A C 1
ATOM 2068 O O . VAL A 1 294 ? 13.662 -17.770 2.052 1.00 73.19 294 VAL A O 1
ATOM 2071 N N . ARG A 1 295 ? 11.528 -17.518 2.662 1.00 79.38 295 ARG A N 1
ATOM 2072 C CA . ARG A 1 295 ? 11.028 -18.618 1.816 1.00 79.38 295 ARG A CA 1
ATOM 2073 C C . ARG A 1 295 ? 11.226 -18.345 0.334 1.00 79.38 295 ARG A C 1
ATOM 2075 O O . ARG A 1 295 ? 11.405 -19.293 -0.440 1.00 79.38 295 ARG A O 1
ATOM 2082 N N . GLY A 1 296 ? 11.138 -17.081 -0.056 1.00 82.88 296 GLY A N 1
ATOM 2083 C CA . GLY A 1 296 ? 11.444 -16.635 -1.400 1.00 82.88 296 GLY A CA 1
ATOM 2084 C C . GLY A 1 296 ? 11.417 -15.126 -1.539 1.00 82.88 296 GLY A C 1
ATOM 2085 O O . GLY A 1 296 ? 11.033 -14.410 -0.617 1.00 82.88 296 GLY A O 1
ATOM 2086 N N . MET A 1 297 ? 11.836 -14.652 -2.703 1.00 84.88 297 MET A N 1
ATOM 2087 C CA . MET A 1 297 ? 11.882 -13.225 -2.981 1.00 84.88 297 MET A CA 1
ATOM 2088 C C . MET A 1 297 ? 11.649 -12.931 -4.459 1.00 84.88 297 MET A C 1
ATOM 2090 O O . MET A 1 297 ? 11.939 -13.778 -5.301 1.00 84.88 297 MET A O 1
ATOM 2094 N N . ALA A 1 298 ? 11.160 -11.738 -4.772 1.00 88.62 298 ALA A N 1
ATOM 2095 C CA . ALA A 1 298 ? 10.985 -11.234 -6.123 1.00 88.62 298 ALA A CA 1
ATOM 2096 C C . ALA A 1 298 ? 11.795 -9.943 -6.330 1.00 88.62 298 ALA A C 1
ATOM 2098 O O . ALA A 1 298 ? 11.476 -8.894 -5.770 1.00 88.62 298 ALA A O 1
ATOM 2099 N N . ILE A 1 299 ? 12.844 -10.039 -7.149 1.00 90.62 299 ILE A N 1
ATOM 2100 C CA . ILE A 1 299 ? 13.642 -8.894 -7.597 1.00 90.62 299 ILE A CA 1
ATOM 2101 C C . ILE A 1 299 ? 12.950 -8.255 -8.790 1.00 90.62 299 ILE A C 1
ATOM 2103 O O . ILE A 1 299 ? 12.630 -8.952 -9.753 1.00 90.62 299 ILE A O 1
ATOM 2107 N N . MET A 1 300 ? 12.775 -6.943 -8.743 1.00 93.44 300 MET A N 1
ATOM 2108 C CA . MET A 1 300 ? 12.164 -6.162 -9.806 1.00 93.44 300 MET A CA 1
ATOM 2109 C C . MET A 1 300 ? 13.242 -5.438 -10.593 1.00 93.44 300 MET A C 1
ATOM 2111 O O . MET A 1 300 ? 13.891 -4.552 -10.065 1.00 93.44 300 MET A O 1
ATOM 2115 N N . SER A 1 301 ? 13.449 -5.787 -11.854 1.00 95.12 301 SER A N 1
ATOM 2116 C CA . SER A 1 301 ? 14.309 -4.964 -12.703 1.00 95.12 301 SER A CA 1
ATOM 2117 C C . SER A 1 301 ? 13.625 -3.648 -13.084 1.00 95.12 301 SER A C 1
ATOM 2119 O O . SER A 1 301 ? 12.402 -3.509 -12.962 1.00 95.12 301 SER A O 1
ATOM 2121 N N . THR A 1 302 ? 14.410 -2.701 -13.585 1.00 95.00 302 THR A N 1
ATOM 2122 C CA . THR A 1 302 ? 13.934 -1.374 -13.979 1.00 95.00 302 THR A CA 1
ATOM 2123 C C . THR A 1 302 ? 14.155 -1.059 -15.459 1.00 95.00 302 THR A C 1
ATOM 2125 O O . THR A 1 302 ? 13.450 -0.201 -16.000 1.00 95.00 302 THR A O 1
ATOM 2128 N N . GLY A 1 303 ? 15.066 -1.756 -16.146 1.00 95.06 303 GLY A N 1
ATOM 2129 C CA . GLY A 1 303 ? 15.275 -1.629 -17.591 1.00 95.06 303 GLY A CA 1
ATOM 2130 C C . GLY A 1 303 ? 16.466 -2.442 -18.107 1.00 95.06 303 GLY A C 1
ATOM 2131 O O . GLY A 1 303 ? 17.128 -3.141 -17.355 1.00 95.06 303 GLY A O 1
ATOM 2132 N N . GLU A 1 304 ? 16.802 -2.322 -19.395 1.00 94.12 304 GLU A N 1
ATOM 2133 C CA . GLU A 1 304 ? 17.888 -3.107 -20.023 1.00 94.12 304 GLU A CA 1
ATOM 2134 C C . GLU A 1 304 ? 19.226 -3.030 -19.263 1.00 94.12 304 GLU A C 1
ATOM 2136 O O . GLU A 1 304 ? 19.991 -3.993 -19.250 1.00 94.12 304 GLU A O 1
ATOM 2141 N N . GLY A 1 305 ? 19.492 -1.902 -18.598 1.00 93.25 305 GLY A N 1
ATOM 2142 C CA . GLY A 1 305 ? 20.723 -1.674 -17.844 1.00 93.25 305 GLY A CA 1
ATOM 2143 C C . GLY A 1 305 ? 20.894 -2.524 -16.580 1.00 93.25 305 GLY A C 1
ATOM 2144 O O . GLY A 1 305 ? 22.024 -2.647 -16.113 1.00 93.25 305 GLY A O 1
ATOM 2145 N N . ASP A 1 306 ? 19.827 -3.109 -16.023 1.00 94.25 306 ASP A N 1
ATOM 2146 C CA . ASP A 1 306 ? 19.892 -3.873 -14.767 1.00 94.25 306 ASP A CA 1
ATOM 2147 C C . ASP A 1 306 ? 19.401 -5.328 -14.872 1.00 94.25 306 ASP A C 1
ATOM 2149 O O . ASP A 1 306 ? 19.496 -6.078 -13.896 1.00 94.25 306 ASP A O 1
ATOM 2153 N N . TRP A 1 307 ? 18.964 -5.776 -16.055 1.00 94.19 307 TRP A N 1
ATOM 2154 C CA . TRP A 1 307 ? 18.498 -7.151 -16.280 1.00 94.19 307 TRP A CA 1
ATOM 2155 C C . TRP A 1 307 ? 19.557 -8.209 -15.954 1.00 94.19 307 TRP A C 1
ATOM 2157 O O . TRP A 1 307 ? 19.248 -9.197 -15.287 1.00 94.19 307 TRP A O 1
ATOM 2167 N N . ASP A 1 308 ? 20.811 -7.997 -16.363 1.00 92.75 308 ASP A N 1
ATOM 2168 C CA . ASP A 1 308 ? 21.906 -8.933 -16.072 1.00 92.75 308 ASP A CA 1
ATOM 2169 C C . ASP A 1 308 ? 22.161 -9.051 -14.562 1.00 92.75 308 ASP A C 1
ATOM 2171 O O . ASP A 1 308 ? 22.333 -10.155 -14.042 1.00 92.75 308 ASP A O 1
ATOM 2175 N N . ALA A 1 309 ? 22.137 -7.927 -13.840 1.00 89.88 309 ALA A N 1
ATOM 2176 C CA . ALA A 1 309 ? 22.333 -7.902 -12.392 1.00 89.88 309 ALA A CA 1
ATOM 2177 C C . ALA A 1 309 ? 21.175 -8.593 -11.655 1.00 89.88 309 ALA A C 1
ATOM 2179 O O . ALA A 1 309 ? 21.413 -9.403 -10.756 1.00 89.88 309 ALA A O 1
ATOM 2180 N N . ALA A 1 310 ? 19.930 -8.335 -12.066 1.00 90.19 310 ALA A N 1
ATOM 2181 C CA . ALA A 1 310 ? 18.746 -8.971 -11.495 1.00 90.19 310 ALA A CA 1
ATOM 2182 C C . ALA A 1 310 ? 18.747 -10.495 -11.723 1.00 90.19 310 ALA A C 1
ATOM 2184 O O . ALA A 1 310 ? 18.473 -11.269 -10.801 1.00 90.19 310 ALA A O 1
ATOM 2185 N N . GLN A 1 311 ? 19.120 -10.946 -12.926 1.00 90.31 311 GLN A N 1
ATOM 2186 C CA . GLN A 1 311 ? 19.237 -12.373 -13.239 1.00 90.31 311 GLN A CA 1
ATOM 2187 C C . GLN A 1 311 ? 20.393 -13.036 -12.484 1.00 90.31 311 GLN A C 1
ATOM 2189 O O . GLN A 1 311 ? 20.223 -14.142 -11.972 1.00 90.31 311 GLN A O 1
ATOM 2194 N N . ALA A 1 312 ? 21.545 -12.369 -12.360 1.00 87.62 312 ALA A N 1
ATOM 2195 C CA . ALA A 1 312 ? 22.673 -12.876 -11.582 1.00 87.62 312 ALA A CA 1
ATOM 2196 C C . ALA A 1 312 ? 22.317 -13.020 -10.093 1.00 87.62 312 ALA A C 1
ATOM 2198 O O . ALA A 1 312 ? 22.631 -14.043 -9.484 1.00 87.62 312 ALA A O 1
ATOM 2199 N N . ALA A 1 313 ? 21.609 -12.041 -9.523 1.00 82.88 313 ALA A N 1
ATOM 2200 C CA . ALA A 1 313 ? 21.127 -12.099 -8.147 1.00 82.88 313 ALA A CA 1
ATOM 2201 C C . ALA A 1 313 ? 20.133 -13.254 -7.935 1.00 82.88 313 ALA A C 1
ATOM 2203 O O . ALA A 1 313 ? 20.240 -13.984 -6.949 1.00 82.88 313 ALA A O 1
ATOM 2204 N N . ALA A 1 314 ? 19.219 -13.483 -8.885 1.00 85.75 314 ALA A N 1
ATOM 2205 C CA . ALA A 1 314 ? 18.304 -14.621 -8.824 1.00 85.75 314 ALA A CA 1
ATOM 2206 C C . ALA A 1 314 ? 19.010 -15.976 -9.000 1.00 85.75 314 ALA A C 1
ATOM 2208 O O . ALA A 1 314 ? 18.651 -16.949 -8.345 1.00 85.75 314 ALA A O 1
ATOM 2209 N N . ALA A 1 315 ? 20.048 -16.053 -9.834 1.00 85.12 315 ALA A N 1
ATOM 2210 C CA . ALA A 1 315 ? 20.841 -17.270 -10.003 1.00 85.12 315 ALA A CA 1
ATOM 2211 C C . ALA A 1 315 ? 21.699 -17.598 -8.767 1.00 85.12 315 ALA A C 1
ATOM 2213 O O . ALA A 1 315 ? 21.961 -18.769 -8.493 1.00 85.12 315 ALA A O 1
ATOM 2214 N N . ALA A 1 316 ? 22.123 -16.580 -8.012 1.00 79.25 316 ALA A N 1
ATOM 2215 C CA . ALA A 1 316 ? 22.921 -16.749 -6.800 1.00 79.25 316 ALA A CA 1
ATOM 2216 C C . ALA A 1 316 ? 22.138 -17.390 -5.637 1.00 79.25 316 ALA A C 1
ATOM 2218 O O . ALA A 1 316 ? 22.755 -17.945 -4.727 1.00 79.25 316 ALA A O 1
ATOM 2219 N N . ALA A 1 317 ? 20.800 -17.348 -5.662 1.00 74.12 317 ALA A N 1
ATOM 2220 C CA . ALA A 1 317 ? 19.953 -17.883 -4.601 1.00 74.12 317 ALA A CA 1
ATOM 2221 C C . ALA A 1 317 ? 18.721 -18.616 -5.158 1.00 74.12 317 ALA A C 1
ATOM 2223 O O . ALA A 1 317 ? 17.836 -18.026 -5.767 1.00 74.12 317 ALA A O 1
ATOM 2224 N N . GLY A 1 318 ? 18.615 -19.921 -4.889 1.00 75.88 318 GLY A N 1
ATOM 2225 C CA . GLY A 1 318 ? 17.572 -20.789 -5.463 1.00 75.88 318 GLY A CA 1
ATOM 2226 C C . GLY A 1 318 ? 16.123 -20.486 -5.045 1.00 75.88 318 GLY A C 1
ATOM 2227 O O . GLY A 1 318 ? 15.200 -21.150 -5.515 1.00 75.88 318 GLY A O 1
ATOM 2228 N N . ASN A 1 319 ? 15.902 -19.515 -4.159 1.00 82.38 319 ASN A N 1
ATOM 2229 C CA . ASN A 1 319 ? 14.592 -19.052 -3.700 1.00 82.38 319 ASN A CA 1
ATOM 2230 C C . ASN A 1 319 ? 14.211 -17.660 -4.244 1.00 82.38 319 ASN A C 1
ATOM 2232 O O . ASN A 1 319 ? 13.158 -17.134 -3.881 1.00 82.38 319 ASN A O 1
ATOM 2236 N N . VAL A 1 320 ? 15.021 -17.073 -5.124 1.00 85.88 320 VAL A N 1
ATOM 2237 C CA . VAL A 1 320 ? 14.779 -15.748 -5.697 1.00 85.88 320 VAL A CA 1
ATOM 2238 C C . VAL A 1 320 ? 14.211 -15.868 -7.111 1.00 85.88 320 VAL A C 1
ATOM 2240 O O . VAL A 1 320 ? 14.684 -16.633 -7.948 1.00 85.88 320 VAL A O 1
ATOM 2243 N N . ARG A 1 321 ? 13.157 -15.101 -7.379 1.00 87.94 321 ARG A N 1
ATOM 2244 C CA . ARG A 1 321 ? 12.540 -14.911 -8.691 1.00 87.94 321 ARG A CA 1
ATOM 2245 C C . ARG A 1 321 ? 12.973 -13.551 -9.221 1.00 87.94 321 ARG A C 1
ATOM 2247 O O . ARG A 1 321 ? 12.988 -12.574 -8.479 1.00 87.94 321 ARG A O 1
ATOM 2254 N N . CYS A 1 322 ? 13.305 -13.487 -10.501 1.00 91.44 322 CYS A N 1
ATOM 2255 C CA . CYS A 1 322 ? 13.619 -12.231 -11.171 1.00 91.44 322 CYS A CA 1
ATOM 2256 C C . CYS A 1 322 ? 12.437 -11.824 -12.047 1.00 91.44 322 CYS A C 1
ATOM 2258 O O . CYS A 1 322 ? 11.948 -12.620 -12.849 1.00 91.44 322 CYS A O 1
ATOM 2260 N N . LEU A 1 323 ? 11.969 -10.594 -11.886 1.00 95.94 323 LEU A N 1
ATOM 2261 C CA . LEU A 1 323 ? 11.004 -9.979 -12.770 1.00 95.94 323 LEU A CA 1
ATOM 2262 C C . LEU A 1 323 ? 11.750 -9.014 -13.679 1.00 95.94 323 LEU A C 1
ATOM 2264 O O . LEU A 1 323 ? 12.502 -8.164 -13.203 1.00 95.94 323 LEU A O 1
ATOM 2268 N N . LEU A 1 324 ? 11.571 -9.211 -14.984 1.00 97.50 324 LEU A N 1
ATOM 2269 C CA . LEU A 1 324 ? 12.224 -8.433 -16.025 1.00 97.50 324 LEU A CA 1
ATOM 2270 C C . LEU A 1 324 ? 11.229 -7.475 -16.668 1.00 97.50 324 LEU A C 1
ATOM 2272 O O . LEU A 1 324 ? 10.104 -7.861 -16.994 1.00 97.50 324 LEU A O 1
ATOM 2276 N N . GLY A 1 325 ? 11.637 -6.231 -16.866 1.00 97.44 325 GLY A N 1
ATOM 2277 C CA . GLY A 1 325 ? 10.775 -5.207 -17.422 1.00 97.44 325 GLY A CA 1
ATOM 2278 C C . GLY A 1 325 ? 11.438 -3.841 -17.490 1.00 97.44 325 GLY A C 1
ATOM 2279 O O . GLY A 1 325 ? 12.604 -3.661 -17.148 1.00 97.44 325 GLY A O 1
ATOM 2280 N N . VAL A 1 326 ? 10.659 -2.886 -17.979 1.00 98.19 326 VAL A N 1
ATOM 2281 C CA . VAL A 1 326 ? 10.975 -1.468 -18.068 1.00 98.19 326 VAL A CA 1
ATOM 2282 C C . VAL A 1 326 ? 10.011 -0.712 -17.162 1.00 98.19 326 VAL A C 1
ATOM 2284 O O . VAL A 1 326 ? 8.797 -0.708 -17.401 1.00 98.19 326 VAL A O 1
ATOM 2287 N N . HIS A 1 327 ? 10.575 -0.044 -16.159 1.00 98.12 327 HIS A N 1
ATOM 2288 C CA . HIS A 1 327 ? 9.857 0.792 -15.206 1.00 98.12 327 HIS A CA 1
ATOM 2289 C C . HIS A 1 327 ? 9.304 2.059 -15.890 1.00 98.12 327 HIS A C 1
ATOM 2291 O O . HIS A 1 327 ? 9.985 2.620 -16.759 1.00 98.12 327 HIS A O 1
ATOM 2297 N N . PRO A 1 328 ? 8.121 2.585 -15.496 1.00 97.38 328 PRO A N 1
ATOM 2298 C CA . PRO A 1 328 ? 7.540 3.800 -16.087 1.00 97.38 328 PRO A CA 1
ATOM 2299 C C . PRO A 1 328 ? 8.495 4.994 -16.120 1.00 97.38 328 PRO A C 1
ATOM 2301 O O . PRO A 1 328 ? 8.470 5.797 -17.051 1.00 97.38 328 PRO A O 1
ATOM 2304 N N . TRP A 1 329 ? 9.376 5.104 -15.130 1.00 96.12 329 TRP A N 1
ATOM 2305 C CA . TRP A 1 329 ? 10.336 6.207 -15.045 1.00 96.12 329 TRP A CA 1
ATOM 2306 C C . TRP A 1 329 ? 11.293 6.271 -16.238 1.00 96.12 329 TRP A C 1
ATOM 2308 O O . TRP A 1 329 ? 11.702 7.360 -16.642 1.00 96.12 329 TRP A O 1
ATOM 2318 N N . PHE A 1 330 ? 11.599 5.120 -16.838 1.00 96.38 330 PHE A N 1
ATOM 2319 C CA . PHE A 1 330 ? 12.538 4.995 -17.949 1.00 96.38 330 PHE A CA 1
ATOM 2320 C C . PHE A 1 330 ? 11.850 4.791 -19.299 1.00 96.38 330 PHE A C 1
ATOM 2322 O O . PHE A 1 330 ? 12.530 4.774 -20.319 1.00 96.38 330 PHE A O 1
ATOM 2329 N N . ALA A 1 331 ? 10.516 4.687 -19.340 1.00 96.19 331 ALA A N 1
ATOM 2330 C CA . ALA A 1 331 ? 9.750 4.365 -20.548 1.00 96.19 331 ALA A CA 1
ATOM 2331 C C . ALA A 1 331 ? 10.057 5.279 -21.751 1.00 96.19 331 ALA A C 1
ATOM 2333 O O . ALA A 1 331 ? 10.059 4.831 -22.897 1.00 96.19 331 ALA A O 1
ATOM 2334 N N . HIS A 1 332 ? 10.386 6.546 -21.497 1.00 95.25 332 HIS A N 1
ATOM 2335 C CA . HIS A 1 332 ? 10.752 7.526 -22.519 1.00 95.25 332 HIS A CA 1
ATOM 2336 C C . HIS A 1 332 ? 12.022 7.171 -23.319 1.00 95.25 332 HIS A C 1
ATOM 2338 O O . HIS A 1 332 ? 12.173 7.646 -24.440 1.00 95.25 332 HIS A O 1
ATOM 2344 N N . HIS A 1 333 ? 12.904 6.309 -22.802 1.00 94.88 333 HIS A N 1
ATOM 2345 C CA . HIS A 1 333 ? 14.046 5.788 -23.563 1.00 94.88 333 HIS A CA 1
ATOM 2346 C C . HIS A 1 333 ? 13.663 4.677 -24.552 1.00 94.88 333 HIS A C 1
ATOM 2348 O O . HIS A 1 333 ? 14.441 4.376 -25.451 1.00 94.88 333 HIS A O 1
ATOM 2354 N N . TYR A 1 334 ? 12.487 4.064 -24.390 1.00 96.06 334 TYR A N 1
ATOM 2355 C CA . TYR A 1 334 ? 12.080 2.853 -25.110 1.00 96.06 334 TYR A CA 1
ATOM 2356 C C . TYR A 1 334 ? 10.920 3.092 -26.076 1.00 96.06 334 TYR A C 1
ATOM 2358 O O . TYR A 1 334 ? 10.830 2.409 -27.104 1.00 96.06 334 TYR A O 1
ATOM 2366 N N . ALA A 1 335 ? 10.042 4.047 -25.770 1.00 95.88 335 ALA A N 1
ATOM 2367 C CA . ALA A 1 335 ? 8.939 4.433 -26.642 1.00 95.88 335 ALA A CA 1
ATOM 2368 C C . ALA A 1 335 ? 9.459 4.878 -28.020 1.00 95.88 335 ALA A C 1
ATOM 2370 O O . ALA A 1 335 ? 10.459 5.587 -28.131 1.00 95.88 335 ALA A O 1
ATOM 2371 N N . GLY A 1 336 ? 8.813 4.417 -29.091 1.00 93.88 336 GLY A N 1
ATOM 2372 C CA . GLY A 1 336 ? 9.187 4.764 -30.466 1.00 93.88 336 GLY A CA 1
ATOM 2373 C C . GLY A 1 336 ? 10.517 4.185 -30.980 1.00 93.88 336 GLY A C 1
ATOM 2374 O O . GLY A 1 336 ? 10.905 4.483 -32.108 1.00 93.88 336 GLY A O 1
ATOM 2375 N N . THR A 1 337 ? 11.216 3.328 -30.225 1.00 91.56 337 THR A N 1
ATOM 2376 C CA . THR A 1 337 ? 12.544 2.788 -30.615 1.00 91.56 337 THR A CA 1
ATOM 2377 C C . THR A 1 337 ? 12.506 1.585 -31.571 1.00 91.56 337 THR A C 1
ATOM 2379 O O . THR A 1 337 ? 13.542 1.019 -31.914 1.00 91.56 337 THR A O 1
ATOM 2382 N N . GLY A 1 338 ? 11.321 1.149 -32.011 1.00 81.50 338 GLY A N 1
ATOM 2383 C CA . GLY A 1 338 ? 11.175 0.005 -32.925 1.00 81.50 338 GLY A CA 1
ATOM 2384 C C . GLY A 1 338 ? 11.234 -1.378 -32.257 1.00 81.50 338 GLY A C 1
ATOM 2385 O O . GLY A 1 338 ? 11.267 -2.393 -32.954 1.00 81.50 338 GLY A O 1
ATOM 2386 N N . GLY A 1 339 ? 11.213 -1.439 -30.919 1.00 88.81 339 GLY A N 1
ATOM 2387 C CA . GLY A 1 339 ? 10.907 -2.657 -30.155 1.00 88.81 339 GLY A CA 1
ATOM 2388 C C . GLY A 1 339 ? 12.029 -3.696 -30.059 1.00 88.81 339 GLY A C 1
ATOM 2389 O O . GLY A 1 339 ? 11.746 -4.858 -29.770 1.00 88.81 339 GLY A O 1
ATOM 2390 N N . ALA A 1 340 ? 13.291 -3.319 -30.297 1.00 94.38 340 ALA A N 1
ATOM 2391 C CA . ALA A 1 340 ? 14.436 -4.216 -30.093 1.00 94.38 340 ALA A CA 1
ATOM 2392 C C . ALA A 1 340 ? 14.516 -4.716 -28.637 1.00 94.38 340 ALA A C 1
ATOM 2394 O O . ALA A 1 340 ? 14.597 -5.923 -28.414 1.00 94.38 340 ALA A O 1
ATOM 2395 N N . TRP A 1 341 ? 14.354 -3.808 -27.672 1.00 96.19 341 TRP A N 1
ATOM 2396 C CA . TRP A 1 341 ? 14.287 -4.111 -26.239 1.00 96.19 341 TRP A CA 1
ATOM 2397 C C . TRP A 1 341 ? 13.188 -5.131 -25.894 1.00 96.19 341 TRP A C 1
ATOM 2399 O O . TRP A 1 341 ? 13.382 -6.002 -25.056 1.00 96.19 341 TRP A O 1
ATOM 2409 N N . LEU A 1 342 ? 12.033 -5.079 -26.573 1.00 97.56 342 LEU A N 1
ATOM 2410 C CA . LEU A 1 342 ? 10.913 -5.992 -26.322 1.00 97.56 342 LEU A CA 1
ATOM 2411 C C . LEU A 1 342 ? 11.217 -7.407 -26.838 1.00 97.56 342 LEU A C 1
ATOM 2413 O O . LEU A 1 342 ? 10.793 -8.398 -26.240 1.00 97.56 342 LEU A O 1
ATOM 2417 N N . LYS A 1 343 ? 11.967 -7.511 -27.945 1.00 97.12 343 LYS A N 1
ATOM 2418 C CA . LYS A 1 343 ? 12.469 -8.797 -28.453 1.00 97.12 343 LYS A CA 1
ATOM 2419 C C . LYS A 1 343 ? 13.492 -9.401 -27.495 1.00 97.12 343 LYS A C 1
ATOM 2421 O O . LYS A 1 343 ? 13.429 -10.602 -27.244 1.00 97.12 343 LYS A O 1
ATOM 2426 N N . GLU A 1 344 ? 14.381 -8.577 -26.950 1.00 96.62 344 GLU A N 1
ATOM 2427 C CA . GLU A 1 344 ? 15.356 -9.011 -25.949 1.00 96.62 344 GLU A CA 1
ATOM 2428 C C . GLU A 1 344 ? 14.667 -9.451 -24.649 1.00 96.62 344 GLU A C 1
ATOM 2430 O O . GLU A 1 344 ? 14.918 -10.553 -24.162 1.00 96.62 344 GLU A O 1
ATOM 2435 N N . LEU A 1 345 ? 13.710 -8.662 -24.147 1.00 96.81 345 LEU A N 1
ATOM 2436 C CA . LEU A 1 345 ? 12.898 -9.014 -22.981 1.00 96.81 345 LEU A CA 1
ATOM 2437 C C . LEU A 1 345 ? 12.224 -10.380 -23.168 1.00 96.81 345 LEU A C 1
ATOM 2439 O O . LEU A 1 345 ? 12.324 -11.247 -22.302 1.00 96.81 345 LEU A O 1
ATOM 2443 N N . ARG A 1 346 ? 11.597 -10.619 -24.329 1.00 97.44 346 ARG A N 1
ATOM 2444 C CA . ARG A 1 346 ? 11.018 -11.927 -24.670 1.00 97.44 346 ARG A CA 1
ATOM 2445 C C . ARG A 1 346 ? 12.054 -13.047 -24.603 1.00 97.44 346 ARG A C 1
ATOM 2447 O O . ARG A 1 346 ? 11.775 -14.079 -23.995 1.00 97.44 346 ARG A O 1
ATOM 2454 N N . ALA A 1 347 ? 13.206 -12.867 -25.247 1.00 96.69 347 ALA A N 1
ATOM 2455 C CA . ALA A 1 347 ? 14.245 -13.891 -25.295 1.00 96.69 347 ALA A CA 1
ATOM 2456 C C . ALA A 1 347 ? 14.706 -14.273 -23.880 1.00 96.69 347 ALA A C 1
ATOM 2458 O O . ALA A 1 347 ? 14.795 -15.459 -23.558 1.00 96.69 347 ALA A O 1
ATOM 2459 N N . ARG A 1 348 ? 14.901 -13.281 -23.004 1.00 95.44 348 ARG A N 1
ATOM 2460 C CA . ARG A 1 348 ? 15.289 -13.497 -21.604 1.00 95.44 348 ARG A CA 1
ATOM 2461 C C . ARG A 1 348 ? 14.211 -14.207 -20.790 1.00 95.44 348 ARG A C 1
ATOM 2463 O O . ARG A 1 348 ? 14.530 -15.165 -20.088 1.00 95.44 348 ARG A O 1
ATOM 2470 N N . LEU A 1 349 ? 12.949 -13.794 -20.928 1.00 94.88 349 LEU A N 1
ATOM 2471 C CA . LEU A 1 349 ? 11.813 -14.424 -20.243 1.00 94.88 349 LEU A CA 1
ATOM 2472 C C . LEU A 1 349 ? 11.625 -15.896 -20.648 1.00 94.88 349 LEU A C 1
ATOM 2474 O O . LEU A 1 349 ? 11.216 -16.718 -19.834 1.00 94.88 349 LEU A O 1
ATOM 2478 N N . GLN A 1 350 ? 11.928 -16.243 -21.902 1.00 93.56 350 GLN A N 1
ATOM 2479 C CA . GLN A 1 350 ? 11.851 -17.622 -22.394 1.00 93.56 350 GLN A CA 1
ATOM 2480 C C . GLN A 1 350 ? 13.063 -18.471 -21.986 1.00 93.56 350 GLN A C 1
ATOM 2482 O O . GLN A 1 350 ? 12.929 -19.682 -21.811 1.00 93.56 350 GLN A O 1
ATOM 2487 N N . ALA A 1 351 ? 14.240 -17.858 -21.839 1.00 90.81 351 ALA A N 1
ATOM 2488 C CA . ALA A 1 351 ? 15.478 -18.562 -21.515 1.00 90.81 351 ALA A CA 1
ATOM 2489 C C . ALA A 1 351 ? 15.595 -18.961 -20.033 1.00 90.81 351 ALA A C 1
ATOM 2491 O O . ALA A 1 351 ? 16.323 -19.903 -19.719 1.00 90.81 351 ALA A O 1
ATOM 2492 N N . ALA A 1 352 ? 14.904 -18.265 -19.123 1.00 80.69 352 ALA A N 1
ATOM 2493 C CA . ALA A 1 352 ? 15.070 -18.428 -17.679 1.00 80.69 352 ALA A CA 1
ATOM 2494 C C . ALA A 1 352 ? 13.763 -18.871 -16.984 1.00 80.69 352 ALA A C 1
ATOM 2496 O O . ALA A 1 352 ? 12.914 -18.045 -16.650 1.00 80.69 352 ALA A O 1
ATOM 2497 N N . PRO A 1 353 ? 13.585 -20.175 -16.698 1.00 71.31 353 PRO A N 1
ATOM 2498 C CA . PRO A 1 353 ? 12.428 -20.661 -15.955 1.00 71.31 353 PRO A CA 1
ATOM 2499 C C . PRO A 1 353 ? 12.296 -19.970 -14.593 1.00 71.31 353 PRO A C 1
ATOM 2501 O O . PRO A 1 353 ? 13.220 -19.986 -13.780 1.00 71.31 353 PRO A O 1
ATOM 2504 N N . GLY A 1 354 ? 11.123 -19.402 -14.315 1.00 74.94 354 GLY A N 1
ATOM 2505 C CA . GLY A 1 354 ? 10.877 -18.679 -13.068 1.00 74.94 354 GLY A CA 1
ATOM 2506 C C . GLY A 1 354 ? 11.053 -17.169 -13.143 1.00 74.94 354 GLY A C 1
ATOM 2507 O O . GLY A 1 354 ? 10.930 -16.523 -12.104 1.00 74.94 354 GLY A O 1
ATOM 2508 N N . THR A 1 355 ? 11.312 -16.608 -14.324 1.00 86.62 355 THR A N 1
ATOM 2509 C CA . THR A 1 355 ? 11.150 -15.170 -14.537 1.00 86.62 355 THR A CA 1
ATOM 2510 C C . THR A 1 355 ? 9.688 -14.787 -14.737 1.00 86.62 355 THR A C 1
ATOM 2512 O O . THR A 1 355 ? 8.886 -15.580 -15.232 1.00 86.62 355 THR A O 1
ATOM 2515 N N . ALA A 1 356 ? 9.350 -13.557 -14.376 1.00 94.19 356 ALA A N 1
ATOM 2516 C CA . ALA A 1 356 ? 8.058 -12.932 -14.648 1.00 94.19 356 ALA A CA 1
ATOM 2517 C C . ALA A 1 356 ? 8.280 -11.498 -15.158 1.00 94.19 356 ALA A C 1
ATOM 2519 O O . ALA A 1 356 ? 9.425 -11.101 -15.372 1.00 94.19 356 ALA A O 1
ATOM 2520 N N . VAL A 1 357 ? 7.217 -10.734 -15.411 1.00 97.56 357 VAL A N 1
ATOM 2521 C CA . VAL A 1 357 ? 7.347 -9.386 -15.987 1.00 97.56 357 VAL A CA 1
ATOM 2522 C C . VAL A 1 357 ? 7.196 -8.321 -14.900 1.00 97.56 357 VAL A C 1
ATOM 2524 O O . VAL A 1 357 ? 6.201 -8.311 -14.180 1.00 97.56 357 VAL A O 1
ATOM 2527 N N . GLY A 1 358 ? 8.168 -7.424 -14.750 1.00 94.75 358 GLY A N 1
ATOM 2528 C CA . GLY A 1 358 ? 8.154 -6.406 -13.693 1.00 94.75 358 GLY A CA 1
ATOM 2529 C C . GLY A 1 358 ? 9.513 -5.729 -13.464 1.00 94.75 358 GLY A C 1
ATOM 2530 O O . GLY A 1 358 ? 10.532 -6.223 -13.928 1.00 94.75 358 GLY A O 1
ATOM 2531 N N . GLU A 1 359 ? 9.579 -4.600 -12.764 1.00 97.00 359 GLU A N 1
ATOM 2532 C CA . GLU A 1 359 ? 8.445 -3.743 -12.385 1.00 97.00 359 GLU A CA 1
ATOM 2533 C C . GLU A 1 359 ? 8.033 -2.886 -13.597 1.00 97.00 359 GLU A C 1
ATOM 2535 O O . GLU A 1 359 ? 8.846 -2.157 -14.160 1.00 97.00 359 GLU A O 1
ATOM 2540 N N . ILE A 1 360 ? 6.773 -2.993 -14.029 1.00 98.06 360 ILE A N 1
ATOM 2541 C CA . ILE A 1 360 ? 6.221 -2.285 -15.203 1.00 98.06 360 ILE A CA 1
ATOM 2542 C C . ILE A 1 360 ? 5.031 -1.439 -14.771 1.00 98.06 360 ILE A C 1
ATOM 2544 O O . ILE A 1 360 ? 4.411 -1.774 -13.775 1.00 98.06 360 ILE A O 1
ATOM 2548 N N . GLY A 1 361 ? 4.636 -0.386 -15.486 1.00 97.69 361 GLY A N 1
ATOM 2549 C CA . GLY A 1 361 ? 3.425 0.336 -15.085 1.00 97.69 361 GLY A CA 1
ATOM 2550 C C . GLY A 1 361 ? 3.361 1.793 -15.487 1.00 97.69 361 GLY A C 1
ATOM 2551 O O . GLY A 1 361 ? 3.905 2.177 -16.520 1.00 97.69 361 GLY A O 1
ATOM 2552 N N . LEU A 1 362 ? 2.670 2.581 -14.661 1.00 97.31 362 LEU A N 1
ATOM 2553 C CA . LEU A 1 362 ? 2.298 3.970 -14.923 1.00 97.31 362 LEU A CA 1
ATOM 2554 C C . LEU A 1 362 ? 2.510 4.850 -13.681 1.00 97.31 362 LEU A C 1
ATOM 2556 O O . LEU A 1 362 ? 2.121 4.491 -12.569 1.00 97.31 362 LEU A O 1
ATOM 2560 N N . ASP A 1 363 ? 3.071 6.040 -13.883 1.00 96.62 363 ASP A N 1
ATOM 2561 C CA . ASP A 1 363 ? 3.324 7.042 -12.848 1.00 96.62 363 ASP A CA 1
ATOM 2562 C C . ASP A 1 363 ? 3.017 8.457 -13.374 1.00 96.62 363 ASP A C 1
ATOM 2564 O O . ASP A 1 363 ? 3.810 9.064 -14.102 1.00 96.62 363 ASP A O 1
ATOM 2568 N N . LYS A 1 364 ? 1.859 9.013 -12.976 1.00 95.69 364 LYS A N 1
ATOM 2569 C CA . LYS A 1 364 ? 1.443 10.383 -13.350 1.00 95.69 364 LYS A CA 1
ATOM 2570 C C . LYS A 1 364 ? 2.159 11.485 -12.565 1.00 95.69 364 LYS A C 1
ATOM 2572 O O . LYS A 1 364 ? 1.901 12.664 -12.810 1.00 95.69 364 LYS A O 1
ATOM 2577 N N . GLN A 1 365 ? 2.977 11.143 -11.572 1.00 94.12 365 GLN A N 1
ATOM 2578 C CA . GLN A 1 365 ? 3.695 12.113 -10.744 1.00 94.12 365 GLN A CA 1
ATOM 2579 C C . GLN A 1 365 ? 5.175 12.214 -11.096 1.00 94.12 365 GLN A C 1
ATOM 2581 O O . GLN A 1 365 ? 5.784 13.242 -10.792 1.00 94.12 365 GLN A O 1
ATOM 2586 N N . TRP A 1 366 ? 5.742 11.190 -11.731 1.00 94.19 366 TRP A N 1
ATOM 2587 C CA . TRP A 1 366 ? 7.144 11.179 -12.118 1.00 94.19 366 TRP A CA 1
ATOM 2588 C C . TRP A 1 366 ? 7.454 12.230 -13.183 1.00 94.19 366 TRP A C 1
ATOM 2590 O O . TRP A 1 366 ? 7.031 12.132 -14.336 1.00 94.19 366 TRP A O 1
ATOM 2600 N N . VAL A 1 367 ? 8.233 13.235 -12.789 1.00 92.94 367 VAL A N 1
ATOM 2601 C CA . VAL A 1 367 ? 8.810 14.217 -13.704 1.00 92.94 367 VAL A CA 1
ATOM 2602 C C . VAL A 1 367 ? 10.174 13.698 -14.139 1.00 92.94 367 VAL A C 1
ATOM 2604 O O . VAL A 1 367 ? 11.110 13.661 -13.344 1.00 92.94 367 VAL A O 1
ATOM 2607 N N . THR A 1 368 ? 10.276 13.310 -15.407 1.00 91.75 368 THR A N 1
ATOM 2608 C CA . THR A 1 368 ? 11.494 12.747 -15.994 1.00 91.75 368 THR A CA 1
ATOM 2609 C C . THR A 1 368 ? 12.626 13.777 -15.941 1.00 91.75 368 THR A C 1
ATOM 2611 O O . THR A 1 368 ? 12.450 14.866 -16.494 1.00 91.75 368 THR A O 1
ATOM 2614 N N . PRO A 1 369 ? 13.782 13.471 -15.319 1.00 89.44 369 PRO A N 1
ATOM 2615 C CA . PRO A 1 369 ? 14.876 14.432 -15.165 1.00 89.44 369 PRO A CA 1
ATOM 2616 C C . PRO A 1 369 ? 15.367 15.032 -16.489 1.00 89.44 369 PRO A C 1
ATOM 2618 O O . PRO A 1 369 ? 15.555 16.244 -16.577 1.00 89.44 369 PRO A O 1
ATOM 2621 N N . ASP A 1 370 ? 15.498 14.204 -17.527 1.00 86.44 370 ASP A N 1
ATOM 2622 C CA . ASP A 1 370 ? 16.057 14.603 -18.824 1.00 86.44 370 ASP A CA 1
ATOM 2623 C C . ASP A 1 370 ? 15.133 15.534 -19.618 1.00 86.44 370 ASP A C 1
ATOM 2625 O O . ASP A 1 370 ? 15.594 16.364 -20.404 1.00 86.44 370 ASP A O 1
ATOM 2629 N N . THR A 1 371 ? 13.817 15.413 -19.421 1.00 90.12 371 THR A N 1
ATOM 2630 C CA . THR A 1 371 ? 12.816 16.155 -20.202 1.00 90.12 371 THR A CA 1
ATOM 2631 C C . THR A 1 371 ? 12.073 17.212 -19.392 1.00 90.12 371 THR A C 1
ATOM 2633 O O . THR A 1 371 ? 11.423 18.084 -19.971 1.00 90.12 371 THR A O 1
ATOM 2636 N N . GLY A 1 372 ? 12.139 17.145 -18.060 1.00 93.81 372 GLY A N 1
ATOM 2637 C CA . GLY A 1 372 ? 11.380 17.995 -17.145 1.00 93.81 372 GLY A CA 1
ATOM 2638 C C . GLY A 1 372 ? 9.864 17.788 -17.217 1.00 93.81 372 GLY A C 1
ATOM 2639 O O . GLY A 1 372 ? 9.111 18.658 -16.776 1.00 93.81 372 GLY A O 1
ATOM 2640 N N . ARG A 1 373 ? 9.391 16.676 -17.797 1.00 95.00 373 ARG A N 1
ATOM 2641 C CA . ARG A 1 373 ? 7.966 16.401 -18.036 1.00 95.00 373 ARG A CA 1
ATOM 2642 C C . ARG A 1 373 ? 7.550 15.032 -17.513 1.00 95.00 373 ARG A C 1
ATOM 2644 O O . ARG A 1 373 ? 8.364 14.122 -17.369 1.00 95.00 373 ARG A O 1
ATOM 2651 N N . VAL A 1 374 ? 6.250 14.887 -17.265 1.00 95.31 374 VAL A N 1
ATOM 2652 C CA . VAL A 1 374 ? 5.630 13.574 -17.065 1.00 95.31 374 VAL A CA 1
ATOM 2653 C C . VAL A 1 374 ? 5.443 12.944 -18.444 1.00 95.31 374 VAL A C 1
ATOM 2655 O O . VAL A 1 374 ? 4.565 13.353 -19.202 1.00 95.31 374 VAL A O 1
ATOM 2658 N N . GLU A 1 375 ? 6.287 11.973 -18.785 1.00 96.75 375 GLU A N 1
ATOM 2659 C CA . GLU A 1 375 ? 6.308 11.303 -20.097 1.00 96.75 375 GLU A CA 1
ATOM 2660 C C . GLU A 1 375 ? 5.220 10.213 -20.184 1.00 96.75 375 GLU A C 1
ATOM 2662 O O . GLU A 1 375 ? 5.488 9.045 -20.455 1.00 96.75 375 GLU A O 1
ATOM 2667 N N . TYR A 1 376 ? 3.969 10.584 -19.899 1.00 97.31 376 TYR A N 1
ATOM 2668 C CA . TYR A 1 376 ? 2.885 9.625 -19.658 1.00 97.31 376 TYR A CA 1
ATOM 2669 C C . TYR A 1 376 ? 2.497 8.796 -20.891 1.00 97.31 376 TYR A C 1
ATOM 2671 O O . TYR A 1 376 ? 2.205 7.610 -20.772 1.00 97.31 376 TYR A O 1
ATOM 2679 N N . GLU A 1 377 ? 2.542 9.384 -22.087 1.00 97.56 377 GLU A N 1
ATOM 2680 C CA . GLU A 1 377 ? 2.264 8.645 -23.328 1.00 97.56 377 GLU A CA 1
ATOM 2681 C C . GLU A 1 377 ? 3.324 7.572 -23.601 1.00 97.56 377 GLU A C 1
ATOM 2683 O O . GLU A 1 377 ? 2.991 6.448 -23.975 1.00 97.56 377 GLU A O 1
ATOM 2688 N N . ALA A 1 378 ? 4.597 7.880 -23.328 1.00 97.50 378 ALA A N 1
ATOM 2689 C CA . ALA A 1 378 ? 5.672 6.900 -23.424 1.00 97.50 378 ALA A CA 1
ATOM 2690 C C . ALA A 1 378 ? 5.486 5.765 -22.404 1.00 97.50 378 ALA A C 1
ATOM 2692 O O . ALA A 1 378 ? 5.667 4.596 -22.744 1.00 97.50 378 ALA A O 1
ATOM 2693 N N . GLN A 1 379 ? 5.069 6.094 -21.173 1.00 98.00 379 GLN A N 1
ATOM 2694 C CA . GLN A 1 379 ? 4.721 5.094 -20.159 1.00 98.00 379 GLN A CA 1
ATOM 2695 C C . GLN A 1 379 ? 3.597 4.171 -20.640 1.00 98.00 379 GLN A C 1
ATOM 2697 O O . GLN A 1 379 ? 3.747 2.955 -20.565 1.00 98.00 379 GLN A O 1
ATOM 2702 N N . LEU A 1 380 ? 2.507 4.723 -21.184 1.00 98.00 380 LEU A N 1
ATOM 2703 C CA . LEU A 1 380 ? 1.382 3.945 -21.712 1.00 98.00 380 LEU A CA 1
ATOM 2704 C C . LEU A 1 380 ? 1.795 3.012 -22.853 1.00 98.00 380 LEU A C 1
ATOM 2706 O O . LEU A 1 380 ? 1.385 1.851 -22.863 1.00 98.00 380 LEU A O 1
ATOM 2710 N N . GLU A 1 381 ? 2.588 3.499 -23.808 1.00 97.75 381 GLU A N 1
ATOM 2711 C CA . GLU A 1 381 ? 3.085 2.695 -24.930 1.00 97.75 381 GLU A CA 1
ATOM 2712 C C . GLU A 1 381 ? 3.900 1.494 -24.431 1.00 97.75 381 GLU A C 1
ATOM 2714 O O . GLU A 1 381 ? 3.594 0.340 -24.753 1.00 97.75 381 GLU A O 1
ATOM 2719 N N . VAL A 1 382 ? 4.909 1.762 -23.601 1.00 98.38 382 VAL A N 1
ATOM 2720 C CA . VAL A 1 382 ? 5.837 0.746 -23.092 1.00 98.38 382 VAL A CA 1
ATOM 2721 C C . VAL A 1 382 ? 5.130 -0.226 -22.150 1.00 98.38 382 VAL A C 1
ATOM 2723 O O . VAL A 1 382 ? 5.355 -1.434 -22.226 1.00 98.38 382 VAL A O 1
ATOM 2726 N N . PHE A 1 383 ? 4.233 0.261 -21.293 1.00 98.31 383 PHE A N 1
ATOM 2727 C CA . PHE A 1 383 ? 3.463 -0.583 -20.386 1.00 98.31 383 PHE A CA 1
ATOM 2728 C C . PHE A 1 383 ? 2.547 -1.551 -21.146 1.00 98.31 383 PHE A C 1
ATOM 2730 O O . PHE A 1 383 ? 2.587 -2.756 -20.893 1.00 98.31 383 PHE A O 1
ATOM 2737 N N . LYS A 1 384 ? 1.792 -1.063 -22.141 1.00 97.88 384 LYS A N 1
ATOM 2738 C CA . LYS A 1 384 ? 0.920 -1.908 -22.979 1.00 97.88 384 LYS A CA 1
ATOM 2739 C C . LYS A 1 384 ? 1.704 -2.985 -23.723 1.00 97.88 384 LYS A C 1
ATOM 2741 O O . LYS A 1 384 ? 1.252 -4.127 -23.787 1.00 97.88 384 LYS A O 1
ATOM 2746 N N . ALA A 1 385 ? 2.878 -2.647 -24.257 1.00 98.06 385 ALA A N 1
ATOM 2747 C CA . ALA A 1 385 ? 3.735 -3.610 -24.944 1.00 98.06 385 ALA A CA 1
ATOM 2748 C C . ALA A 1 385 ? 4.193 -4.750 -24.012 1.00 98.06 385 ALA A C 1
ATOM 2750 O O . ALA A 1 385 ? 4.170 -5.918 -24.403 1.00 98.06 385 ALA A O 1
ATOM 2751 N N . GLN A 1 386 ? 4.553 -4.426 -22.767 1.00 98.25 386 GLN A N 1
ATOM 2752 C CA . GLN A 1 386 ? 4.971 -5.416 -21.771 1.00 98.25 386 GLN A CA 1
ATOM 2753 C C . GLN A 1 386 ? 3.807 -6.269 -21.261 1.00 98.25 386 GLN A C 1
ATOM 2755 O O . GLN A 1 386 ? 3.970 -7.478 -21.117 1.00 98.25 386 GLN A O 1
ATOM 2760 N N . LEU A 1 387 ? 2.621 -5.680 -21.058 1.00 98.12 387 LEU A N 1
ATOM 2761 C CA . LEU A 1 387 ? 1.406 -6.430 -20.721 1.00 98.12 387 LEU A CA 1
ATOM 2762 C C . LEU A 1 387 ? 1.021 -7.417 -21.826 1.00 98.12 387 LEU A C 1
ATOM 2764 O O . LEU A 1 387 ? 0.714 -8.572 -21.536 1.00 98.12 387 LEU A O 1
ATOM 2768 N N . ALA A 1 388 ? 1.067 -6.986 -23.089 1.00 98.00 388 ALA A N 1
ATOM 2769 C CA . ALA A 1 388 ? 0.784 -7.855 -24.227 1.00 98.00 388 ALA A CA 1
ATOM 2770 C C . ALA A 1 388 ? 1.770 -9.031 -24.292 1.00 98.00 388 ALA A C 1
ATOM 2772 O O . ALA A 1 388 ? 1.353 -10.172 -24.482 1.00 98.00 388 ALA A O 1
ATOM 2773 N N . LEU A 1 389 ? 3.063 -8.768 -24.068 1.00 97.62 389 LEU A N 1
ATOM 2774 C CA . LEU A 1 389 ? 4.084 -9.813 -24.007 1.00 97.62 389 LEU A CA 1
ATOM 2775 C C . LEU A 1 389 ? 3.850 -10.782 -22.837 1.00 97.62 389 LEU A C 1
ATOM 2777 O O . LEU A 1 389 ? 3.930 -11.994 -23.029 1.00 97.62 389 LEU A O 1
ATOM 2781 N N . ALA A 1 390 ? 3.543 -10.272 -21.642 1.00 97.38 390 ALA A N 1
ATOM 2782 C CA . ALA A 1 390 ? 3.254 -11.099 -20.473 1.00 97.38 390 ALA A CA 1
ATOM 2783 C C . ALA A 1 390 ? 2.039 -12.008 -20.710 1.00 97.38 390 ALA A C 1
ATOM 2785 O O . ALA A 1 390 ? 2.099 -13.204 -20.424 1.00 97.38 390 ALA A O 1
ATOM 2786 N N . ALA A 1 391 ? 0.970 -11.458 -21.295 1.00 97.00 391 ALA A N 1
ATOM 2787 C CA . ALA A 1 391 ? -0.235 -12.200 -21.648 1.00 97.00 391 ALA A CA 1
ATOM 2788 C C . ALA A 1 391 ? 0.045 -13.291 -22.692 1.00 97.00 391 ALA A C 1
ATOM 2790 O O . ALA A 1 391 ? -0.414 -14.420 -22.531 1.00 97.00 391 ALA A O 1
ATOM 2791 N N . GLU A 1 392 ? 0.832 -12.986 -23.728 1.00 97.44 392 GLU A N 1
ATOM 2792 C CA . GLU A 1 392 ? 1.219 -1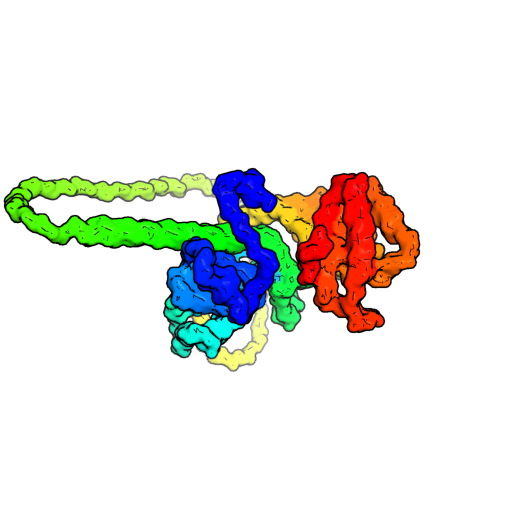3.961 -24.752 1.00 97.44 392 GLU A CA 1
ATOM 2793 C C . GLU A 1 392 ? 2.023 -15.131 -24.170 1.00 97.44 392 GLU A C 1
ATOM 2795 O O . GLU A 1 392 ? 1.814 -16.282 -24.552 1.00 97.44 392 GLU A O 1
ATOM 2800 N N . LEU A 1 393 ? 2.933 -14.848 -23.235 1.00 95.31 393 LEU A N 1
ATOM 2801 C CA . LEU A 1 393 ? 3.773 -15.861 -22.596 1.00 95.31 393 LEU A CA 1
ATOM 2802 C C . LEU A 1 393 ? 3.094 -16.554 -21.401 1.00 95.31 393 LEU A C 1
ATOM 2804 O O . LEU A 1 393 ? 3.667 -17.489 -20.842 1.00 95.31 393 LEU A O 1
ATOM 2808 N N . GLY A 1 394 ? 1.897 -16.117 -20.996 1.00 94.88 394 GLY A N 1
ATOM 2809 C CA . GLY A 1 394 ? 1.198 -16.639 -19.820 1.00 94.88 394 GLY A CA 1
ATOM 2810 C C . GLY A 1 394 ? 1.939 -16.375 -18.504 1.00 94.88 394 GLY A C 1
ATOM 2811 O O . GLY A 1 394 ? 1.881 -17.199 -17.590 1.00 94.88 394 GLY A O 1
ATOM 2812 N N . LEU A 1 395 ? 2.668 -15.259 -18.415 1.00 94.81 395 LEU A N 1
ATOM 2813 C CA . LEU A 1 395 ? 3.486 -14.900 -17.257 1.00 94.81 395 LEU A CA 1
ATOM 2814 C C . LEU A 1 395 ? 2.764 -13.898 -16.341 1.00 94.81 395 LEU A C 1
ATOM 2816 O O . LEU A 1 395 ? 2.058 -13.016 -16.833 1.00 94.81 395 LEU A O 1
ATOM 2820 N N . PRO A 1 396 ? 2.955 -13.986 -15.009 1.00 92.88 396 PRO A N 1
ATOM 2821 C CA . PRO A 1 396 ? 2.443 -12.978 -14.091 1.00 92.88 396 PRO A CA 1
ATOM 2822 C C . PRO A 1 396 ? 3.204 -11.652 -14.238 1.00 92.88 396 PRO A C 1
ATOM 2824 O O . PRO A 1 396 ? 4.345 -11.617 -14.710 1.00 92.88 396 PRO A O 1
ATOM 2827 N N . VAL A 1 397 ? 2.566 -10.568 -13.792 1.00 95.31 397 VAL A N 1
ATOM 2828 C CA . VAL A 1 397 ? 3.106 -9.202 -13.835 1.00 95.31 397 VAL A CA 1
ATOM 2829 C C . VAL A 1 397 ? 3.181 -8.589 -12.435 1.00 95.31 397 VAL A C 1
ATOM 2831 O O . VAL A 1 397 ? 2.296 -8.825 -11.612 1.00 95.31 397 VAL A O 1
ATOM 2834 N N . SER A 1 398 ? 4.205 -7.772 -12.180 1.00 94.38 398 SER A N 1
ATOM 2835 C CA . SER A 1 398 ? 4.236 -6.805 -11.073 1.00 94.38 398 SER A CA 1
ATOM 2836 C C . SER A 1 398 ? 4.059 -5.393 -11.627 1.00 94.38 398 SER A C 1
ATOM 2838 O O . SER A 1 398 ? 4.795 -4.990 -12.534 1.00 94.38 398 SER A O 1
ATOM 2840 N N . VAL A 1 399 ? 3.059 -4.669 -11.110 1.00 95.25 399 VAL A N 1
ATOM 2841 C CA . VAL A 1 399 ? 2.606 -3.389 -11.668 1.00 95.25 399 VAL A CA 1
ATOM 2842 C C . VAL A 1 399 ? 2.882 -2.225 -10.718 1.00 95.25 399 VAL A C 1
ATOM 2844 O O . VAL A 1 399 ? 2.311 -2.147 -9.631 1.00 95.25 399 VAL A O 1
ATOM 2847 N N . HIS A 1 400 ? 3.691 -1.279 -11.182 1.00 93.62 400 HIS A N 1
ATOM 2848 C CA . HIS A 1 400 ? 3.847 0.055 -10.624 1.00 93.62 400 HIS A CA 1
ATOM 2849 C C . HIS A 1 400 ? 2.641 0.927 -10.971 1.00 93.62 400 HIS A C 1
ATOM 2851 O O . HIS A 1 400 ? 2.255 1.045 -12.137 1.00 93.62 400 HIS A O 1
ATOM 2857 N N . CYS A 1 401 ? 2.051 1.590 -9.981 1.00 92.69 401 CYS A N 1
ATOM 2858 C CA . CYS A 1 401 ? 0.912 2.461 -10.234 1.00 92.69 401 CYS A CA 1
ATOM 2859 C C . CYS A 1 401 ? 0.857 3.646 -9.276 1.00 92.69 401 CYS A C 1
ATOM 2861 O O . CYS A 1 401 ? 0.428 3.518 -8.127 1.00 92.69 401 CYS A O 1
ATOM 2863 N N . VAL A 1 402 ? 1.174 4.834 -9.789 1.00 85.75 402 VAL A N 1
ATOM 2864 C CA . VAL A 1 402 ? 1.076 6.096 -9.048 1.00 85.75 402 VAL A CA 1
ATOM 2865 C C . VAL A 1 402 ? 0.099 7.023 -9.767 1.00 85.75 402 VAL A C 1
ATOM 2867 O O . VAL A 1 402 ? 0.360 7.531 -10.858 1.00 85.75 402 VAL A O 1
ATOM 2870 N N . ARG A 1 403 ? -1.065 7.242 -9.138 1.00 87.31 403 ARG A N 1
ATOM 2871 C CA . ARG A 1 403 ? -2.185 8.061 -9.656 1.00 87.31 403 ARG A CA 1
ATOM 2872 C C . ARG A 1 403 ? -2.713 7.643 -11.040 1.00 87.31 403 ARG A C 1
ATOM 2874 O O . ARG A 1 403 ? -3.359 8.441 -11.719 1.00 87.31 403 ARG A O 1
ATOM 2881 N N . ALA A 1 404 ? -2.465 6.405 -11.450 1.00 88.12 404 ALA A N 1
ATOM 2882 C CA . ALA A 1 404 ? -2.839 5.860 -12.753 1.00 88.12 404 ALA A CA 1
ATOM 2883 C C . ALA A 1 404 ? -3.857 4.708 -12.666 1.00 88.12 404 ALA A C 1
ATOM 2885 O O . ALA A 1 404 ? -4.105 4.043 -13.660 1.00 88.12 404 ALA A O 1
ATOM 2886 N N . GLN A 1 405 ? -4.480 4.484 -11.502 1.00 85.00 405 GLN A N 1
ATOM 2887 C CA . GLN A 1 405 ? -5.338 3.319 -11.241 1.00 85.00 405 GLN A CA 1
ATOM 2888 C C . GLN A 1 405 ? -6.511 3.187 -12.220 1.00 85.00 405 GLN A C 1
ATOM 2890 O O . GLN A 1 405 ? -6.924 2.076 -12.509 1.00 85.00 405 GLN A O 1
ATOM 2895 N N . GLY A 1 406 ? -7.055 4.308 -12.708 1.00 77.38 406 GLY A N 1
ATOM 2896 C CA . GLY A 1 406 ? -8.154 4.304 -13.681 1.00 77.38 406 GLY A CA 1
ATOM 2897 C C . GLY A 1 406 ? -7.731 4.008 -15.124 1.00 77.38 406 GLY A C 1
ATOM 2898 O O . GLY A 1 406 ? -8.603 3.857 -15.971 1.00 77.38 406 GLY A O 1
ATOM 2899 N N . ASP A 1 407 ? -6.422 3.960 -15.396 1.00 79.88 407 ASP A N 1
ATOM 2900 C CA . ASP A 1 407 ? -5.853 3.655 -16.714 1.00 79.88 407 ASP A CA 1
ATOM 2901 C C . ASP A 1 407 ? -5.241 2.235 -16.782 1.00 79.88 407 ASP A C 1
ATOM 2903 O O . ASP A 1 407 ? -4.795 1.828 -17.858 1.00 79.88 407 ASP A O 1
ATOM 2907 N N . LEU A 1 408 ? -5.193 1.515 -15.648 1.00 74.12 408 LEU A N 1
ATOM 2908 C CA . LEU A 1 408 ? -4.865 0.084 -15.555 1.00 74.12 408 LEU A CA 1
ATOM 2909 C C . LEU A 1 408 ? -6.080 -0.764 -15.939 1.00 74.12 408 LEU A C 1
ATOM 2911 O O . LEU A 1 408 ? -5.868 -1.785 -16.631 1.00 74.12 408 LEU A O 1
#